Protein 1QHF (pdb70)

Sequence (480 aa):
PKLVLVRHGQSEWNEKNLFTGWVDVKLSAKGQQEAARAGELLKEKKVYPDVLYTSKLSRAIQTANIALEKADRLWIPVNRSWRLNERHYGDLQGKDKAETLKKFGEEKFNTYRRSFDVPPPPIDASSPFSQKGDERYKYVDPNVLPETESLALVIDRLLPYWQDVIAKDLLSGKTVMIAAHGNSLRGLVKHLEGISDADIAKLNIPTGIPLVFELDENLKPSKPSYYLDPEAAAAGAAAVPKLVLVRHGQSEWNEKNLFTGWVDVKLSAKGQQEAARAGELLKEKKVYPDVLYTSKLSRAIQTANIALEKADRLWIPVNRSWRLNERHYGDLQGKDKAETLKKFGEEKFNTYRRSFDVPPPPIDASSPFSQKGDERYKYVDPNVLPETESLALVIDRLLPYWQDVIAKDLLSGKTVMIAAHGNSLRGLVKHLEGISDADIAKLNIPTGIPLVFELDENLKPSKPSYYLDPEAAAAGAAAV

Foldseek 3Di:
DKEKEAAFDAFPVVVVQADAAQPQTARDPVRLVLLLLLLLLCQVVVPAFQEEEEEPHHRLVSSVCNSCVNVVRNPHYYYYYNLQAGFHQAQRHGPHLVVVCVVPPPVVSLCCVQQQFDKDYFHDPPDPSACQPPPVCVPPPSVLDGRIGHLNRSLVSNVVCCVPPVVVCVLVPGHYYYRGHFSSVLSVCCVQVVPDSVCSSLDGFDHSWMKMFDADNVRHGPDDIDTSDRVVGDSDDPDD/DKEKEAEFDAFPVLVVQADAFQPQTAHDPVRLVLLLLQLQLCQVVVPAFQEEEEEPHHRLVSSVCNSCVSNVRNPHYYHYYNLQAGFHQAQRHGPHLVVVCVVPPPVVSLCCVFQQFDKHYFHDPVDPNDCQPPPVCVPPDSVPDGRIDGLNVSLVSNVVCCVPPVVVCVLVPTHYYYRGHFSSVLSVCCVQVVPDSVPSSPDTWAHSWMKMFDADNVRHGPDDIGTSCNPPDDNPPSPD

B-factor: mean 26.74, std 17.27, range [5.79, 100.12]

Solvent-accessible surface area: 21202 Å² total; per-residue (Å²): 58,66,0,0,2,0,49,19,2,43,5,74,31,64,108,124,61,37,5,16,2,4,21,40,15,52,5,4,72,117,0,71,124,30,0,22,93,0,0,78,3,0,108,104,107,156,7,87,0,42,4,1,4,0,0,37,0,5,5,0,0,4,0,0,21,42,0,4,37,82,2,66,18,8,24,0,68,18,54,39,11,14,58,2,0,22,8,3,23,0,51,3,2,17,70,48,25,39,121,3,65,166,140,53,32,123,147,107,12,68,43,26,40,46,32,42,95,62,48,2,46,83,14,90,61,100,27,117,70,18,19,146,76,56,76,38,7,131,182,34,82,107,138,63,38,28,88,24,5,2,6,20,80,0,19,100,17,2,31,60,28,10,102,109,56,2,5,146,15,2,106,74,63,76,25,0,0,0,0,1,0,4,17,0,1,6,0,1,4,26,86,17,75,65,39,59,77,79,75,0,34,170,47,35,4,9,42,2,14,0,7,0,0,45,8,51,141,94,28,123,44,71,105,115,30,74,47,9,19,84,158,53,26,44,98,66,71,99,53,59,58,61,0,0,2,0,53,19,1,30,5,87,36,55,113,143,60,36,3,16,2,4,20,38,16,62,5,3,83,95,0,80,135,30,0,21,115,0,0,64,6,0,96,120,107,156,6,102,0,42,4,0,4,0,0,41,1,3,6,0,0,5,0,0,17,42,0,4,34,73,3,76,17,6,24,0,71,18,54,38,10,15,59,1,0,20,9,3,21,0,47,4,2,18,83,46,50,43,100,6,72,156,160,51,34,127,137,88,27,75,43,30,87,82,32,43,96,65,49,2,44,84,7,93,74,106,23,118,66,29,24,176,76,48,75,27,7,126,182,38,81,105,136,63,42,26,85,24,4,2,8,19,84,0,19,98,18,2,29,59,29,11,100,108,58,0,5,146,18,1,104,75,62,74,26,0,0,0,0,0,0,4,15,0,1,27,0,0,4,25,69,5,76,66,36,58,77,84,87,2,37,190,48,52,4,7,47,2,16,0,5,0,0,46,7,47,136,109,25,96,43,74,98,110,30,66,46,12,28,91,169,56,42,80,16,39,83,61,78,134

InterPro domains:
  IPR001345 Phosphoglycerate/bisphosphoglycerate mutase, active site [PS00175] (6-15)
  IPR005952 Phosphoglycerate mutase 1 [MF_01039] (1-229)
  IPR005952 Phosphoglycerate mutase 1 [PTHR11931] (3-246)
  IPR005952 Phosphoglycerate mutase 1 [TIGR01258] (3-246)
  IPR013078 Histidine phosphatase superfamily, clade-1 [PF00300] (4-209)
  IPR013078 Histidine phosphatase superfamily, clade-1 [SM00855] (3-189)
  IPR013078 Histidine phosphatase superfamily, clade-1 [cd07067] (3-228)
  IPR029033 Histidine phosphatase superfamily [G3DSA:3.40.50.1240] (2-247)
  IPR029033 Histidine phosphatase superfamily [SSF53254] (1-245)

CATH classification: 3.40.50.1240

Nearest PDB structures (foldseek):
  1bq4-assembly1_A  TM=9.999E-01  e=3.345E-47  Saccharomyces cerevisiae
  5vve-assembly1_A  TM=9.795E-01  e=6.896E-37  Naegleria fowleri
  5um0-assembly1_D  TM=9.863E-01  e=7.558E-36  Neisseria gonorrhoeae NCCP11945
  3kkk-assembly1_A  TM=9.772E-01  e=7.085E-36  Plasmodium falciparum 3D7
  3ezn-assembly1_A  TM=9.786E-01  e=3.348E-35  Burkholderia pseudomallei 1710b

Radius of gyration: 24.26 Å; Cα contacts (8 Å, |Δi|>4): 980; chains: 2; bounding box: 49×80×36 Å

Organism: Saccharomyces cerevisiae (strain ATCC 204508 / S288c) (NCBI:txid559292)

GO terms:
  GO:0004619 phosphoglycerate mutase activity (F, IDA)
  GO:0005739 mitochondrion (C, IDA)
  GO:0005758 mitochondrial intermembrane space (C, IDA)
  GO:0005829 cytosol (C, IDA)
  GO:0004619 phosphoglycerate mutase activity (F, IMP)
  GO:0005739 mitochondrion (C, HDA)
  GO:0006094 gluconeogenesis (P, IMP)
  GO:0006096 glycolytic process (P, IMP)
  GO:0005737 cytoplasm (C, EXP)
  GO:0005741 mitochondrial outer membrane (C, EXP)

Secondary structure (DSSP, 8-state):
-EEEEEE---BHHHHTTB--TTS-PPB-HHHHHHHHHHHHHHHHTT---SEEEE-SSHHHHHHHHHHHHHTT-TTS-EEE-GGGSPPP-GGGTT-BHHHHHHHHHHHHHHHHHH-SS-PPPPPPTTSTT--TT-GGGTTS-GGGS-SS--HHHHHHHHHHHIIIIIHHHHHTTPPEEEEE-HHHHHHHHHHHHT--TTTGGG----TTS-EEEEB-TTS-BSS--EESSTTTS--S-S--/-EEEEEE---BHHHHTTB--TT--PPB-HHHHHHHHHHHHHHHHTT---SEEEE-S-HHHHHHHHHHHHHTT-TTS-EEE-GGGSPPP-GGGTT-BHHHHHHHHHHHHHHHHHH-SS-PPPPPPSS-TT--TT-GGGTTS-GGGS-SS--HHHHHHHHHHHIIIIIHHHHHTT--EEEEE-HHHHHHHHHHHHT--TTGGGG----TT--EEEEB-TTS-BSS--EESSSTT----SS--

Structure (mmCIF, N/CA/C/O backbone):
data_1QHF
#
_entry.id   1QHF
#
_cell.length_a   96.400
_cell.length_b   85.900
_cell.length_c   81.900
_cell.angle_alpha   90.00
_cell.angle_beta   120.60
_cell.angle_gamma   90.00
#
_symmetry.space_group_name_H-M   'C 1 2 1'
#
loop_
_entity.id
_entity.type
_entity.pdbx_description
1 polymer 'PROTEIN (PHOSPHOGLYCERATE MUTASE)'
2 non-polymer 'SULFATE ION'
3 non-polymer '3-PHOSPHOGLYCERIC ACID'
4 water water
#
loop_
_atom_site.group_PDB
_atom_site.id
_atom_site.type_symbol
_atom_site.label_atom_id
_atom_site.label_alt_id
_atom_site.label_comp_id
_atom_site.label_asym_id
_atom_site.label_entity_id
_atom_site.label_seq_id
_atom_site.pdbx_PDB_ins_code
_atom_site.Cartn_x
_atom_site.Cartn_y
_atom_site.Cartn_z
_atom_site.occupancy
_atom_site.B_iso_or_equiv
_atom_site.auth_seq_id
_atom_site.auth_comp_id
_atom_site.auth_asym_id
_atom_site.auth_atom_id
_atom_site.pdbx_PDB_model_num
ATOM 1 N N . PRO A 1 1 ? -20.686 -9.759 -4.349 1.00 18.24 1 PRO A N 1
ATOM 2 C CA . PRO A 1 1 ? -19.537 -9.181 -5.110 1.00 21.51 1 PRO A CA 1
ATOM 3 C C . PRO A 1 1 ? -19.512 -9.719 -6.533 1.00 20.68 1 PRO A C 1
ATOM 4 O O . PRO A 1 1 ? -20.018 -10.799 -6.836 1.00 23.20 1 PRO A O 1
ATOM 8 N N . LYS A 1 2 ? -18.889 -9.022 -7.455 1.00 20.95 2 LYS A N 1
ATOM 9 C CA . LYS A 1 2 ? -18.829 -9.409 -8.858 1.00 17.64 2 LYS A CA 1
ATOM 10 C C . LYS A 1 2 ? -17.359 -9.489 -9.296 1.00 16.15 2 LYS A C 1
ATOM 11 O O . LYS A 1 2 ? -16.594 -8.555 -9.031 1.00 18.39 2 LYS A O 1
ATOM 17 N N . LEU A 1 3 ? -17.011 -10.587 -9.909 1.00 13.64 3 LEU A N 1
ATOM 18 C CA . LEU A 1 3 ? -15.663 -10.906 -10.356 1.00 12.48 3 LEU A CA 1
ATOM 19 C C . LEU A 1 3 ? -15.653 -11.083 -11.867 1.00 15.60 3 LEU A C 1
ATOM 20 O O . LEU A 1 3 ? -16.459 -11.883 -12.383 1.00 16.35 3 LEU A O 1
ATOM 25 N N . VAL A 1 4 ? -14.743 -10.422 -12.583 1.00 11.70 4 VAL A N 1
ATOM 26 C CA . VAL A 1 4 ? -14.742 -10.606 -14.050 1.00 11.29 4 VAL A CA 1
ATOM 27 C C . VAL A 1 4 ? -13.392 -11.161 -14.471 1.00 15.24 4 VAL A C 1
ATOM 28 O O . VAL A 1 4 ? -12.385 -10.552 -14.095 1.00 14.63 4 VAL A O 1
ATOM 32 N N . LEU A 1 5 ? -13.343 -12.257 -15.223 1.00 9.55 5 LEU A N 1
ATOM 33 C CA . LEU A 1 5 ? -12.103 -12.895 -15.628 1.00 10.99 5 LEU A CA 1
ATOM 34 C C . LEU A 1 5 ? -11.915 -12.777 -17.133 1.00 15.88 5 LEU A C 1
ATOM 35 O O . LEU A 1 5 ? -12.876 -12.988 -17.871 1.00 15.82 5 LEU A O 1
ATOM 40 N N . VAL A 1 6 ? -10.728 -12.393 -17.554 1.00 13.66 6 VAL A N 1
ATOM 41 C CA . VAL A 1 6 ? -10.489 -12.296 -19.010 1.00 14.02 6 VAL A CA 1
ATOM 42 C C . VAL A 1 6 ? -9.225 -13.067 -19.326 1.00 16.23 6 VAL A C 1
ATOM 43 O O . VAL A 1 6 ? -8.162 -12.764 -18.754 1.00 14.14 6 VAL A O 1
ATOM 47 N N . ARG A 1 7 ? -9.280 -14.058 -20.223 1.00 13.20 7 ARG A N 1
ATOM 48 C CA . ARG A 1 7 ? -8.109 -14.764 -20.708 1.00 10.58 7 ARG A CA 1
ATOM 49 C C . ARG A 1 7 ? -7.532 -14.040 -21.924 1.00 16.32 7 ARG A C 1
ATOM 50 O O . ARG A 1 7 ? -8.330 -13.578 -22.729 1.00 17.69 7 ARG A O 1
ATOM 58 N N . HIS A 1 8 ? -6.220 -13.803 -21.985 1.00 12.75 8 HIS A N 1
ATOM 59 C CA . HIS A 1 8 ? -5.654 -13.079 -23.123 1.00 13.21 8 HIS A CA 1
ATOM 60 C C . HIS A 1 8 ? -5.765 -13.925 -24.404 1.00 10.81 8 HIS A C 1
ATOM 61 O O . HIS A 1 8 ? -5.919 -15.138 -24.331 1.00 16.12 8 HIS A O 1
ATOM 68 N N . GLY A 1 9 ? -5.746 -13.183 -25.523 1.00 22.28 9 GLY A N 1
ATOM 69 C CA . GLY A 1 9 ? -5.859 -13.895 -26.795 1.00 23.53 9 GLY A CA 1
ATOM 70 C C . GLY A 1 9 ? -4.493 -14.356 -27.262 1.00 25.03 9 GLY A C 1
ATOM 71 O O . GLY A 1 9 ? -3.487 -14.333 -26.562 1.00 19.33 9 GLY A O 1
ATOM 72 N N . GLN A 1 10 ? -4.447 -14.756 -28.540 1.00 19.93 10 GLN A N 1
ATOM 73 C CA . GLN A 1 10 ? -3.254 -15.372 -29.074 1.00 20.56 10 GLN A CA 1
ATOM 74 C C . GLN A 1 10 ? -1.971 -14.586 -28.884 1.00 15.74 10 GLN A C 1
ATOM 75 O O . GLN A 1 10 ? -1.919 -13.393 -29.173 1.00 17.82 10 GLN A O 1
ATOM 81 N N . SER A 1 11 ? -0.908 -15.233 -28.450 1.00 16.72 11 SER A N 1
ATOM 82 C CA . SER A 1 11 ? 0.400 -14.566 -28.339 1.00 16.58 11 SER A CA 1
ATOM 83 C C . SER A 1 11 ? 1.173 -14.822 -29.632 1.00 19.87 11 SER A C 1
ATOM 84 O O . SER A 1 11 ? 0.764 -15.712 -30.401 1.00 16.73 11 SER A O 1
ATOM 87 N N . GLU A 1 12 ? 2.299 -14.170 -29.815 1.00 15.60 12 GLU A N 1
ATOM 88 C CA . GLU A 1 12 ? 3.136 -14.384 -31.011 1.00 17.02 12 GLU A CA 1
ATOM 89 C C . GLU A 1 12 ? 3.725 -15.790 -31.043 1.00 16.73 12 GLU A C 1
ATOM 90 O O . GLU A 1 12 ? 3.953 -16.350 -32.132 1.00 19.38 12 GLU A O 1
ATOM 96 N N . TRP A 1 13 ? 3.886 -16.437 -29.896 1.00 15.15 13 TRP A N 1
ATOM 97 C CA . TRP A 1 13 ? 4.410 -17.804 -29.892 1.00 17.00 13 TRP A CA 1
ATOM 98 C C . TRP A 1 13 ? 3.277 -18.786 -30.116 1.00 19.15 13 TRP A C 1
ATOM 99 O O . TRP A 1 13 ? 3.602 -19.854 -30.668 1.00 23.61 13 TRP A O 1
ATOM 110 N N . ASN A 1 14 ? 2.034 -18.438 -29.730 1.00 16.23 14 ASN A N 1
ATOM 111 C CA . ASN A 1 14 ? 0.959 -19.412 -29.966 1.00 17.77 14 ASN A CA 1
ATOM 112 C C . ASN A 1 14 ? 0.781 -19.579 -31.485 1.00 16.69 14 ASN A C 1
ATOM 113 O O . ASN A 1 14 ? 0.506 -20.658 -32.042 1.00 21.35 14 ASN A O 1
ATOM 118 N N . GLU A 1 15 ? 0.930 -18.455 -32.155 1.00 15.66 15 GLU A N 1
ATOM 119 C CA . GLU A 1 15 ? 0.790 -18.494 -33.636 1.00 20.50 15 GLU A CA 1
ATOM 120 C C . GLU A 1 15 ? 1.905 -19.235 -34.327 1.00 23.90 15 GLU A C 1
ATOM 121 O O . GLU A 1 15 ? 1.735 -19.758 -35.454 1.00 25.70 15 GLU A O 1
ATOM 127 N N . LYS A 1 16 ? 3.079 -19.346 -33.729 1.00 17.92 16 LYS A N 1
ATOM 128 C CA . LYS A 1 16 ? 4.220 -20.065 -34.250 1.00 21.86 16 LYS A CA 1
ATOM 129 C C . LYS A 1 16 ? 4.291 -21.487 -33.676 1.00 19.68 16 LYS A C 1
ATOM 130 O O . LYS A 1 16 ? 5.286 -22.138 -34.000 1.00 23.08 16 LYS A O 1
ATOM 136 N N . ASN A 1 17 ? 3.381 -21.910 -32.839 1.00 16.87 17 ASN A N 1
ATOM 137 C CA . ASN A 1 17 ? 3.315 -23.242 -32.268 1.00 18.52 17 ASN A CA 1
ATOM 138 C C . ASN A 1 17 ? 4.385 -23.575 -31.246 1.00 20.09 17 ASN A C 1
ATOM 139 O O . ASN A 1 17 ? 4.818 -24.735 -31.169 1.00 18.42 17 ASN A O 1
ATOM 144 N N . LEU A 1 18 ? 4.735 -22.611 -30.378 1.00 18.74 18 LEU A N 1
ATOM 145 C CA . LEU A 1 18 ? 5.753 -22.862 -29.365 1.00 14.35 18 LEU A CA 1
ATOM 146 C C . LEU A 1 18 ? 5.122 -22.797 -27.961 1.00 14.05 18 LEU A C 1
ATOM 147 O O . LEU A 1 18 ? 4.243 -21.949 -27.845 1.00 18.33 18 LEU A O 1
ATOM 152 N N . PHE A 1 19 ? 5.546 -23.680 -27.083 1.00 12.15 19 PHE A N 1
ATOM 153 C CA . PHE A 1 19 ? 5.010 -23.607 -25.699 1.00 11.28 19 PHE A CA 1
ATOM 154 C C . PHE A 1 19 ? 5.558 -22.326 -25.063 1.00 16.04 19 PHE A C 1
ATOM 155 O O . PHE A 1 19 ? 6.775 -22.131 -25.173 1.00 16.78 19 PHE A O 1
ATOM 163 N N . THR A 1 20 ? 4.729 -21.579 -24.334 1.00 15.23 20 THR A N 1
ATOM 164 C CA . THR A 1 20 ? 5.257 -20.309 -23.813 1.00 12.83 20 THR A CA 1
ATOM 165 C C . THR A 1 20 ? 5.536 -20.358 -22.300 1.00 11.82 20 THR A C 1
ATOM 166 O O . THR A 1 20 ? 6.659 -20.006 -21.911 1.00 14.05 20 THR A O 1
ATOM 170 N N . GLY A 1 21 ? 4.499 -20.622 -21.555 1.00 10.38 21 GLY A N 1
ATOM 171 C CA . GLY A 1 21 ? 4.740 -20.703 -20.067 1.00 13.78 21 GLY A CA 1
ATOM 172 C C . GLY A 1 21 ? 5.086 -19.305 -19.561 1.00 11.43 21 GLY A C 1
ATOM 173 O O . GLY A 1 21 ? 4.386 -18.357 -19.914 1.00 12.11 21 GLY A O 1
ATOM 174 N N . TRP A 1 22 ? 6.193 -19.165 -18.807 1.00 10.61 22 TRP A N 1
ATOM 175 C CA . TRP A 1 22 ? 6.536 -17.817 -18.295 1.00 13.45 22 TRP A CA 1
ATOM 176 C C . TRP A 1 22 ? 7.396 -16.994 -19.211 1.00 14.70 22 TRP A C 1
ATOM 177 O O . TRP A 1 22 ? 7.825 -15.880 -18.883 1.00 11.78 22 TRP A O 1
ATOM 188 N N . VAL A 1 23 ? 7.689 -17.468 -20.461 1.00 12.79 23 VAL A N 1
ATOM 189 C CA . VAL A 1 23 ? 8.468 -16.617 -21.375 1.00 13.10 23 VAL A CA 1
ATOM 190 C C . VAL A 1 23 ? 7.601 -15.418 -21.750 1.00 11.07 23 VAL A C 1
ATOM 191 O O . VAL A 1 23 ? 6.389 -15.573 -21.968 1.00 13.28 23 VAL A O 1
ATOM 195 N N . ASP A 1 24 ? 8.173 -14.218 -21.708 1.00 10.51 24 ASP A N 1
ATOM 196 C CA . ASP A 1 24 ? 7.351 -13.019 -21.835 1.00 11.82 24 ASP A CA 1
ATOM 197 C C . ASP A 1 24 ? 7.186 -12.560 -23.273 1.00 15.31 24 ASP A C 1
ATOM 198 O O . ASP A 1 24 ? 7.632 -11.474 -23.641 1.00 17.69 24 ASP A O 1
ATOM 203 N N . VAL A 1 25 ? 6.294 -13.267 -23.993 1.00 12.85 25 VAL A N 1
ATOM 204 C CA . VAL A 1 25 ? 6.079 -12.879 -25.411 1.00 11.75 25 VAL A CA 1
ATOM 205 C C . VAL A 1 25 ? 4.837 -12.009 -25.516 1.00 14.40 25 VAL A C 1
ATOM 206 O O . VAL A 1 25 ? 3.982 -12.005 -24.613 1.00 18.68 25 VAL A O 1
ATOM 210 N N . LYS A 1 26 ? 4.748 -11.229 -26.584 1.00 12.98 26 LYS A N 1
ATOM 211 C CA . LYS A 1 26 ? 3.638 -10.292 -26.733 1.00 14.16 26 LYS A CA 1
ATOM 212 C C . LYS A 1 26 ? 2.459 -10.889 -27.517 1.00 15.82 26 LYS A C 1
ATOM 213 O O . LYS A 1 26 ? 2.565 -12.019 -27.979 1.00 19.37 26 LYS A O 1
ATOM 219 N N . LEU A 1 27 ? 1.369 -10.121 -27.548 1.00 13.68 27 LEU A N 1
ATOM 220 C CA . LEU A 1 27 ? 0.179 -10.591 -28.245 1.00 13.69 27 LEU A CA 1
ATOM 221 C C . LEU A 1 27 ? 0.461 -10.532 -29.771 1.00 15.93 27 LEU A C 1
ATOM 222 O O . LEU A 1 27 ? 1.231 -9.669 -30.198 1.00 16.97 27 LEU A O 1
ATOM 227 N N . SER A 1 28 ? -0.211 -11.451 -30.470 1.00 16.07 28 SER A N 1
ATOM 228 C CA . SER A 1 28 ? -0.125 -11.272 -31.947 1.00 14.54 28 SER A CA 1
ATOM 229 C C . SER A 1 28 ? -1.128 -10.213 -32.357 1.00 17.91 28 SER A C 1
ATOM 230 O O . SER A 1 28 ? -1.924 -9.664 -31.592 1.00 16.02 28 SER A O 1
ATOM 233 N N . ALA A 1 29 ? -1.237 -9.963 -33.696 1.00 16.72 29 ALA A N 1
ATOM 234 C CA . ALA A 1 29 ? -2.258 -9.041 -34.167 1.00 18.50 29 ALA A CA 1
ATOM 235 C C . ALA A 1 29 ? -3.663 -9.533 -33.888 1.00 15.72 29 ALA A C 1
ATOM 236 O O . ALA A 1 29 ? -4.529 -8.717 -33.547 1.00 20.64 29 ALA A O 1
ATOM 238 N N . LYS A 1 30 ? -3.925 -10.837 -33.999 1.00 14.45 30 LYS A N 1
ATOM 239 C CA . LYS A 1 30 ? -5.249 -11.348 -33.681 1.00 16.82 30 LYS A CA 1
ATOM 240 C C . LYS A 1 30 ? -5.474 -11.167 -32.157 1.00 18.71 30 LYS A C 1
ATOM 241 O O . LYS A 1 30 ? -6.561 -10.879 -31.713 1.00 16.21 30 LYS A O 1
ATOM 247 N N . GLY A 1 31 ? -4.434 -11.411 -31.365 1.00 16.23 31 GLY A N 1
ATOM 248 C CA . GLY A 1 31 ? -4.587 -11.264 -29.904 1.00 17.18 31 GLY A CA 1
ATOM 249 C C . GLY A 1 31 ? -5.001 -9.855 -29.482 1.00 20.70 31 GLY A C 1
ATOM 250 O O . GLY A 1 31 ? -5.800 -9.622 -28.537 1.00 18.48 31 GLY A O 1
ATOM 251 N N . GLN A 1 32 ? -4.441 -8.862 -30.193 1.00 18.69 32 GLN A N 1
ATOM 252 C CA . GLN A 1 32 ? -4.780 -7.467 -29.905 1.00 20.24 32 GLN A CA 1
ATOM 253 C C . GLN A 1 32 ? -6.230 -7.181 -30.253 1.00 19.68 32 GLN A C 1
ATOM 254 O O . GLN A 1 32 ? -6.925 -6.502 -29.514 1.00 20.00 32 GLN A O 1
ATOM 260 N N . GLN A 1 33 ? -6.736 -7.779 -31.330 1.00 18.93 33 GLN A N 1
ATOM 261 C CA . GLN A 1 33 ? -8.142 -7.611 -31.710 1.00 19.68 33 GLN A CA 1
ATOM 262 C C . GLN A 1 33 ? -9.035 -8.302 -30.693 1.00 21.35 33 GLN A C 1
ATOM 263 O O . GLN A 1 33 ? -10.095 -7.771 -30.379 1.00 21.95 33 GLN A O 1
ATOM 269 N N . GLU A 1 34 ? -8.648 -9.468 -30.153 1.00 15.68 34 GLU A N 1
ATOM 270 C CA . GLU A 1 34 ? -9.471 -10.155 -29.171 1.00 16.79 34 GLU A CA 1
ATOM 271 C C . GLU A 1 34 ? -9.562 -9.330 -27.894 1.00 16.74 34 GLU A C 1
ATOM 272 O O . GLU A 1 34 ? -10.622 -9.278 -27.287 1.00 21.00 34 GLU A O 1
ATOM 278 N N . ALA A 1 35 ? -8.456 -8.638 -27.574 1.00 15.32 35 ALA A N 1
ATOM 279 C CA . ALA A 1 35 ? -8.504 -7.791 -26.354 1.00 15.77 35 ALA A CA 1
ATOM 280 C C . ALA A 1 35 ? -9.475 -6.645 -26.546 1.00 17.61 35 ALA A C 1
ATOM 281 O O . ALA A 1 35 ? -10.211 -6.202 -25.669 1.00 16.72 35 ALA A O 1
ATOM 283 N N . ALA A 1 36 ? -9.512 -6.083 -27.768 1.00 15.56 36 ALA A N 1
ATOM 284 C CA . ALA A 1 36 ? -10.415 -4.954 -28.037 1.00 15.77 36 ALA A CA 1
ATOM 285 C C . ALA A 1 36 ? -11.853 -5.445 -27.910 1.00 15.08 36 ALA A C 1
ATOM 286 O O . ALA A 1 36 ? -12.662 -4.762 -27.307 1.00 20.44 36 ALA A O 1
ATOM 288 N N . ARG A 1 37 ? -12.140 -6.651 -28.408 1.00 18.93 37 ARG A N 1
ATOM 289 C CA . ARG A 1 37 ? -13.475 -7.222 -28.300 1.00 19.24 37 ARG A CA 1
ATOM 290 C C . ARG A 1 37 ? -13.903 -7.407 -26.843 1.00 20.35 37 ARG A C 1
ATOM 291 O O . ARG A 1 37 ? -15.025 -7.107 -26.472 1.00 19.20 37 ARG A O 1
ATOM 299 N N . ALA A 1 38 ? -12.977 -7.875 -26.019 1.00 18.27 38 ALA A N 1
ATOM 300 C CA . ALA A 1 38 ? -13.256 -8.046 -24.595 1.00 17.73 38 ALA A CA 1
ATOM 301 C C . ALA A 1 38 ? -13.701 -6.727 -23.980 1.00 17.81 38 ALA A C 1
ATOM 302 O O . ALA A 1 38 ? -14.704 -6.680 -23.238 1.00 19.39 38 ALA A O 1
ATOM 304 N N . GLY A 1 39 ? -12.976 -5.640 -24.246 1.00 17.63 39 GLY A N 1
ATOM 305 C CA . GLY A 1 39 ? -13.342 -4.340 -23.705 1.00 15.88 39 GLY A CA 1
ATOM 306 C C . GLY A 1 39 ? -14.648 -3.770 -24.245 1.00 17.49 39 GLY A C 1
ATOM 307 O O . GLY A 1 39 ? -15.482 -3.204 -23.536 1.00 16.28 39 GLY A O 1
ATOM 308 N N . GLU A 1 40 ? -14.958 -4.109 -25.496 1.00 21.56 40 GLU A N 1
ATOM 309 C CA . GLU A 1 40 ? -16.241 -3.690 -26.105 1.00 20.73 40 GLU A CA 1
ATOM 310 C C . GLU A 1 40 ? -17.398 -4.406 -25.429 1.00 23.34 40 GLU A C 1
ATOM 311 O O . GLU A 1 40 ? -18.495 -3.863 -25.255 1.00 23.55 40 GLU A O 1
ATOM 317 N N . LEU A 1 41 ? -17.146 -5.643 -24.993 1.00 21.30 41 LEU A N 1
ATOM 318 C CA . LEU A 1 41 ? -18.155 -6.449 -24.302 1.00 20.35 41 LEU A CA 1
ATOM 319 C C . LEU A 1 41 ? -18.398 -5.934 -22.905 1.00 20.68 41 LEU A C 1
ATOM 320 O O . LEU A 1 41 ? -19.534 -5.816 -22.447 1.00 22.02 41 LEU A O 1
ATOM 325 N N . LEU A 1 42 ? -17.317 -5.466 -22.229 1.00 19.65 42 LEU A N 1
ATOM 326 C CA . LEU A 1 42 ? -17.530 -4.891 -20.897 1.00 14.35 42 LEU A CA 1
ATOM 327 C C . LEU A 1 42 ? -18.420 -3.653 -21.010 1.00 19.69 42 LEU A C 1
ATOM 328 O O . LEU A 1 42 ? -19.345 -3.468 -20.220 1.00 24.45 42 LEU A O 1
ATOM 333 N N . LYS A 1 43 ? -18.183 -2.820 -22.013 1.00 23.85 43 LYS A N 1
ATOM 334 C CA . LYS A 1 43 ? -18.955 -1.611 -22.263 1.00 26.28 43 LYS A CA 1
ATOM 335 C C . LYS A 1 43 ? -20.392 -1.924 -22.665 1.00 26.26 43 LYS A C 1
ATOM 336 O O . LYS A 1 43 ? -21.341 -1.378 -22.099 1.00 28.65 43 LYS A O 1
ATOM 342 N N . GLU A 1 44 ? -20.594 -2.792 -23.645 1.00 27.42 44 GLU A N 1
ATOM 343 C CA . GLU A 1 44 ? -21.943 -3.148 -24.093 1.00 27.02 44 GLU A CA 1
ATOM 344 C C . GLU A 1 44 ? -22.796 -3.708 -22.975 1.00 28.62 44 GLU A C 1
ATOM 345 O O . GLU A 1 44 ? -23.978 -3.372 -22.839 1.00 32.43 44 GLU A O 1
ATOM 351 N N . LYS A 1 45 ? -22.224 -4.574 -22.137 1.00 26.36 45 LYS A N 1
ATOM 352 C CA . LYS A 1 45 ? -22.928 -5.208 -21.042 1.00 25.54 45 LYS A CA 1
ATOM 353 C C . LYS A 1 45 ? -22.844 -4.458 -19.725 1.00 27.11 45 LYS A C 1
ATOM 354 O O . LYS A 1 45 ? -23.332 -4.986 -18.729 1.00 29.11 45 LYS A O 1
ATOM 360 N N . LYS A 1 46 ? -22.234 -3.281 -19.702 1.00 23.43 46 LYS A N 1
ATOM 361 C CA . LYS A 1 46 ? -22.123 -2.440 -18.533 1.00 26.10 46 LYS A CA 1
ATOM 362 C C . LYS A 1 46 ? -21.555 -3.108 -17.295 1.00 26.72 46 LYS A C 1
ATOM 363 O O . LYS A 1 46 ? -22.090 -3.020 -16.185 1.00 30.43 46 LYS A O 1
ATOM 369 N N . VAL A 1 47 ? -20.430 -3.771 -17.474 1.00 23.06 47 VAL A N 1
ATOM 370 C CA . VAL A 1 47 ? -19.692 -4.413 -16.377 1.00 22.99 47 VAL A CA 1
ATOM 371 C C . VAL A 1 47 ? -18.477 -3.477 -16.233 1.00 24.48 47 VAL A C 1
ATOM 372 O O . VAL A 1 47 ? -17.627 -3.443 -17.123 1.00 23.82 47 VAL A O 1
ATOM 376 N N . TYR A 1 48 ? -18.453 -2.663 -15.200 1.00 20.83 48 TYR A N 1
ATOM 377 C CA . TYR A 1 48 ? -17.401 -1.680 -15.003 1.00 23.71 48 TYR A CA 1
ATOM 378 C C . TYR A 1 48 ? -16.550 -2.028 -13.785 1.00 22.02 48 TYR A C 1
ATOM 379 O O . TYR A 1 48 ? -16.924 -1.770 -12.660 1.00 22.28 48 TYR A O 1
ATOM 388 N N . PRO A 1 49 ? -15.365 -2.579 -14.036 1.00 19.84 49 PRO A N 1
ATOM 389 C CA . PRO A 1 49 ? -14.503 -2.969 -12.940 1.00 16.73 49 PRO A CA 1
ATOM 390 C C . PRO A 1 49 ? -13.954 -1.755 -12.175 1.00 12.86 49 PRO A C 1
ATOM 391 O O . PRO A 1 49 ? -13.795 -0.696 -12.792 1.00 14.59 49 PRO A O 1
ATOM 395 N N . ASP A 1 50 ? -13.836 -1.934 -10.854 1.00 10.64 50 ASP A N 1
ATOM 396 C CA . ASP A 1 50 ? -13.266 -0.864 -10.030 1.00 9.90 50 ASP A CA 1
ATOM 397 C C . ASP A 1 50 ? -11.748 -1.030 -9.819 1.00 12.57 50 ASP A C 1
ATOM 398 O O . ASP A 1 50 ? -11.126 -0.087 -9.285 1.00 11.94 50 ASP A O 1
ATOM 403 N N . VAL A 1 51 ? -11.300 -2.250 -9.907 1.00 10.77 51 VAL A N 1
ATOM 404 C CA . VAL A 1 51 ? -9.866 -2.541 -9.703 1.00 10.29 51 VAL A CA 1
ATOM 405 C C . VAL A 1 51 ? -9.396 -3.635 -10.643 1.00 11.53 51 VAL A C 1
ATOM 406 O O . VAL A 1 51 ? -10.154 -4.509 -11.012 1.00 13.08 51 VAL A O 1
ATOM 410 N N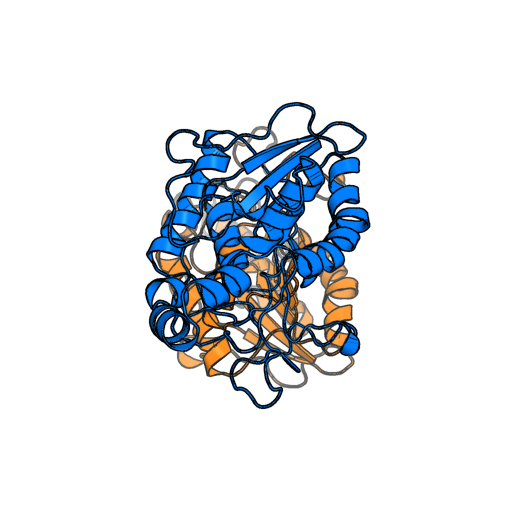 . LEU A 1 52 ? -8.129 -3.578 -11.054 1.00 8.05 52 LEU A N 1
ATOM 411 C CA . LEU A 1 52 ? -7.629 -4.585 -11.988 1.00 9.38 52 LEU A CA 1
ATOM 412 C C . LEU A 1 52 ? -6.487 -5.355 -11.343 1.00 11.95 52 LEU A C 1
ATOM 413 O O . LEU A 1 52 ? -5.588 -4.746 -10.788 1.00 13.20 52 LEU A O 1
ATOM 418 N N . TYR A 1 53 ? -6.465 -6.657 -11.561 1.00 9.86 53 TYR A N 1
ATOM 419 C CA . TYR A 1 53 ? -5.319 -7.475 -11.185 1.00 9.50 53 TYR A CA 1
ATOM 420 C C . TYR A 1 53 ? -4.774 -8.134 -12.446 1.00 13.72 53 TYR A C 1
ATOM 421 O O . TYR A 1 53 ? -5.539 -8.696 -13.241 1.00 10.71 53 TYR A O 1
ATOM 430 N N . THR A 1 54 ? -3.449 -8.115 -12.598 1.00 8.17 54 THR A N 1
ATOM 431 C CA . THR A 1 54 ? -2.900 -8.839 -13.758 1.00 11.31 54 THR A CA 1
ATOM 432 C C . THR A 1 54 ? -1.754 -9.720 -13.281 1.00 11.33 54 THR A C 1
ATOM 433 O O . THR A 1 54 ? -1.308 -9.626 -12.108 1.00 10.80 54 THR A O 1
ATOM 437 N N . SER A 1 55 ? -1.289 -10.586 -14.179 1.00 8.64 55 SER A N 1
ATOM 438 C CA . SER A 1 55 ? -0.052 -11.326 -13.879 1.00 8.74 55 SER A CA 1
ATOM 439 C C . SER A 1 55 ? 1.125 -10.399 -14.121 1.00 6.73 55 SER A C 1
ATOM 440 O O . SER A 1 55 ? 0.908 -9.221 -14.459 1.00 10.40 55 SER A O 1
ATOM 443 N N . LYS A 1 56 ? 2.339 -10.962 -14.155 1.00 6.34 56 LYS A N 1
ATOM 444 C CA . LYS A 1 56 ? 3.507 -10.147 -14.509 1.00 8.94 56 LYS A CA 1
ATOM 445 C C . LYS A 1 56 ? 3.916 -10.391 -15.978 1.00 10.98 56 LYS A C 1
ATOM 446 O O . LYS A 1 56 ? 5.018 -10.011 -16.347 1.00 14.48 56 LYS A O 1
ATOM 452 N N . LEU A 1 57 ? 3.030 -10.978 -16.753 1.00 10.34 57 LEU A N 1
ATOM 453 C CA . LEU A 1 57 ? 3.382 -11.294 -18.154 1.00 6.88 57 LEU A CA 1
ATOM 454 C C . LEU A 1 57 ? 2.714 -10.300 -19.080 1.00 9.39 57 LEU A C 1
ATOM 455 O O . LEU A 1 57 ? 1.522 -10.033 -18.972 1.00 10.14 57 LEU A O 1
ATOM 460 N N . SER A 1 58 ? 3.519 -9.759 -19.995 1.00 9.35 58 SER A N 1
ATOM 461 C CA . SER A 1 58 ? 3.075 -8.691 -20.909 1.00 10.97 58 SER A CA 1
ATOM 462 C C . SER A 1 58 ? 1.795 -9.005 -21.675 1.00 10.49 58 SER A C 1
ATOM 463 O O . SER A 1 58 ? 0.951 -8.118 -21.883 1.00 11.91 58 SER A O 1
ATOM 466 N N . ARG A 1 59 ? 1.658 -10.234 -22.175 1.00 11.63 59 ARG A N 1
ATOM 467 C CA . ARG A 1 59 ? 0.450 -10.558 -22.950 1.00 12.64 59 ARG A CA 1
ATOM 468 C C . ARG A 1 59 ? -0.833 -10.339 -22.177 1.00 13.58 59 ARG A C 1
ATOM 469 O O . ARG A 1 59 ? -1.872 -9.973 -22.736 1.00 14.02 59 ARG A O 1
ATOM 477 N N . ALA A 1 60 ? -0.863 -10.622 -20.849 1.00 10.16 60 ALA A N 1
ATOM 478 C CA . ALA A 1 60 ? -2.078 -10.321 -20.095 1.00 10.15 60 ALA A CA 1
ATOM 479 C C . ALA A 1 60 ? -2.197 -8.823 -19.789 1.00 9.15 60 ALA A C 1
ATOM 480 O O . ALA A 1 60 ? -3.313 -8.284 -19.766 1.00 10.58 60 ALA A O 1
ATOM 482 N N . ILE A 1 61 ? -1.056 -8.159 -19.559 1.00 8.61 61 ILE A N 1
ATOM 483 C CA . ILE A 1 61 ? -1.122 -6.713 -19.287 1.00 9.69 61 ILE A CA 1
ATOM 484 C C . ILE A 1 61 ? -1.554 -5.931 -20.520 1.00 11.77 61 ILE A C 1
ATOM 485 O O . ILE A 1 61 ? -2.413 -5.039 -20.423 1.00 12.35 61 ILE A O 1
ATOM 490 N N . GLN A 1 62 ? -1.054 -6.303 -21.684 1.00 12.13 62 GLN A N 1
ATOM 491 C CA . GLN A 1 62 ? -1.450 -5.608 -22.917 1.00 11.43 62 GLN A CA 1
ATOM 492 C C . GLN A 1 62 ? -2.957 -5.865 -23.059 1.00 10.13 62 GLN A C 1
ATOM 493 O O . GLN A 1 62 ? -3.636 -4.888 -23.370 1.00 14.29 62 GLN A O 1
ATOM 499 N N . THR A 1 63 ? -3.388 -7.104 -22.857 1.00 9.87 63 THR A N 1
ATOM 500 C CA . THR A 1 63 ? -4.831 -7.356 -22.965 1.00 11.67 63 THR A CA 1
ATOM 501 C C . THR A 1 63 ? -5.660 -6.413 -22.133 1.00 14.86 63 THR A C 1
ATOM 502 O O . THR A 1 63 ? -6.702 -5.888 -22.529 1.00 11.62 63 THR A O 1
ATOM 506 N N . ALA A 1 64 ? -5.350 -6.322 -20.800 1.00 9.28 64 ALA A N 1
ATOM 507 C CA . ALA A 1 64 ? -6.093 -5.399 -19.974 1.00 10.62 64 ALA A CA 1
ATOM 508 C C . ALA A 1 64 ? -6.051 -3.943 -20.417 1.00 12.90 64 ALA A C 1
ATOM 509 O O . ALA A 1 64 ? -7.102 -3.299 -20.391 1.00 13.46 64 ALA A O 1
ATOM 511 N N . ASN A 1 65 ? -4.870 -3.483 -20.833 1.00 13.62 65 ASN A N 1
ATOM 512 C CA . ASN A 1 65 ? -4.751 -2.086 -21.255 1.00 17.74 65 ASN A CA 1
ATOM 513 C C . ASN A 1 65 ? -5.620 -1.781 -22.479 1.00 17.41 65 ASN A C 1
ATOM 514 O O . ASN A 1 65 ? -6.291 -0.750 -22.476 1.00 14.53 65 ASN A O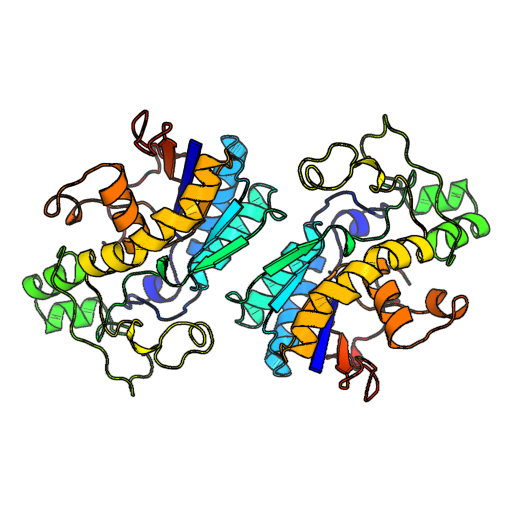 1
ATOM 519 N N . ILE A 1 66 ? -5.674 -2.710 -23.423 1.00 14.26 66 ILE A N 1
ATOM 520 C CA . ILE A 1 66 ? -6.527 -2.532 -24.597 1.00 18.00 66 ILE A CA 1
ATOM 521 C C . ILE A 1 66 ? -7.978 -2.632 -24.207 1.00 14.86 66 ILE A C 1
ATOM 522 O O . ILE A 1 66 ? -8.770 -1.774 -24.647 1.00 12.75 66 ILE A O 1
ATOM 527 N N . ALA A 1 67 ? -8.356 -3.616 -23.371 1.00 12.25 67 ALA A N 1
ATOM 528 C CA . ALA A 1 67 ? -9.751 -3.749 -23.002 1.00 15.73 67 ALA A CA 1
ATOM 529 C C . ALA A 1 67 ? -10.284 -2.563 -22.234 1.00 18.16 67 ALA A C 1
ATOM 530 O O . ALA A 1 67 ? -11.386 -2.054 -22.462 1.00 15.81 67 ALA A O 1
ATOM 532 N N . LEU A 1 68 ? -9.453 -2.063 -21.292 1.00 16.29 68 LEU A N 1
ATOM 533 C CA . LEU A 1 68 ? -9.921 -0.962 -20.463 1.00 14.95 68 LEU A CA 1
ATOM 534 C C . LEU A 1 68 ? -10.003 0.370 -21.257 1.00 14.19 68 LEU A C 1
ATOM 535 O O . LEU A 1 68 ? -10.812 1.199 -20.907 1.00 15.91 68 LEU A O 1
ATOM 540 N N . GLU A 1 69 ? -9.269 0.400 -22.333 1.00 14.39 69 GLU A N 1
ATOM 541 C CA . GLU A 1 69 ? -9.296 1.599 -23.231 1.00 15.18 69 GLU A CA 1
ATOM 542 C C . GLU A 1 69 ? -10.651 1.583 -23.961 1.00 20.22 69 GLU A C 1
ATOM 543 O O . GLU A 1 69 ? -11.398 2.563 -23.904 1.00 19.76 69 GLU A O 1
ATOM 549 N N . LYS A 1 70 ? -11.044 0.414 -24.431 1.00 21.32 70 LYS A N 1
ATOM 550 C CA . LYS A 1 70 ? -12.337 0.253 -25.085 1.00 22.25 70 LYS A CA 1
ATOM 551 C C . LYS A 1 70 ? -13.490 0.419 -24.135 1.00 23.63 70 LYS A C 1
ATOM 552 O O . LYS A 1 70 ? -14.586 0.940 -24.486 1.00 26.35 70 LYS A O 1
ATOM 558 N N . ALA A 1 71 ? -13.358 0.002 -22.871 1.00 20.44 71 ALA A N 1
ATOM 559 C CA . ALA A 1 71 ? -14.474 0.173 -21.946 1.00 15.44 71 ALA A CA 1
ATOM 560 C C . ALA A 1 71 ? -14.450 1.508 -21.210 1.00 18.12 71 ALA A C 1
ATOM 561 O O . ALA A 1 71 ? -15.243 1.754 -20.298 1.00 21.33 71 ALA A O 1
ATOM 563 N N . ASP A 1 72 ? -13.541 2.395 -21.574 1.00 17.73 72 ASP A N 1
ATOM 564 C CA . ASP A 1 72 ? -13.371 3.673 -20.939 1.00 20.32 72 ASP A CA 1
ATOM 565 C C . ASP A 1 72 ? -13.194 3.639 -19.445 1.00 18.89 72 ASP A C 1
ATOM 566 O O . ASP A 1 72 ? -13.886 4.356 -18.730 1.00 22.57 72 ASP A O 1
ATOM 571 N N . ARG A 1 73 ? -12.290 2.797 -18.939 1.00 15.80 73 ARG A N 1
ATOM 572 C CA . ARG A 1 73 ? -12.093 2.656 -17.513 1.00 16.63 73 ARG A CA 1
ATOM 573 C C . ARG A 1 73 ? -10.585 2.543 -17.268 1.00 16.34 73 ARG A C 1
ATOM 574 O O . ARG A 1 73 ? -10.135 1.783 -16.410 1.00 17.37 73 ARG A O 1
ATOM 582 N N . LEU A 1 74 ? -9.823 3.323 -18.045 1.00 12.91 74 LEU A N 1
ATOM 583 C CA . LEU A 1 74 ? -8.360 3.209 -17.876 1.00 11.63 74 LEU A CA 1
ATOM 584 C C . LEU A 1 74 ? -7.827 3.729 -16.556 1.00 12.74 74 LEU A C 1
ATOM 585 O O . LEU A 1 74 ? -6.678 3.373 -16.199 1.00 13.33 74 LEU A O 1
ATOM 590 N N . TRP A 1 75 ? -8.551 4.577 -15.859 1.00 11.26 75 TRP A N 1
ATOM 591 C CA . TRP A 1 75 ? -8.047 5.224 -14.650 1.00 12.84 75 TRP A CA 1
ATOM 592 C C . TRP A 1 75 ? -8.025 4.304 -13.426 1.00 12.09 75 TRP A C 1
ATOM 593 O O . TRP A 1 75 ? -7.520 4.733 -12.377 1.00 10.35 75 TRP A O 1
ATOM 604 N N . ILE A 1 76 ? -8.622 3.134 -13.462 1.00 10.18 76 ILE A N 1
ATOM 605 C CA . ILE A 1 76 ? -8.725 2.286 -12.247 1.00 10.09 76 ILE A CA 1
ATOM 606 C C . ILE A 1 76 ? -7.371 1.757 -11.822 1.00 9.73 76 ILE A C 1
ATOM 607 O O . ILE A 1 76 ? -6.359 1.730 -12.500 1.00 10.90 76 ILE A O 1
ATOM 612 N N . PRO A 1 77 ? -7.279 1.541 -10.472 1.00 9.39 77 PRO A N 1
ATOM 613 C CA . PRO A 1 77 ? -5.976 1.139 -9.951 1.00 10.85 77 PRO A CA 1
ATOM 614 C C . PRO A 1 77 ? -5.656 -0.258 -10.450 1.00 10.86 77 PRO A C 1
ATOM 615 O O . PRO A 1 77 ? -6.519 -1.103 -10.725 1.00 12.61 77 PRO A O 1
ATOM 619 N N . VAL A 1 78 ? -4.350 -0.542 -10.491 1.00 9.13 78 VAL A N 1
ATOM 620 C CA . VAL A 1 78 ? -3.811 -1.765 -11.016 1.00 9.45 78 VAL A CA 1
ATOM 621 C C . VAL A 1 78 ? -2.786 -2.439 -10.098 1.00 12.88 78 VAL A C 1
ATOM 622 O O . VAL A 1 78 ? -1.991 -1.780 -9.424 1.00 13.53 78 VAL A O 1
ATOM 626 N N . ASN A 1 79 ? -3.015 -3.727 -9.894 1.00 9.29 79 ASN A N 1
ATOM 627 C CA . ASN A 1 79 ? -2.119 -4.537 -9.071 1.00 9.62 79 ASN A CA 1
ATOM 628 C C . ASN A 1 79 ? -1.626 -5.724 -9.878 1.00 11.43 79 ASN A C 1
ATOM 629 O O . ASN A 1 79 ? -2.374 -6.321 -10.669 1.00 14.18 79 ASN A O 1
ATOM 634 N N . ARG A 1 80 ? -0.359 -6.132 -9.709 1.00 9.64 80 ARG A N 1
ATOM 635 C CA . ARG A 1 80 ? 0.145 -7.246 -10.500 1.00 7.87 80 ARG A CA 1
ATOM 636 C C . ARG A 1 80 ? 0.828 -8.251 -9.573 1.00 14.01 80 ARG A C 1
ATOM 637 O O . ARG A 1 80 ? 1.397 -7.830 -8.557 1.00 11.74 80 ARG A O 1
ATOM 645 N N . SER A 1 81 ? 0.702 -9.526 -9.919 1.00 10.24 81 SER A N 1
ATOM 646 C CA . SER A 1 81 ? 1.361 -10.523 -9.039 1.00 12.13 81 SER A CA 1
ATOM 647 C C . SER A 1 81 ? 1.866 -11.636 -9.940 1.00 13.63 81 SER A C 1
ATOM 648 O O . SER A 1 81 ? 1.200 -12.136 -10.853 1.00 10.00 81 SER A O 1
ATOM 651 N N . TRP A 1 82 ? 3.000 -12.217 -9.552 1.00 8.50 82 TRP A N 1
ATOM 652 C CA . TRP A 1 82 ? 3.506 -13.427 -10.204 1.00 10.84 82 TRP A CA 1
ATOM 653 C C . TRP A 1 82 ? 2.539 -14.596 -10.003 1.00 9.11 82 TRP A C 1
ATOM 654 O O . TRP A 1 82 ? 2.463 -15.537 -10.778 1.00 10.17 82 TRP A O 1
ATOM 665 N N . ARG A 1 83 ? 1.741 -14.591 -8.910 1.00 9.42 83 ARG A N 1
ATOM 666 C CA . ARG A 1 83 ? 0.832 -15.711 -8.617 1.00 9.63 83 ARG A CA 1
ATOM 667 C C . ARG A 1 83 ? -0.331 -15.855 -9.577 1.00 12.77 83 ARG A C 1
ATOM 668 O O . ARG A 1 83 ? -1.047 -16.884 -9.538 1.00 12.22 83 ARG A O 1
ATOM 676 N N . LEU A 1 84 ? -0.532 -14.829 -10.429 1.00 9.66 84 LEU A N 1
ATOM 677 C CA . LEU A 1 84 ? -1.517 -14.962 -11.516 1.00 11.16 84 LEU A CA 1
ATOM 678 C C . LEU A 1 84 ? -0.871 -15.359 -12.833 1.00 9.47 84 LEU A C 1
ATOM 679 O O . LEU A 1 84 ? -1.547 -15.570 -13.873 1.00 10.11 84 LEU A O 1
ATOM 684 N N . ASN A 1 85 ? 0.444 -15.625 -12.853 1.00 8.37 85 ASN A N 1
ATOM 685 C CA . ASN A 1 85 ? 1.117 -16.012 -14.098 1.00 9.15 85 ASN A CA 1
ATOM 686 C C . ASN A 1 85 ? 0.576 -17.378 -14.599 1.00 8.47 85 ASN A C 1
ATOM 687 O O . ASN A 1 85 ? 0.038 -18.188 -13.871 1.00 12.03 85 ASN A O 1
ATOM 692 N N . GLU A 1 86 ? 0.829 -17.567 -15.900 1.00 8.28 86 GLU A N 1
ATOM 693 C CA . GLU A 1 86 ? 0.524 -18.870 -16.549 1.00 11.77 86 GLU A CA 1
ATOM 694 C C . GLU A 1 86 ? 1.297 -19.969 -15.844 1.00 11.88 86 GLU A C 1
ATOM 695 O O . GLU A 1 86 ? 2.273 -19.682 -15.158 1.00 13.42 86 GLU A O 1
ATOM 701 N N . ARG A 1 87 ? 0.901 -21.233 -16.044 1.00 9.84 87 ARG A N 1
ATOM 702 C CA . ARG A 1 87 ? 1.721 -22.357 -15.595 1.00 11.03 87 ARG A CA 1
ATOM 703 C C . ARG A 1 87 ? 3.097 -22.299 -16.221 1.00 12.91 87 ARG A C 1
ATOM 704 O O . ARG A 1 87 ? 3.273 -21.959 -17.398 1.00 14.47 87 ARG A O 1
ATOM 712 N N . HIS A 1 88 ? 4.148 -22.518 -15.446 1.00 11.68 88 HIS A N 1
ATOM 713 C CA . HIS A 1 88 ? 5.518 -22.571 -15.948 1.00 10.50 88 HIS A CA 1
ATOM 714 C C . HIS A 1 88 ? 5.637 -23.912 -16.708 1.00 11.22 88 HIS A C 1
ATOM 715 O O . HIS A 1 88 ? 5.295 -24.960 -16.124 1.00 15.64 88 HIS A O 1
ATOM 722 N N . TYR A 1 89 ? 6.088 -23.893 -17.959 1.00 11.76 89 TYR A N 1
ATOM 723 C CA . TYR A 1 89 ? 6.092 -25.139 -18.755 1.00 11.79 89 TYR A CA 1
ATOM 724 C C . TYR A 1 89 ? 7.387 -25.943 -18.637 1.00 17.50 89 TYR A C 1
ATOM 725 O O . TYR A 1 89 ? 7.659 -26.889 -19.400 1.00 17.21 89 TYR A O 1
ATOM 734 N N . GLY A 1 90 ? 8.242 -25.584 -17.698 1.00 16.04 90 GLY A N 1
ATOM 735 C CA . GLY A 1 90 ? 9.492 -26.333 -17.451 1.00 14.25 90 GLY A CA 1
ATOM 736 C C . GLY A 1 90 ? 10.312 -26.358 -18.755 1.00 13.90 90 GLY A C 1
ATOM 737 O O . GLY A 1 90 ? 10.400 -25.421 -19.541 1.00 14.59 90 GLY A O 1
ATOM 738 N N . ASP A 1 91 ? 10.921 -27.529 -19.001 1.00 17.39 91 ASP A N 1
ATOM 739 C CA . ASP A 1 91 ? 11.779 -27.701 -20.182 1.00 18.28 91 ASP A CA 1
ATOM 740 C C . ASP A 1 91 ? 11.054 -27.611 -21.512 1.00 20.27 91 ASP A C 1
ATOM 741 O O . ASP A 1 91 ? 11.721 -27.545 -22.560 1.00 20.16 91 ASP A O 1
ATOM 746 N N . LEU A 1 92 ? 9.726 -27.596 -21.543 1.00 18.44 92 LEU A N 1
ATOM 747 C CA . LEU A 1 92 ? 9.000 -27.391 -22.780 1.00 17.47 92 LEU A CA 1
ATOM 748 C C . LEU A 1 92 ? 8.935 -25.948 -23.194 1.00 15.03 92 LEU A C 1
ATOM 749 O O . LEU A 1 92 ? 8.583 -25.665 -24.351 1.00 17.52 92 LEU A O 1
ATOM 754 N N . GLN A 1 93 ? 9.245 -24.984 -22.296 1.00 15.77 93 GLN A N 1
ATOM 755 C CA . GLN A 1 93 ? 9.278 -23.589 -22.738 1.00 12.93 93 GLN A CA 1
ATOM 756 C C . GLN A 1 93 ? 10.205 -23.399 -23.928 1.00 17.59 93 GLN A C 1
ATOM 757 O O . GLN A 1 93 ? 11.398 -23.761 -23.938 1.00 16.80 93 GLN A O 1
ATOM 763 N N . GLY A 1 94 ? 9.642 -22.755 -24.960 1.00 12.94 94 GLY A N 1
ATOM 764 C CA . GLY A 1 94 ? 10.452 -22.501 -26.164 1.00 18.12 94 GLY A CA 1
ATOM 765 C C . GLY A 1 94 ? 10.473 -23.697 -27.112 1.00 17.12 94 GLY A C 1
ATOM 766 O O . GLY A 1 94 ? 11.028 -23.526 -28.221 1.00 22.30 94 GLY A O 1
ATOM 767 N N . LYS A 1 95 ? 9.832 -24.795 -26.815 1.00 19.75 95 LYS A N 1
ATOM 768 C CA . LYS A 1 95 ? 9.852 -25.932 -27.765 1.00 21.03 95 LYS A CA 1
ATOM 769 C C . LYS A 1 95 ? 8.646 -25.961 -28.673 1.00 19.78 95 LYS A C 1
ATOM 770 O O . LYS A 1 95 ? 7.578 -25.475 -28.321 1.00 20.54 95 LYS A O 1
ATOM 776 N N . ASP A 1 96 ? 8.813 -26.529 -29.881 1.00 21.79 96 ASP A N 1
ATOM 777 C CA . ASP A 1 96 ? 7.701 -26.652 -30.833 1.00 18.35 96 ASP A CA 1
ATOM 778 C C . ASP A 1 96 ? 6.760 -27.725 -30.393 1.00 16.47 96 ASP A C 1
ATOM 779 O O . ASP A 1 96 ? 7.140 -28.848 -30.035 1.00 19.88 96 ASP A O 1
ATOM 784 N N . LYS A 1 97 ? 5.444 -27.472 -30.395 1.00 16.24 97 LYS A N 1
ATOM 785 C CA . LYS A 1 97 ? 4.459 -28.389 -29.920 1.00 17.23 97 LYS A CA 1
ATOM 786 C C . LYS A 1 97 ? 4.365 -29.653 -30.802 1.00 20.43 97 LYS A C 1
ATOM 787 O O . LYS A 1 97 ? 4.153 -30.734 -30.260 1.00 21.94 97 LYS A O 1
ATOM 793 N N . ALA A 1 98 ? 4.469 -29.454 -32.111 1.00 22.77 98 ALA A N 1
ATOM 794 C CA . ALA A 1 98 ? 4.421 -30.674 -32.967 1.00 25.74 98 ALA A CA 1
ATOM 795 C C . ALA A 1 98 ? 5.681 -31.502 -32.779 1.00 26.38 98 ALA A C 1
ATOM 796 O O . ALA A 1 98 ? 5.590 -32.728 -32.623 1.00 29.22 98 ALA A O 1
ATOM 798 N N . GLU A 1 99 ? 6.864 -30.911 -32.708 1.00 23.51 99 GLU A N 1
ATOM 799 C CA . GLU A 1 99 ? 8.100 -31.645 -32.466 1.00 25.01 99 GLU A CA 1
ATOM 800 C C . GLU A 1 99 ? 8.071 -32.348 -31.125 1.00 27.57 99 GLU A C 1
ATOM 801 O O . GLU A 1 99 ? 8.412 -33.527 -30.996 1.00 26.58 99 GLU A O 1
ATOM 807 N N . THR A 1 100 ? 7.485 -31.726 -30.094 1.00 23.07 100 THR A N 1
ATOM 808 C CA . THR A 1 100 ? 7.389 -32.331 -28.769 1.00 26.31 100 THR A CA 1
ATOM 809 C C . THR A 1 100 ? 6.461 -33.531 -28.770 1.00 29.57 100 THR A C 1
ATOM 810 O O . THR A 1 100 ? 6.756 -34.565 -28.162 1.00 29.51 100 THR A O 1
ATOM 814 N N . LEU A 1 101 ? 5.356 -33.447 -29.515 1.00 26.85 101 LEU A N 1
ATOM 815 C CA . LEU A 1 101 ? 4.402 -34.544 -29.619 1.00 30.60 101 LEU A CA 1
ATOM 816 C C . LEU A 1 101 ? 5.006 -35.779 -30.279 1.00 33.47 101 LEU A C 1
ATOM 817 O O . LEU A 1 101 ? 4.758 -36.901 -29.817 1.00 35.08 101 LEU A O 1
ATOM 822 N N . LYS A 1 102 ? 5.807 -35.595 -31.321 1.00 35.46 102 LYS A N 1
ATOM 823 C CA . LYS A 1 102 ? 6.452 -36.720 -31.998 1.00 39.94 102 LYS A CA 1
ATOM 824 C C . LYS A 1 102 ? 7.539 -37.334 -31.126 1.00 42.15 102 LYS A C 1
ATOM 825 O O . LYS A 1 102 ? 7.640 -38.559 -30.959 1.00 42.59 102 LYS A O 1
ATOM 831 N N . LYS A 1 103 ? 8.267 -36.506 -30.396 1.00 42.14 103 LYS A N 1
ATOM 832 C CA . LYS A 1 103 ? 9.309 -36.926 -29.481 1.00 44.81 103 LYS A CA 1
ATOM 833 C C . LYS A 1 103 ? 8.780 -37.754 -28.317 1.00 48.00 103 LYS A C 1
ATOM 834 O O . LYS A 1 103 ? 9.313 -38.833 -28.027 1.00 49.36 103 LYS A O 1
ATOM 840 N N . PHE A 1 104 ? 7.744 -37.287 -27.642 1.00 44.19 104 PHE A N 1
ATOM 841 C CA . PHE A 1 104 ? 7.180 -37.964 -26.494 1.00 44.58 104 PHE A CA 1
ATOM 842 C C . PHE A 1 104 ? 6.056 -38.955 -26.731 1.00 43.07 104 PHE A C 1
ATOM 843 O O . PHE A 1 104 ? 5.755 -39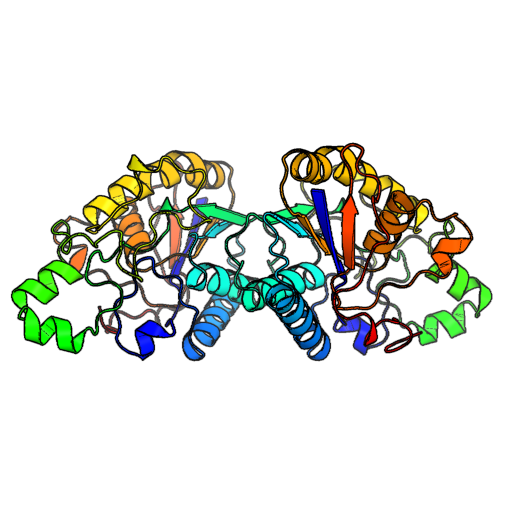.739 -25.829 1.00 43.06 104 PHE A O 1
ATOM 851 N N . GLY A 1 105 ? 5.309 -38.827 -27.817 1.00 44.22 105 GLY A N 1
ATOM 852 C CA . GLY A 1 105 ? 4.122 -39.665 -28.006 1.00 42.11 105 GLY A CA 1
ATOM 853 C C . GLY A 1 105 ? 2.918 -38.921 -27.447 1.00 44.90 105 GLY A C 1
ATOM 854 O O . GLY A 1 105 ? 3.068 -38.069 -26.562 1.00 44.85 105 GLY A O 1
ATOM 855 N N . GLU A 1 106 ? 1.730 -39.267 -27.906 1.00 42.48 106 GLU A N 1
ATOM 856 C CA . GLU A 1 106 ? 0.507 -38.617 -27.476 1.00 47.58 106 GLU A CA 1
ATOM 857 C C . GLU A 1 106 ? 0.266 -38.767 -25.981 1.00 47.11 106 GLU A C 1
ATOM 858 O O . GLU A 1 106 ? -0.215 -37.846 -25.317 1.00 45.08 106 GLU A O 1
ATOM 864 N N . GLU A 1 107 ? 0.541 -39.956 -25.451 1.00 49.07 107 GLU A N 1
ATOM 865 C CA . GLU A 1 107 ? 0.354 -40.212 -24.029 1.00 48.43 107 GLU A CA 1
ATOM 866 C C . GLU A 1 107 ? 1.122 -39.213 -23.173 1.00 43.75 107 GLU A C 1
ATOM 867 O O . GLU A 1 107 ? 0.513 -38.511 -22.365 1.00 43.71 107 GLU A O 1
ATOM 873 N N . LYS A 1 108 ? 2.440 -39.157 -23.309 1.00 42.85 108 LYS A N 1
ATOM 874 C CA . LYS A 1 108 ? 3.238 -38.225 -22.522 1.00 43.36 108 LYS A CA 1
ATOM 875 C C . LYS A 1 108 ? 2.877 -36.782 -22.853 1.00 42.18 108 LYS A C 1
ATOM 876 O O . LYS A 1 108 ? 2.572 -36.000 -21.942 1.00 43.43 108 LYS A O 1
ATOM 882 N N . PHE A 1 109 ? 2.725 -36.463 -24.135 1.00 36.33 109 PHE A N 1
ATOM 883 C CA . PHE A 1 109 ? 2.306 -35.127 -24.539 1.00 36.83 109 PHE A CA 1
ATOM 884 C C . PHE A 1 109 ? 1.055 -34.656 -23.804 1.00 38.21 109 PHE A C 1
ATOM 885 O O . PHE A 1 109 ? 1.006 -33.558 -23.231 1.00 30.80 109 PHE A O 1
ATOM 893 N N . ASN A 1 110 ? 0.009 -35.492 -23.804 1.00 35.67 110 ASN A N 1
ATOM 894 C CA . ASN A 1 110 ? -1.235 -35.133 -23.125 1.00 35.35 110 ASN A CA 1
ATOM 895 C C . ASN A 1 110 ? -1.122 -35.124 -21.611 1.00 33.22 110 ASN A C 1
ATOM 896 O O . ASN A 1 110 ? -1.767 -34.318 -20.926 1.00 36.82 110 ASN A O 1
ATOM 901 N N . THR A 1 111 ? -0.209 -35.906 -21.042 1.00 30.13 111 THR A N 1
ATOM 902 C CA . THR A 1 111 ? -0.024 -35.838 -19.584 1.00 33.29 111 THR A CA 1
ATOM 903 C C . THR A 1 111 ? 0.576 -34.474 -19.237 1.00 31.06 111 THR A C 1
ATOM 904 O O . THR A 1 111 ? 0.099 -33.767 -18.357 1.00 32.16 111 THR A O 1
ATOM 908 N N . TYR A 1 112 ? 1.626 -34.095 -19.956 1.00 28.89 112 TYR A N 1
ATOM 909 C CA . TYR A 1 112 ? 2.279 -32.802 -19.731 1.00 30.72 112 TYR A CA 1
ATOM 910 C C . TYR A 1 112 ? 1.345 -31.632 -19.973 1.00 34.57 112 TYR A C 1
ATOM 911 O O . TYR A 1 112 ? 1.348 -30.645 -19.220 1.00 34.80 112 TYR A O 1
ATOM 920 N N . ARG A 1 113 ? 0.549 -31.696 -21.031 1.00 32.80 113 ARG A N 1
ATOM 921 C CA . ARG A 1 113 ? -0.356 -30.609 -21.370 1.00 36.69 113 ARG A CA 1
ATOM 922 C C . ARG A 1 113 ? -1.575 -30.521 -20.465 1.00 40.70 113 ARG A C 1
ATOM 923 O O . ARG A 1 113 ? -1.957 -29.419 -20.025 1.00 36.57 113 ARG A O 1
ATOM 931 N N . ARG A 1 114 ? -2.220 -31.661 -20.187 1.00 39.26 114 ARG A N 1
ATOM 932 C CA . ARG A 1 114 ? -3.420 -31.652 -19.377 1.00 40.76 114 ARG A CA 1
ATOM 933 C C . ARG A 1 114 ? -3.544 -32.525 -18.152 1.00 36.68 114 ARG A C 1
ATOM 934 O O . ARG A 1 114 ? -4.689 -32.620 -17.662 1.00 38.33 114 ARG A O 1
ATOM 942 N N . SER A 1 115 ? -2.500 -33.134 -17.597 1.00 35.65 115 SER A N 1
ATOM 943 C CA . SER A 1 115 ? -2.710 -33.876 -16.355 1.00 30.28 115 SER A CA 1
ATOM 944 C C . SER A 1 115 ? -2.951 -32.824 -15.259 1.00 31.96 115 SER A C 1
ATOM 945 O O . SER A 1 115 ? -2.600 -31.645 -15.395 1.00 32.12 115 SER A O 1
ATOM 948 N N . PHE A 1 116 ? -3.623 -33.241 -14.197 1.00 28.83 116 PHE A N 1
ATOM 949 C CA . PHE A 1 116 ? -3.875 -32.317 -13.098 1.00 26.66 116 PHE A CA 1
ATOM 950 C C . PHE A 1 116 ? -2.543 -32.126 -12.369 1.00 26.44 116 PHE A C 1
ATOM 951 O O . PHE A 1 116 ? -2.250 -31.025 -11.909 1.00 26.08 116 PHE A O 1
ATOM 959 N N . ASP A 1 117 ? -1.805 -33.218 -12.161 1.00 25.61 117 ASP A N 1
ATOM 960 C CA . ASP A 1 117 ? -0.677 -33.204 -11.265 1.00 22.99 117 ASP A CA 1
ATOM 961 C C . ASP A 1 117 ? 0.653 -33.725 -11.734 1.00 24.08 117 ASP A C 1
ATOM 962 O O . ASP A 1 117 ? 1.551 -33.890 -10.908 1.00 28.54 117 ASP A O 1
ATOM 967 N N . VAL A 1 118 ? 0.875 -33.920 -13.030 1.00 26.55 118 VAL A N 1
ATOM 968 C CA . VAL A 1 118 ? 2.185 -34.356 -13.511 1.00 26.23 118 VAL A CA 1
ATOM 969 C C . VAL A 1 118 ? 2.839 -33.207 -14.253 1.00 24.11 118 VAL A C 1
ATOM 970 O O . VAL A 1 118 ? 2.416 -32.864 -15.353 1.00 26.85 118 VAL A O 1
ATOM 974 N N . PRO A 1 119 ? 3.863 -32.607 -13.668 1.00 24.36 119 PRO A N 1
ATOM 975 C CA . PRO A 1 119 ? 4.488 -31.470 -14.328 1.00 21.61 119 PRO A CA 1
ATOM 976 C C . PRO A 1 119 ? 5.448 -31.960 -15.403 1.00 25.54 119 PRO A C 1
ATOM 977 O O . PRO A 1 119 ? 5.946 -33.081 -15.299 1.00 25.01 119 PRO A O 1
ATOM 981 N N . PRO A 1 120 ? 5.756 -31.099 -16.363 1.00 24.22 120 PRO A N 1
ATOM 982 C CA . PRO A 1 120 ? 6.745 -31.405 -17.375 1.00 23.23 120 PRO A CA 1
ATOM 983 C C . PRO A 1 120 ? 8.090 -31.374 -16.665 1.00 25.04 120 PRO A C 1
ATOM 984 O O . PRO A 1 120 ? 8.181 -30.956 -15.496 1.00 23.50 120 PRO A O 1
ATOM 988 N N . PRO A 1 121 ? 9.144 -31.872 -17.292 1.00 26.27 121 PRO A N 1
ATOM 989 C CA . PRO A 1 121 ? 10.470 -31.851 -16.710 1.00 23.37 121 PRO A CA 1
ATOM 990 C C . PRO A 1 121 ? 10.906 -30.425 -16.412 1.00 25.40 121 PRO A C 1
ATOM 991 O O . PRO A 1 121 ? 10.552 -29.480 -17.114 1.00 25.77 121 PRO A O 1
ATOM 995 N N . PRO A 1 122 ? 11.737 -30.271 -15.400 1.00 27.49 122 PRO A N 1
ATOM 996 C CA . PRO A 1 122 ? 12.212 -28.961 -14.961 1.00 27.66 122 PRO A CA 1
ATOM 997 C C . PRO A 1 122 ? 13.139 -28.377 -16.001 1.00 29.45 122 PRO A C 1
ATOM 998 O O . PRO A 1 122 ? 13.768 -29.127 -16.768 1.00 28.07 122 PRO A O 1
ATOM 1002 N N . ILE A 1 123 ? 13.186 -27.064 -16.113 1.00 29.74 123 ILE A N 1
ATOM 1003 C CA . ILE A 1 123 ? 14.038 -26.392 -17.083 1.00 32.39 123 ILE A CA 1
ATOM 1004 C C . ILE A 1 123 ? 15.424 -26.212 -16.469 1.00 35.98 123 ILE A C 1
ATOM 1005 O O . ILE A 1 123 ? 15.511 -26.246 -15.237 1.00 41.41 123 ILE A O 1
ATOM 1010 N N . ASP A 1 124 ? 16.446 -26.047 -17.290 1.00 36.98 124 ASP A N 1
ATOM 1011 C CA . ASP A 1 124 ? 17.776 -25.792 -16.723 1.00 40.26 124 ASP A CA 1
ATOM 1012 C C . ASP A 1 124 ? 17.944 -24.295 -16.504 1.00 38.50 124 ASP A C 1
ATOM 1013 O O . ASP A 1 124 ? 17.569 -23.515 -17.389 1.00 35.70 124 ASP A O 1
ATOM 1018 N N . ALA A 1 125 ? 18.683 -23.878 -15.477 1.00 41.16 125 ALA A N 1
ATOM 1019 C CA . ALA A 1 125 ? 18.933 -22.467 -15.207 1.00 41.77 125 ALA A CA 1
ATOM 1020 C C . ALA A 1 125 ? 19.704 -21.742 -16.297 1.00 42.23 125 ALA A C 1
ATOM 1021 O O . ALA A 1 125 ? 19.507 -20.545 -16.527 1.00 43.78 125 ALA A O 1
ATOM 1023 N N . SER A 1 126 ? 20.561 -22.437 -17.039 1.00 43.28 126 SER A N 1
ATOM 1024 C CA . SER A 1 126 ? 21.332 -21.897 -18.139 1.00 42.12 126 SER A CA 1
ATOM 1025 C C . SER A 1 126 ? 20.488 -21.801 -19.412 1.00 39.80 126 SER A C 1
ATOM 1026 O O . SER A 1 126 ? 20.901 -21.142 -20.376 1.00 40.15 126 SER A O 1
ATOM 1029 N N . SER A 1 127 ? 19.327 -22.468 -19.424 1.00 36.59 127 SER A N 1
ATOM 1030 C CA . SER A 1 127 ? 18.473 -22.341 -20.602 1.00 35.42 127 SER A CA 1
ATOM 1031 C C . SER A 1 127 ? 18.180 -20.876 -20.860 1.00 33.93 127 SER A C 1
ATOM 1032 O O . SER A 1 127 ? 17.878 -20.130 -19.930 1.00 33.44 127 SER A O 1
ATOM 1035 N N . PRO A 1 128 ? 18.100 -20.470 -22.129 1.00 33.32 128 PRO A N 1
ATOM 1036 C CA . PRO A 1 128 ? 17.708 -19.132 -22.507 1.00 30.97 128 PRO A CA 1
ATOM 1037 C C . PRO A 1 128 ? 16.256 -18.849 -22.147 1.00 31.69 128 PRO A C 1
ATOM 1038 O O . PRO A 1 128 ? 15.866 -17.696 -21.958 1.00 33.10 128 PRO A O 1
ATOM 1042 N N . PHE A 1 129 ? 15.421 -19.882 -22.043 1.00 26.66 129 PHE A N 1
ATOM 1043 C CA . PHE A 1 129 ? 14.019 -19.755 -21.705 1.00 24.05 129 PHE A CA 1
ATOM 1044 C C . PHE A 1 129 ? 13.693 -19.913 -20.233 1.00 21.71 129 PHE A C 1
ATOM 1045 O O . PHE A 1 129 ? 12.559 -20.239 -19.854 1.00 19.60 129 PHE A O 1
ATOM 1053 N N . SER A 1 130 ? 14.685 -19.780 -19.366 1.00 21.48 130 SER A N 1
ATOM 1054 C CA . SER A 1 130 ? 14.505 -19.837 -17.926 1.00 20.50 130 SER A CA 1
ATOM 1055 C C . SER A 1 130 ? 14.282 -18.390 -17.415 1.00 18.73 130 SER A C 1
ATOM 1056 O O . SER A 1 130 ? 14.845 -17.469 -17.987 1.00 21.70 130 SER A O 1
ATOM 1059 N N . GLN A 1 131 ? 13.489 -18.231 -16.376 1.00 19.76 131 GLN A N 1
ATOM 1060 C CA . GLN A 1 131 ? 13.161 -16.919 -15.821 1.00 20.06 131 GLN A CA 1
ATOM 1061 C C . GLN A 1 131 ? 13.907 -16.666 -14.513 1.00 27.11 131 GLN A C 1
ATOM 1062 O O . GLN A 1 131 ? 13.678 -15.678 -13.816 1.00 21.95 131 GLN A O 1
ATOM 1068 N N . LYS A 1 132 ? 14.831 -17.584 -14.196 1.00 25.96 132 LYS A N 1
ATOM 1069 C CA . LYS A 1 132 ? 15.604 -17.449 -12.970 1.00 32.77 132 LYS A CA 1
ATOM 1070 C C . LYS A 1 132 ? 16.456 -16.184 -13.089 1.00 28.70 132 LYS A C 1
ATOM 1071 O O . LYS A 1 132 ? 17.152 -15.974 -14.082 1.00 32.27 132 LYS A O 1
ATOM 1077 N N . GLY A 1 133 ? 16.313 -15.292 -12.112 1.00 29.54 133 GLY A N 1
ATOM 1078 C CA . GLY A 1 133 ? 17.084 -14.053 -12.164 1.00 25.39 133 GLY A CA 1
ATOM 1079 C C . GLY A 1 133 ? 16.400 -12.939 -12.927 1.00 23.97 133 GLY A C 1
ATOM 1080 O O . GLY A 1 133 ? 16.979 -11.851 -13.047 1.00 26.39 133 GLY A O 1
ATOM 1081 N N . ASP A 1 134 ? 15.260 -13.154 -13.564 1.00 19.16 134 ASP A N 1
ATOM 1082 C CA . ASP A 1 134 ? 14.597 -12.080 -14.275 1.00 18.47 134 ASP A CA 1
ATOM 1083 C C . ASP A 1 134 ? 14.244 -10.950 -13.293 1.00 18.07 134 ASP A C 1
ATOM 1084 O O . ASP A 1 134 ? 13.868 -11.210 -12.159 1.00 15.83 134 ASP A O 1
ATOM 1089 N N . GLU A 1 135 ? 14.431 -9.718 -13.774 1.00 17.69 135 GLU A N 1
ATOM 1090 C CA . GLU A 1 135 ? 14.250 -8.523 -12.969 1.00 18.25 135 GLU A CA 1
ATOM 1091 C C . GLU A 1 135 ? 12.873 -8.361 -12.342 1.00 15.71 135 GLU A C 1
ATOM 1092 O O . GLU A 1 135 ? 12.744 -7.957 -11.179 1.00 14.75 135 GLU A O 1
ATOM 1098 N N . ARG A 1 136 ? 11.796 -8.776 -13.042 1.00 12.68 136 ARG A N 1
ATOM 1099 C CA . ARG A 1 136 ? 10.449 -8.565 -12.494 1.00 12.69 136 ARG A CA 1
ATOM 1100 C C . ARG A 1 136 ? 10.153 -9.478 -11.303 1.00 13.26 136 ARG A C 1
ATOM 1101 O O . ARG A 1 136 ? 9.131 -9.261 -10.642 1.00 13.87 136 ARG A O 1
ATOM 1109 N N . TYR A 1 137 ? 11.005 -10.457 -10.990 1.00 11.43 137 TYR A N 1
ATOM 1110 C CA . TYR A 1 137 ? 10.776 -11.330 -9.846 1.00 12.72 137 TYR A CA 1
ATOM 1111 C C . TYR A 1 137 ? 11.813 -11.130 -8.733 1.00 14.46 137 TYR A C 1
ATOM 1112 O O . TYR A 1 137 ? 11.885 -11.972 -7.827 1.00 16.14 137 TYR A O 1
ATOM 1121 N N . LYS A 1 138 ? 12.553 -10.021 -8.766 1.00 14.45 138 LYS A N 1
ATOM 1122 C CA . LYS A 1 138 ? 13.675 -9.880 -7.852 1.00 17.10 138 LYS A CA 1
ATOM 1123 C C . LYS A 1 138 ? 13.287 -9.664 -6.399 1.00 17.60 138 LYS A C 1
ATOM 1124 O O . LYS A 1 138 ? 14.152 -9.817 -5.536 1.00 18.77 138 LYS A O 1
ATOM 1130 N N . TYR A 1 139 ? 12.044 -9.287 -6.111 1.00 14.16 139 TYR A N 1
ATOM 1131 C CA . TYR A 1 139 ? 11.662 -9.062 -4.714 1.00 14.07 139 TYR A CA 1
ATOM 1132 C C . TYR A 1 139 ? 10.854 -10.209 -4.159 1.00 17.35 139 TYR A C 1
ATOM 1133 O O . TYR A 1 139 ? 10.201 -10.046 -3.136 1.00 20.49 139 TYR A O 1
ATOM 1142 N N . VAL A 1 140 ? 10.797 -11.347 -4.849 1.00 14.09 140 VAL A N 1
ATOM 1143 C CA . VAL A 1 140 ? 10.050 -12.489 -4.354 1.00 12.92 140 VAL A CA 1
ATOM 1144 C C . VAL A 1 140 ? 11.107 -13.458 -3.815 1.00 14.01 140 VAL A C 1
ATOM 1145 O O . VAL A 1 140 ? 12.188 -13.503 -4.401 1.00 17.36 140 VAL A O 1
ATOM 1149 N N . ASP A 1 141 ? 10.785 -14.197 -2.788 1.00 11.66 141 ASP A N 1
ATOM 1150 C CA . ASP A 1 141 ? 11.752 -15.215 -2.308 1.00 13.32 141 ASP A CA 1
ATOM 1151 C C . ASP A 1 141 ? 12.222 -16.064 -3.491 1.00 13.90 141 ASP A C 1
ATOM 1152 O O . ASP A 1 141 ? 11.428 -16.762 -4.124 1.00 14.83 141 ASP A O 1
ATOM 1157 N N . PRO A 1 142 ? 13.512 -16.113 -3.810 1.00 15.69 142 PRO A N 1
ATOM 1158 C CA . PRO A 1 142 ? 13.986 -16.869 -4.969 1.00 18.64 142 PRO A CA 1
ATOM 1159 C C . PRO A 1 142 ? 13.693 -18.349 -4.866 1.00 17.40 142 PRO A C 1
ATOM 1160 O O . PRO A 1 142 ? 13.517 -19.030 -5.898 1.00 18.24 142 PRO A O 1
ATOM 1164 N N . ASN A 1 143 ? 13.489 -18.909 -3.669 1.00 17.70 143 ASN A N 1
ATOM 1165 C CA . ASN A 1 143 ? 13.255 -20.323 -3.481 1.00 18.81 143 ASN A CA 1
ATOM 1166 C C . ASN A 1 143 ? 11.858 -20.768 -3.892 1.00 23.66 143 ASN A C 1
ATOM 1167 O O . ASN A 1 143 ? 11.685 -21.969 -4.169 1.00 23.24 143 ASN A O 1
ATOM 1172 N N . VAL A 1 144 ? 10.894 -19.856 -4.061 1.00 13.22 144 VAL A N 1
ATOM 1173 C CA . VAL A 1 144 ? 9.553 -20.278 -4.440 1.00 15.26 144 VAL A CA 1
ATOM 1174 C C . VAL A 1 144 ? 9.311 -20.210 -5.944 1.00 15.55 144 VAL A C 1
ATOM 1175 O O . VAL A 1 144 ? 8.283 -20.771 -6.333 1.00 18.55 144 VAL A O 1
ATOM 1179 N N . LEU A 1 145 ? 10.166 -19.557 -6.700 1.00 15.28 145 LEU A N 1
ATOM 1180 C CA . LEU A 1 145 ? 9.948 -19.445 -8.157 1.00 14.71 145 LEU A CA 1
ATOM 1181 C C . LEU A 1 145 ? 10.179 -20.814 -8.807 1.00 18.66 145 LEU A C 1
ATOM 1182 O O . LEU A 1 145 ? 11.081 -21.559 -8.468 1.00 18.61 145 LEU A O 1
ATOM 1187 N N . PRO A 1 146 ? 9.180 -21.275 -9.533 1.00 16.60 146 PRO A N 1
ATOM 1188 C CA . PRO A 1 146 ? 9.182 -22.623 -10.064 1.00 17.27 146 PRO A CA 1
ATOM 1189 C C . PRO A 1 146 ? 10.094 -22.854 -11.253 1.00 17.41 146 PRO A C 1
ATOM 1190 O O . PRO A 1 146 ? 10.366 -21.960 -12.023 1.00 18.77 146 PRO A O 1
ATOM 1194 N N . GLU A 1 147 ? 10.481 -24.135 -11.400 1.00 17.16 147 GLU A N 1
ATOM 1195 C CA . GLU A 1 147 ? 11.282 -24.523 -12.565 1.00 20.17 147 GLU A CA 1
ATOM 1196 C C . GLU A 1 147 ? 10.396 -25.378 -13.479 1.00 17.30 147 GLU A C 1
ATOM 1197 O O . GLU A 1 147 ? 10.809 -25.814 -14.559 1.00 17.53 147 GLU A O 1
ATOM 1203 N N . THR A 1 148 ? 9.175 -25.605 -13.056 1.00 16.64 148 THR A N 1
ATOM 1204 C CA . THR A 1 148 ? 8.189 -26.372 -13.787 1.00 16.68 148 THR A CA 1
ATOM 1205 C C . THR A 1 148 ? 6.935 -26.391 -12.972 1.00 15.48 148 THR A C 1
ATOM 1206 O O . THR A 1 148 ? 7.063 -26.293 -11.742 1.00 19.95 148 THR A O 1
ATOM 1210 N N . GLU A 1 149 ? 5.744 -26.506 -13.559 1.00 15.35 149 GLU A N 1
ATOM 1211 C CA . GLU A 1 149 ? 4.554 -26.582 -12.752 1.00 13.34 149 GLU A CA 1
ATOM 1212 C C . GLU A 1 149 ? 3.501 -27.468 -13.439 1.00 17.53 149 GLU A C 1
ATOM 1213 O O . GLU A 1 149 ? 3.452 -27.548 -14.661 1.00 19.23 149 GLU A O 1
ATOM 1219 N N . SER A 1 150 ? 2.659 -28.037 -12.607 1.00 16.65 150 SER A N 1
ATOM 1220 C CA . SER A 1 150 ? 1.466 -28.744 -13.053 1.00 16.02 150 SER A CA 1
ATOM 1221 C C . SER A 1 150 ? 0.317 -27.801 -12.716 1.00 18.43 150 SER A C 1
ATOM 1222 O O . SER A 1 150 ? 0.546 -26.859 -11.948 1.00 16.83 150 SER A O 1
ATOM 1225 N N . LEU A 1 151 ? -0.912 -28.102 -13.102 1.00 17.16 151 LEU A N 1
ATOM 1226 C CA . LEU A 1 151 ? -2.033 -27.250 -12.701 1.00 14.43 151 LEU A CA 1
ATOM 1227 C C . LEU A 1 151 ? -2.241 -27.282 -11.207 1.00 17.05 151 LEU A C 1
ATOM 1228 O O . LEU A 1 151 ? -2.533 -26.267 -10.564 1.00 18.49 151 LEU A O 1
ATOM 1233 N N . ALA A 1 152 ? -1.988 -28.443 -10.571 1.00 15.15 152 ALA A N 1
ATOM 1234 C CA . ALA A 1 152 ? -2.118 -28.528 -9.108 1.00 19.61 152 ALA A CA 1
ATOM 1235 C C . ALA A 1 152 ? -1.205 -27.528 -8.428 1.00 13.38 152 ALA A C 1
ATOM 1236 O O . ALA A 1 152 ? -1.622 -26.823 -7.477 1.00 17.05 152 ALA A O 1
ATOM 1238 N N . LEU A 1 153 ? 0.030 -27.401 -8.903 1.00 15.90 153 LEU A N 1
ATOM 1239 C CA . LEU A 1 153 ? 0.987 -26.483 -8.316 1.00 16.34 153 LEU A CA 1
ATOM 1240 C C . LEU A 1 153 ? 0.634 -25.029 -8.595 1.00 16.65 153 LEU A C 1
ATOM 1241 O O . LEU A 1 153 ? 0.864 -24.187 -7.721 1.00 18.18 153 LEU A O 1
ATOM 1246 N N . VAL A 1 154 ? 0.091 -24.735 -9.777 1.00 13.89 154 VAL A N 1
ATOM 1247 C CA . VAL A 1 154 ? -0.413 -23.370 -10.066 1.00 14.49 154 VAL A CA 1
ATOM 1248 C C . VAL A 1 154 ? -1.447 -22.966 -9.015 1.00 16.70 154 VAL A C 1
ATOM 1249 O O . VAL A 1 154 ? -1.398 -21.917 -8.363 1.00 12.70 154 VAL A O 1
ATOM 1253 N N . ILE A 1 155 ? -2.412 -23.861 -8.783 1.00 14.12 155 ILE A N 1
ATOM 1254 C CA . ILE A 1 155 ? -3.459 -23.568 -7.809 1.00 13.43 155 ILE A CA 1
ATOM 1255 C C . ILE A 1 155 ? -2.861 -23.324 -6.425 1.00 15.30 155 ILE A C 1
ATOM 1256 O O . ILE A 1 155 ? -3.324 -22.413 -5.756 1.00 13.58 155 ILE A O 1
ATOM 1261 N N . ASP A 1 156 ? -1.898 -24.136 -5.983 1.00 12.80 156 ASP A N 1
ATOM 1262 C CA . ASP A 1 156 ? -1.322 -23.960 -4.655 1.00 13.19 156 ASP A CA 1
ATOM 1263 C C . ASP A 1 156 ? -0.665 -22.586 -4.495 1.00 14.95 156 ASP A C 1
ATOM 1264 O O . ASP A 1 156 ? -0.791 -22.031 -3.410 1.00 14.85 156 ASP A O 1
ATOM 1269 N N . ARG A 1 157 ? -0.002 -22.050 -5.535 1.00 12.16 157 ARG A N 1
ATOM 1270 C CA . ARG A 1 157 ? 0.603 -20.728 -5.405 1.00 11.66 157 ARG A CA 1
ATOM 1271 C C . ARG A 1 157 ? -0.371 -19.606 -5.766 1.00 13.51 157 ARG A C 1
ATOM 1272 O O . ARG A 1 157 ? -0.106 -18.480 -5.344 1.00 10.43 157 ARG A O 1
ATOM 1280 N N . LEU A 1 158 ? -1.460 -19.842 -6.460 1.00 10.86 158 LEU A N 1
ATOM 1281 C CA . LEU A 1 158 ? -2.450 -18.802 -6.737 1.00 12.16 158 LEU A CA 1
ATOM 1282 C C . LEU A 1 158 ? -3.377 -18.504 -5.571 1.00 14.81 158 LEU A C 1
ATOM 1283 O O . LEU A 1 158 ? -3.682 -17.344 -5.245 1.00 12.67 158 LEU A O 1
ATOM 1288 N N . LEU A 1 159 ? -3.841 -19.544 -4.869 1.00 11.36 159 LEU A N 1
ATOM 1289 C CA . LEU A 1 159 ? -4.790 -19.364 -3.779 1.00 11.92 159 LEU A CA 1
ATOM 1290 C C . LEU A 1 159 ? -4.524 -18.366 -2.671 1.00 10.85 159 LEU A C 1
ATOM 1291 O O . LEU A 1 159 ? -5.438 -17.655 -2.291 1.00 11.91 159 LEU A O 1
ATOM 1296 N N . PRO A 1 160 ? -3.306 -18.213 -2.172 1.00 12.18 160 PRO A N 1
ATOM 1297 C CA . PRO A 1 160 ? -3.031 -17.311 -1.070 1.00 14.31 160 PRO A CA 1
ATOM 1298 C C . PRO A 1 160 ? -3.244 -15.851 -1.511 1.00 13.51 160 PRO A C 1
ATOM 1299 O O . PRO A 1 160 ? -3.711 -15.041 -0.745 1.00 11.68 160 PRO A O 1
ATOM 1303 N N . TYR A 1 161 ? -3.050 -15.600 -2.822 1.00 12.13 161 TYR A N 1
ATOM 1304 C CA . TYR A 1 161 ? -3.224 -14.239 -3.340 1.00 12.72 161 TYR A CA 1
ATOM 1305 C C . TYR A 1 161 ? -4.695 -13.888 -3.427 1.00 9.32 161 TYR A C 1
ATOM 1306 O O . TYR A 1 161 ? -5.193 -12.792 -3.136 1.00 9.88 161 TYR A O 1
ATOM 1315 N N . TRP A 1 162 ? -5.461 -14.885 -3.925 1.00 10.15 162 TRP A N 1
ATOM 1316 C CA . TRP A 1 162 ? -6.915 -14.788 -3.924 1.00 10.09 162 TRP A CA 1
ATOM 1317 C C . TRP A 1 162 ? -7.443 -14.588 -2.501 1.00 9.26 162 TRP A C 1
ATOM 1318 O O . TRP A 1 162 ? -8.273 -13.715 -2.252 1.00 11.41 162 TRP A O 1
ATOM 1329 N N . GLN A 1 163 ? -6.964 -15.416 -1.570 1.00 9.30 163 GLN A N 1
ATOM 1330 C CA . GLN A 1 163 ? -7.481 -15.353 -0.210 1.00 10.92 163 GLN A CA 1
ATOM 1331 C C . GLN A 1 163 ? -7.272 -14.060 0.554 1.00 13.94 163 GLN A C 1
ATOM 1332 O O . GLN A 1 163 ? -8.184 -13.697 1.299 1.00 15.32 163 GLN A O 1
ATOM 1338 N N . ASP A 1 164 ? -6.092 -13.464 0.439 1.00 10.67 164 ASP A N 1
ATOM 1339 C CA . ASP A 1 164 ? -5.823 -12.256 1.190 1.00 8.65 164 ASP A CA 1
ATOM 1340 C C . ASP A 1 164 ? -5.968 -10.934 0.432 1.00 12.55 164 ASP A C 1
ATOM 1341 O O . ASP A 1 164 ? -6.236 -9.911 1.066 1.00 14.50 164 ASP A O 1
ATOM 1346 N N . VAL A 1 165 ? -5.648 -10.950 -0.860 1.00 9.31 165 VAL A N 1
ATOM 1347 C CA . VAL A 1 165 ? -5.628 -9.649 -1.570 1.00 10.08 165 VAL A CA 1
ATOM 1348 C C . VAL A 1 165 ? -6.878 -9.475 -2.423 1.00 9.96 165 VAL A C 1
ATOM 1349 O O . VAL A 1 165 ? -7.525 -8.427 -2.266 1.00 10.95 165 VAL A O 1
ATOM 1353 N N . ILE A 1 166 ? -7.110 -10.403 -3.364 1.00 10.25 166 ILE A N 1
ATOM 1354 C CA . ILE A 1 166 ? -8.290 -10.194 -4.228 1.00 15.23 166 ILE A CA 1
ATOM 1355 C C . ILE A 1 166 ? -9.577 -10.220 -3.430 1.00 13.49 166 ILE A C 1
ATOM 1356 O O . ILE A 1 166 ? -10.526 -9.425 -3.565 1.00 13.11 166 ILE A O 1
ATOM 1361 N N . ALA A 1 167 ? -9.675 -11.174 -2.500 1.00 12.30 167 ALA A N 1
ATOM 1362 C CA . ALA A 1 167 ? -10.857 -11.251 -1.650 1.00 10.44 167 ALA A CA 1
ATOM 1363 C C . ALA A 1 167 ? -11.141 -10.020 -0.826 1.00 11.35 167 ALA A C 1
ATOM 1364 O O . ALA A 1 167 ? -12.301 -9.689 -0.552 1.00 14.54 167 ALA A O 1
ATOM 1366 N N . LYS A 1 168 ? -10.099 -9.271 -0.461 1.00 9.81 168 LYS A N 1
ATOM 1367 C CA . LYS A 1 168 ? -10.316 -8.111 0.344 1.00 12.34 168 LYS A CA 1
ATOM 1368 C C . LYS A 1 168 ? -11.105 -7.102 -0.504 1.00 11.31 168 LYS A C 1
ATOM 1369 O O . LYS A 1 168 ? -11.988 -6.442 0.051 1.00 13.35 168 LYS A O 1
ATOM 1375 N N . ASP A 1 169 ? -10.780 -6.953 -1.810 1.00 10.42 169 ASP A N 1
ATOM 1376 C CA . ASP A 1 169 ? -11.494 -5.973 -2.618 1.00 10.29 169 ASP A CA 1
ATOM 1377 C C . ASP A 1 169 ? -12.913 -6.475 -2.892 1.00 10.98 169 ASP A C 1
ATOM 1378 O O . ASP A 1 169 ? -13.812 -5.620 -2.831 1.00 15.05 169 ASP A O 1
ATOM 1383 N N . LEU A 1 170 ? -13.058 -7.764 -3.146 1.00 10.78 170 LEU A N 1
ATOM 1384 C CA . LEU A 1 170 ? -14.432 -8.284 -3.324 1.00 12.80 170 LEU A CA 1
ATOM 1385 C C . LEU A 1 170 ? -15.275 -8.065 -2.081 1.00 18.06 170 LEU A C 1
ATOM 1386 O O . LEU A 1 170 ? -16.434 -7.641 -2.211 1.00 15.75 170 LEU A O 1
ATOM 1391 N N . LEU A 1 171 ? -14.695 -8.346 -0.900 1.00 12.98 171 LEU A N 1
ATOM 1392 C CA . LEU A 1 171 ? -15.431 -8.153 0.339 1.00 17.64 171 LEU A CA 1
ATOM 1393 C C . LEU A 1 171 ? -15.679 -6.712 0.720 1.00 23.80 171 LEU A C 1
ATOM 1394 O O . LEU A 1 171 ? -16.542 -6.437 1.557 1.00 23.76 171 LEU A O 1
ATOM 1399 N N . SER A 1 172 ? -14.970 -5.765 0.127 1.00 15.60 172 SER A N 1
ATOM 1400 C CA . SER A 1 172 ? -15.103 -4.333 0.334 1.00 20.13 172 SER A CA 1
ATOM 1401 C C . SER A 1 172 ? -16.165 -3.792 -0.640 1.00 21.35 172 SER A C 1
ATOM 1402 O O . SER A 1 172 ? -16.281 -2.565 -0.737 1.00 29.04 172 SER A O 1
ATOM 1405 N N . GLY A 1 173 ? -16.671 -4.610 -1.542 1.00 20.57 173 GLY A N 1
ATOM 1406 C CA . GLY A 1 173 ? -17.715 -4.195 -2.460 1.00 21.57 173 GLY A CA 1
ATOM 1407 C C . GLY A 1 173 ? -17.227 -3.787 -3.845 1.00 23.47 173 GLY A C 1
ATOM 1408 O O . GLY A 1 173 ? -18.049 -3.297 -4.610 1.00 24.34 173 GLY A O 1
ATOM 1409 N N . LYS A 1 174 ? -15.944 -3.974 -4.176 1.00 17.29 174 LYS A N 1
ATOM 1410 C CA . LYS A 1 174 ? -15.453 -3.573 -5.495 1.00 17.16 174 LYS A CA 1
ATOM 1411 C C . LYS A 1 174 ? -15.681 -4.607 -6.566 1.00 16.59 174 LYS A C 1
ATOM 1412 O O . LYS A 1 174 ? -15.591 -5.815 -6.293 1.00 20.12 174 LYS A O 1
ATOM 1418 N N . THR A 1 175 ? -15.984 -4.216 -7.802 1.00 11.91 175 THR A N 1
ATOM 1419 C CA . THR A 1 175 ? -16.034 -5.192 -8.912 1.00 13.49 175 THR A CA 1
ATOM 1420 C C . THR A 1 175 ? -14.599 -5.413 -9.405 1.00 14.45 175 THR A C 1
ATOM 1421 O O . THR A 1 175 ? -13.918 -4.445 -9.795 1.00 16.60 175 THR A O 1
ATOM 1425 N N . VAL A 1 176 ? -14.111 -6.641 -9.272 1.00 12.35 176 VAL A N 1
ATOM 1426 C CA . VAL A 1 176 ? -12.728 -6.892 -9.644 1.00 10.65 176 VAL A CA 1
ATOM 1427 C C . VAL A 1 176 ? -12.590 -7.514 -11.017 1.00 11.55 176 VAL A C 1
ATOM 1428 O O . VAL A 1 176 ? -13.327 -8.481 -11.321 1.00 11.51 176 VAL A O 1
ATOM 1432 N N . MET A 1 177 ? -11.615 -7.043 -11.789 1.00 9.56 177 MET A N 1
ATOM 1433 C CA . MET A 1 177 ? -11.307 -7.669 -13.062 1.00 9.33 177 MET A CA 1
ATOM 1434 C C . MET A 1 177 ? -9.910 -8.302 -13.006 1.00 13.06 177 MET A C 1
ATOM 1435 O O . MET A 1 177 ? -8.992 -7.718 -12.439 1.00 12.19 177 MET A O 1
ATOM 1440 N N . ILE A 1 178 ? -9.803 -9.573 -13.382 1.00 9.39 178 ILE A N 1
ATOM 1441 C CA . ILE A 1 178 ? -8.521 -10.252 -13.416 1.00 8.97 178 ILE A CA 1
ATOM 1442 C C . ILE A 1 178 ? -8.160 -10.470 -14.879 1.00 12.17 178 ILE A C 1
ATOM 1443 O O . ILE A 1 178 ? -8.922 -11.195 -15.544 1.00 14.26 178 ILE A O 1
ATOM 1448 N N . ALA A 1 179 ? -7.005 -10.023 -15.321 1.00 9.10 179 ALA A N 1
ATOM 1449 C CA . ALA A 1 179 ? -6.569 -10.369 -16.681 1.00 13.07 179 ALA A CA 1
ATOM 1450 C C . ALA A 1 179 ? -5.406 -11.360 -16.518 1.00 14.73 179 ALA A C 1
ATOM 1451 O O . ALA A 1 179 ? -4.392 -11.002 -15.938 1.00 11.78 179 ALA A O 1
ATOM 1453 N N . ALA A 1 180 ? -5.605 -12.617 -16.942 1.00 11.14 180 ALA A N 1
ATOM 1454 C CA . ALA A 1 180 ? -4.573 -13.625 -16.704 1.00 12.66 180 ALA A CA 1
ATOM 1455 C C . ALA A 1 180 ? -4.571 -14.643 -17.829 1.00 12.61 180 ALA A C 1
ATOM 1456 O O . ALA A 1 180 ? -4.729 -14.291 -19.006 1.00 13.99 180 ALA A O 1
ATOM 1458 N N . HIS A 1 181 ? -4.287 -15.905 -17.482 1.00 13.05 181 HIS A N 1
ATOM 1459 C CA . HIS A 1 181 ? -3.909 -16.883 -18.486 1.00 13.68 181 HIS A CA 1
ATOM 1460 C C . HIS A 1 181 ? -4.757 -18.138 -18.365 1.00 12.11 181 HIS A C 1
ATOM 1461 O O . HIS A 1 181 ? -5.464 -18.354 -17.391 1.00 12.57 181 HIS A O 1
ATOM 1468 N N . GLY A 1 182 ? -4.629 -18.994 -19.383 1.00 15.83 182 GLY A N 1
ATOM 1469 C CA . GLY A 1 182 ? -5.456 -20.208 -19.348 1.00 15.21 182 GLY A CA 1
ATOM 1470 C C . GLY A 1 182 ? -5.368 -21.047 -18.101 1.00 14.02 182 GLY A C 1
ATOM 1471 O O . GLY A 1 182 ? -6.377 -21.335 -17.450 1.00 14.42 182 GLY A O 1
ATOM 1472 N N . ASN A 1 183 ? -4.159 -21.458 -17.674 1.00 16.08 183 ASN A N 1
ATOM 1473 C CA . ASN A 1 183 ? -4.113 -22.288 -16.463 1.00 15.14 183 ASN A CA 1
ATOM 1474 C C . ASN A 1 183 ? -4.381 -21.598 -15.161 1.00 15.63 183 ASN A C 1
ATOM 1475 O O . ASN A 1 183 ? -4.917 -22.241 -14.240 1.00 16.68 183 ASN A O 1
ATOM 1480 N N . SER A 1 184 ? -3.965 -20.328 -15.014 1.00 14.81 184 SER A N 1
ATOM 1481 C CA . SER A 1 184 ? -4.260 -19.661 -13.759 1.00 11.53 184 SER A CA 1
ATOM 1482 C C . SER A 1 184 ? -5.748 -19.355 -13.635 1.00 12.39 184 SER A C 1
ATOM 1483 O O . SER A 1 184 ? -6.283 -19.526 -12.571 1.00 16.70 184 SER A O 1
ATOM 1486 N N . LEU A 1 185 ? -6.438 -19.100 -14.767 1.00 13.72 185 LEU A N 1
ATOM 1487 C CA . LEU A 1 185 ? -7.882 -18.896 -14.663 1.00 8.88 185 LEU A CA 1
ATOM 1488 C C . LEU A 1 185 ? -8.582 -20.253 -14.500 1.00 13.10 185 LEU A C 1
ATOM 1489 O O . LEU A 1 185 ? -9.596 -20.245 -13.806 1.00 14.49 185 LEU A O 1
ATOM 1494 N N . ARG A 1 186 ? -8.076 -21.276 -15.117 1.00 15.99 186 ARG A N 1
ATOM 1495 C CA . ARG A 1 186 ? -8.688 -22.607 -14.961 1.00 20.90 186 ARG A CA 1
ATOM 1496 C C . ARG A 1 186 ? -8.543 -23.014 -13.482 1.00 19.16 186 ARG A C 1
ATOM 1497 O O . ARG A 1 186 ? -9.515 -23.508 -12.910 1.00 15.72 186 ARG A O 1
ATOM 1505 N N . GLY A 1 187 ? -7.412 -22.689 -12.857 1.00 17.00 187 GLY A N 1
ATOM 1506 C CA . GLY A 1 187 ? -7.228 -22.991 -11.438 1.00 16.05 187 GLY A CA 1
ATOM 1507 C C . GLY A 1 187 ? -8.212 -22.331 -10.517 1.00 18.00 187 GLY A C 1
ATOM 1508 O O . GLY A 1 187 ? -8.717 -22.860 -9.496 1.00 15.88 187 GLY A O 1
ATOM 1509 N N . LEU A 1 188 ? -8.513 -21.032 -10.784 1.00 15.34 188 LEU A N 1
ATOM 1510 C CA . LEU A 1 188 ? -9.416 -20.254 -9.991 1.00 15.02 188 LEU A CA 1
ATOM 1511 C C . LEU A 1 188 ? -10.863 -20.730 -10.160 1.00 17.37 188 LEU A C 1
ATOM 1512 O O . LEU A 1 188 ? -11.596 -20.838 -9.188 1.00 18.59 188 LEU A O 1
ATOM 1517 N N . VAL A 1 189 ? -11.210 -21.017 -11.414 1.00 17.12 189 VAL A N 1
ATOM 1518 C CA . VAL A 1 189 ? -12.553 -21.521 -11.675 1.00 18.50 189 VAL A CA 1
ATOM 1519 C C . VAL A 1 189 ? -12.738 -22.870 -10.946 1.00 16.68 189 VAL A C 1
ATOM 1520 O O . VAL A 1 189 ? -13.790 -23.087 -10.346 1.00 19.80 189 VAL A O 1
ATOM 1524 N N . LYS A 1 190 ? -11.734 -23.730 -11.015 1.00 17.51 190 LYS A N 1
ATOM 1525 C CA . LYS A 1 190 ? -11.843 -25.036 -10.333 1.00 19.41 190 LYS A CA 1
ATOM 1526 C C . LYS A 1 190 ? -12.212 -24.818 -8.874 1.00 23.19 190 LYS A C 1
ATOM 1527 O O . LYS A 1 190 ? -13.132 -25.408 -8.283 1.00 20.72 190 LYS A O 1
ATOM 1533 N N . HIS A 1 191 ? -11.476 -23.876 -8.251 1.00 17.52 191 HIS A N 1
ATOM 1534 C CA . HIS A 1 191 ? -11.730 -23.549 -6.866 1.00 18.67 191 HIS A CA 1
ATOM 1535 C C . HIS A 1 191 ? -13.081 -22.954 -6.599 1.00 16.94 191 HIS A C 1
ATOM 1536 O O . HIS A 1 191 ? -13.712 -23.328 -5.603 1.00 19.58 191 HIS A O 1
ATOM 1543 N N . LEU A 1 192 ? -13.558 -21.961 -7.368 1.00 16.26 192 LEU A N 1
ATOM 1544 C CA . LEU A 1 192 ? -14.832 -21.315 -7.090 1.00 16.36 192 LEU A CA 1
ATOM 1545 C C . LEU A 1 192 ? -16.043 -22.258 -7.319 1.00 20.71 192 LEU A C 1
ATOM 1546 O O . LEU A 1 192 ? -17.075 -22.198 -6.650 1.00 21.50 192 LEU A O 1
ATOM 1551 N N . GLU A 1 193 ? -15.953 -23.018 -8.388 1.00 22.86 193 GLU A N 1
ATOM 1552 C CA . GLU A 1 193 ? -17.035 -23.905 -8.800 1.00 25.50 193 GLU A CA 1
ATOM 1553 C C . GLU A 1 193 ? -17.003 -25.280 -8.196 1.00 26.68 193 GLU A C 1
ATOM 1554 O O . GLU A 1 193 ? -18.017 -25.972 -8.339 1.00 30.98 193 GLU A O 1
ATOM 1560 N N . GLY A 1 194 ? -15.907 -25.698 -7.609 1.00 26.18 194 GLY A N 1
ATOM 1561 C CA . GLY A 1 194 ? -15.762 -26.995 -6.993 1.00 29.20 194 GLY A CA 1
ATOM 1562 C C . GLY A 1 194 ? -15.644 -28.137 -7.986 1.00 31.29 194 GLY A C 1
ATOM 1563 O O . GLY A 1 194 ? -16.134 -29.252 -7.745 1.00 33.04 194 GLY A O 1
ATOM 1564 N N . ILE A 1 195 ? -14.956 -27.924 -9.086 1.00 26.55 195 ILE A N 1
ATOM 1565 C CA . ILE A 1 195 ? -14.709 -28.906 -10.129 1.00 28.13 195 ILE A CA 1
ATOM 1566 C C . ILE A 1 195 ? -13.664 -29.911 -9.685 1.00 30.33 195 ILE A C 1
ATOM 1567 O O . ILE A 1 195 ? -12.713 -29.590 -8.960 1.00 28.99 195 ILE A O 1
ATOM 1572 N N . SER A 1 196 ? -13.926 -31.198 -9.963 1.00 32.95 196 SER A N 1
ATOM 1573 C CA . SER A 1 196 ? -13.018 -32.238 -9.470 1.00 32.30 196 SER A CA 1
ATOM 1574 C C . SER A 1 196 ? -11.693 -32.230 -10.214 1.00 29.59 196 SER A C 1
ATOM 1575 O O . SER A 1 196 ? -11.550 -31.803 -11.356 1.00 32.27 196 SER A O 1
ATOM 1578 N N . ASP A 1 197 ? -10.677 -32.820 -9.589 1.00 33.39 197 ASP A N 1
ATOM 1579 C CA . ASP A 1 197 ? -9.357 -32.987 -10.167 1.00 35.93 197 ASP A CA 1
ATOM 1580 C C . ASP A 1 197 ? -9.381 -33.657 -11.534 1.00 38.07 197 ASP A C 1
ATOM 1581 O O . ASP A 1 197 ? -8.575 -33.322 -12.402 1.00 37.78 197 ASP A O 1
ATOM 1586 N N . ALA A 1 198 ? -10.261 -34.627 -11.740 1.00 40.04 198 ALA A N 1
ATOM 1587 C CA . ALA A 1 198 ? -10.371 -35.317 -13.014 1.00 39.30 198 ALA A CA 1
ATOM 1588 C C . ALA A 1 198 ? -11.123 -34.534 -14.074 1.00 38.13 198 ALA A C 1
ATOM 1589 O O . ALA A 1 198 ? -10.704 -34.539 -15.239 1.00 41.44 198 ALA A O 1
ATOM 1591 N N . ASP A 1 199 ? -12.157 -33.782 -13.718 1.00 36.35 199 ASP A N 1
ATOM 1592 C CA . ASP A 1 199 ? -12.944 -33.025 -14.670 1.00 34.11 199 ASP A CA 1
ATOM 1593 C C . ASP A 1 199 ? -12.313 -31.708 -15.110 1.00 34.22 199 ASP A C 1
ATOM 1594 O O . ASP A 1 199 ? -12.616 -31.229 -16.214 1.00 34.92 199 ASP A O 1
ATOM 1599 N N . ILE A 1 200 ? -11.423 -31.122 -14.304 1.00 33.20 200 ILE A N 1
ATOM 1600 C CA . ILE A 1 200 ? -10.883 -29.813 -14.692 1.00 34.91 200 ILE A CA 1
ATOM 1601 C C . ILE A 1 200 ? -10.085 -29.871 -15.981 1.00 36.20 200 ILE A C 1
ATOM 1602 O O . ILE A 1 200 ? -10.094 -28.933 -16.790 1.00 33.85 200 ILE A O 1
ATOM 1607 N N . ALA A 1 201 ? -9.470 -31.001 -16.314 1.00 39.98 201 ALA A N 1
ATOM 1608 C CA . ALA A 1 201 ? -8.739 -31.220 -17.547 1.00 41.82 201 ALA A CA 1
ATOM 1609 C C . ALA A 1 201 ? -9.547 -30.871 -18.792 1.00 40.37 201 ALA A C 1
ATOM 1610 O O . ALA A 1 201 ? -9.011 -30.523 -19.842 1.00 45.29 201 ALA A O 1
ATOM 1612 N N . LYS A 1 202 ? -10.850 -31.043 -18.726 1.00 42.73 202 LYS A N 1
ATOM 1613 C CA . LYS A 1 202 ? -11.787 -30.783 -19.786 1.00 43.72 202 LYS A CA 1
ATOM 1614 C C . LYS A 1 202 ? -12.249 -29.333 -19.837 1.00 43.57 202 LYS A C 1
ATOM 1615 O O . LYS A 1 202 ? -12.940 -28.981 -20.794 1.00 43.63 202 LYS A O 1
ATOM 1621 N N . LEU A 1 203 ? -11.947 -28.536 -18.814 1.00 38.68 203 LEU A N 1
ATOM 1622 C CA . LEU A 1 203 ? -12.441 -27.161 -18.826 1.00 38.31 203 LEU A CA 1
ATOM 1623 C C . LEU A 1 203 ? -11.613 -26.286 -19.765 1.00 35.04 203 LEU A C 1
ATOM 1624 O O . LEU A 1 203 ? -10.386 -26.287 -19.662 1.00 33.59 203 LEU A O 1
ATOM 1629 N N . ASN A 1 204 ? -12.276 -25.573 -20.671 1.00 34.12 204 ASN A N 1
ATOM 1630 C CA . ASN A 1 204 ? -11.504 -24.641 -21.500 1.00 36.47 204 ASN A CA 1
ATOM 1631 C C . ASN A 1 204 ? -12.175 -23.276 -21.334 1.00 34.22 204 ASN A C 1
ATOM 1632 O O . ASN A 1 204 ? -13.374 -23.154 -21.097 1.00 35.24 204 ASN A O 1
ATOM 1637 N N . ILE A 1 205 ? -11.352 -22.248 -21.335 1.00 31.38 205 ILE A N 1
ATOM 1638 C CA . ILE A 1 205 ? -11.865 -20.875 -21.172 1.00 25.79 205 ILE A CA 1
ATOM 1639 C C . ILE A 1 205 ? -11.504 -20.182 -22.474 1.00 23.74 205 ILE A C 1
ATOM 1640 O O . ILE A 1 205 ? -10.335 -20.192 -22.818 1.00 23.63 205 ILE A O 1
ATOM 1645 N N . PRO A 1 206 ? -12.498 -19.739 -23.228 1.00 25.16 206 PRO A N 1
ATOM 1646 C CA . PRO A 1 206 ? -12.267 -19.107 -24.505 1.00 21.37 206 PRO A CA 1
ATOM 1647 C C . PRO A 1 206 ? -11.404 -17.863 -24.335 1.00 24.67 206 PRO A C 1
ATOM 1648 O O . PRO A 1 206 ? -11.517 -17.197 -23.299 1.00 23.06 206 PRO A O 1
ATOM 1652 N N . THR A 1 207 ? -10.661 -17.536 -25.388 1.00 24.74 207 THR A N 1
ATOM 1653 C CA . THR A 1 207 ? -9.816 -16.327 -25.257 1.00 25.70 207 THR A CA 1
ATOM 1654 C C . THR A 1 207 ? -10.626 -15.082 -25.532 1.00 24.92 207 THR A C 1
ATOM 1655 O O . THR A 1 207 ? -11.608 -15.106 -26.292 1.00 26.06 207 THR A O 1
ATOM 1659 N N . GLY A 1 208 ? -10.344 -13.972 -24.811 1.00 18.77 208 GLY A N 1
ATOM 1660 C CA . GLY A 1 208 ? -10.959 -12.709 -25.167 1.00 20.77 208 GLY A CA 1
ATOM 1661 C C . GLY A 1 208 ? -12.422 -12.449 -24.902 1.00 23.63 208 GLY A C 1
ATOM 1662 O O . GLY A 1 208 ? -12.995 -11.490 -25.445 1.00 23.33 208 GLY A O 1
ATOM 1663 N N . ILE A 1 209 ? -13.107 -13.274 -24.122 1.00 20.25 209 ILE A N 1
ATOM 1664 C CA . ILE A 1 209 ? -14.513 -13.094 -23.811 1.00 17.31 209 ILE A CA 1
ATOM 1665 C C . ILE A 1 209 ? -14.606 -13.189 -22.262 1.00 17.43 209 ILE A C 1
ATOM 1666 O O . ILE A 1 209 ? -14.200 -14.228 -21.749 1.00 18.41 209 ILE A O 1
ATOM 1671 N N . PRO A 1 210 ? -14.962 -12.095 -21.660 1.00 18.57 210 PRO A N 1
ATOM 1672 C CA . PRO A 1 210 ? -15.026 -11.999 -20.205 1.00 18.01 210 PRO A CA 1
ATOM 1673 C C . PRO A 1 210 ? -16.017 -12.994 -19.635 1.00 21.00 210 PRO A C 1
ATOM 1674 O O . PRO A 1 210 ? -17.146 -13.101 -20.122 1.00 16.68 210 PRO A O 1
ATOM 1678 N N . LEU A 1 211 ? -15.554 -13.614 -18.553 1.00 15.53 211 LEU A N 1
ATOM 1679 C CA . LEU A 1 211 ? -16.367 -14.546 -17.764 1.00 15.42 211 LEU A CA 1
ATOM 1680 C C . LEU A 1 211 ? -16.736 -13.861 -16.463 1.00 16.73 211 LEU A C 1
ATOM 1681 O O . LEU A 1 211 ? -15.858 -13.356 -15.742 1.00 18.63 211 LEU A O 1
ATOM 1686 N N . VAL A 1 212 ? -18.039 -13.808 -16.149 1.00 13.02 212 VAL A N 1
ATOM 1687 C CA . VAL A 1 212 ? -18.462 -13.117 -14.933 1.00 15.22 212 VAL A CA 1
ATOM 1688 C C . VAL A 1 212 ? -18.956 -14.082 -13.867 1.00 18.73 212 VAL A C 1
ATOM 1689 O O . VAL A 1 212 ? -19.797 -14.949 -14.136 1.00 18.11 212 VAL A O 1
ATOM 1693 N N . PHE A 1 213 ? -18.472 -13.822 -12.645 1.00 14.40 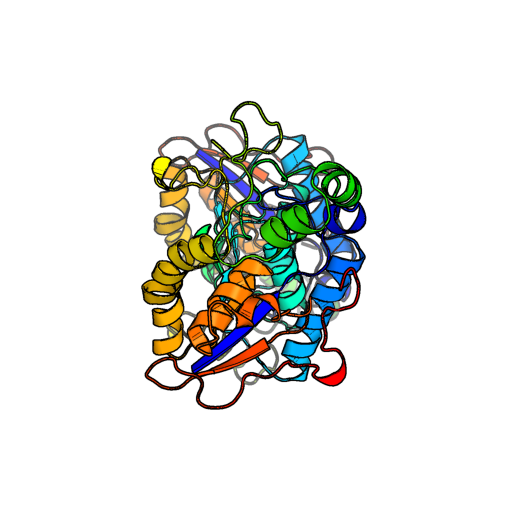213 PHE A N 1
ATOM 1694 C CA . PHE A 1 213 ? -19.010 -14.534 -11.490 1.00 17.85 213 PHE A CA 1
ATOM 1695 C C . PHE A 1 213 ? -19.705 -13.573 -10.550 1.00 18.26 213 PHE A C 1
ATOM 1696 O O . PHE A 1 213 ? -19.164 -12.528 -10.147 1.00 16.39 213 PHE A O 1
ATOM 1704 N N . GLU A 1 214 ? -20.944 -13.901 -10.182 1.00 15.86 214 GLU A N 1
ATOM 1705 C CA . GLU A 1 214 ? -21.687 -13.145 -9.198 1.00 17.57 214 GLU A CA 1
ATOM 1706 C C . GLU A 1 214 ? -21.530 -13.991 -7.909 1.00 20.03 214 GLU A C 1
ATOM 1707 O O . GLU A 1 214 ? -21.849 -15.178 -7.949 1.00 18.81 214 GLU A O 1
ATOM 1713 N N . LEU A 1 215 ? -20.884 -13.421 -6.899 1.00 19.61 215 LEU A N 1
ATOM 1714 C CA . LEU A 1 215 ? -20.540 -14.238 -5.707 1.00 18.91 215 LEU A CA 1
ATOM 1715 C C . LEU A 1 215 ? -21.336 -13.715 -4.513 1.00 16.72 215 LEU A C 1
ATOM 1716 O O . LEU A 1 215 ? -21.765 -12.568 -4.522 1.00 20.22 215 LEU A O 1
ATOM 1721 N N . ASP A 1 216 ? -21.538 -14.550 -3.496 1.00 20.88 216 ASP A N 1
ATOM 1722 C CA . ASP A 1 216 ? -22.274 -14.111 -2.305 1.00 22.85 216 ASP A CA 1
ATOM 1723 C C . ASP A 1 216 ? -21.279 -13.604 -1.264 1.00 25.94 216 ASP A C 1
ATOM 1724 O O . ASP A 1 216 ? -20.104 -13.458 -1.594 1.00 22.37 216 ASP A O 1
ATOM 1729 N N . GLU A 1 217 ? -21.687 -13.492 -0.007 1.00 24.22 217 GLU A N 1
ATOM 1730 C CA . GLU A 1 217 ? -20.811 -13.036 1.057 1.00 27.72 217 GLU A CA 1
ATOM 1731 C C . GLU A 1 217 ? -19.738 -14.025 1.491 1.00 22.52 217 GLU A C 1
ATOM 1732 O O . GLU A 1 217 ? -18.762 -13.551 2.095 1.00 34.23 217 GLU A O 1
ATOM 1738 N N . ASN A 1 218 ? -19.804 -15.272 1.093 1.00 21.67 218 ASN A N 1
ATOM 1739 C CA . ASN A 1 218 ? -18.755 -16.226 1.413 1.00 23.52 218 ASN A CA 1
ATOM 1740 C C . ASN A 1 218 ? -17.926 -16.559 0.173 1.00 22.06 218 ASN A C 1
ATOM 1741 O O . ASN A 1 218 ? -17.233 -17.577 0.081 1.00 24.11 218 ASN A O 1
ATOM 1746 N N . LEU A 1 219 ? -18.083 -15.690 -0.838 1.00 21.16 219 LEU A N 1
ATOM 1747 C CA . LEU A 1 219 ? -17.338 -15.797 -2.067 1.00 19.13 219 LEU A CA 1
ATOM 1748 C C . LEU A 1 219 ? -17.617 -17.073 -2.844 1.00 23.43 219 LEU A C 1
ATOM 1749 O O . LEU A 1 219 ? -16.739 -17.578 -3.525 1.00 24.30 219 LEU A O 1
ATOM 1754 N N . LYS A 1 220 ? -18.855 -17.543 -2.746 1.00 22.94 220 LYS A N 1
ATOM 1755 C CA . LYS A 1 220 ? -19.271 -18.730 -3.508 1.00 22.09 220 LYS A CA 1
ATOM 1756 C C . LYS A 1 220 ? -20.214 -18.184 -4.582 1.00 17.09 220 LYS A C 1
ATOM 1757 O O . LYS A 1 220 ? -20.910 -17.216 -4.332 1.00 23.30 220 LYS A O 1
ATOM 1763 N N . PRO A 1 221 ? -20.260 -18.812 -5.740 1.00 23.03 221 PRO A N 1
ATOM 1764 C CA . PRO A 1 221 ? -21.178 -18.373 -6.787 1.00 22.10 221 PRO A CA 1
ATOM 1765 C C . PRO A 1 221 ? -22.622 -18.382 -6.285 1.00 23.54 221 PRO A C 1
ATOM 1766 O O . PRO A 1 221 ? -23.075 -19.341 -5.658 1.00 27.49 221 PRO A O 1
ATOM 1770 N N . SER A 1 222 ? -23.357 -17.308 -6.538 1.00 21.59 222 SER A N 1
ATOM 1771 C CA . SER A 1 222 ? -24.750 -17.162 -6.170 1.00 26.66 222 SER A CA 1
ATOM 1772 C C . SER A 1 222 ? -25.636 -17.592 -7.349 1.00 26.98 222 SER A C 1
ATOM 1773 O O . SER A 1 222 ? -26.855 -17.696 -7.230 1.00 28.69 222 SER A O 1
ATOM 1776 N N . LYS A 1 223 ? -25.031 -17.802 -8.502 1.00 26.07 223 LYS A N 1
ATOM 1777 C CA . LYS A 1 223 ? -25.648 -18.263 -9.744 1.00 27.74 223 LYS A CA 1
ATOM 1778 C C . LYS A 1 223 ? -24.512 -18.711 -10.648 1.00 27.53 223 LYS A C 1
ATOM 1779 O O . LYS A 1 223 ? -23.366 -18.321 -10.384 1.00 23.78 223 LYS A O 1
ATOM 1785 N N . PRO A 1 224 ? -24.768 -19.503 -11.664 1.00 24.89 224 PRO A N 1
ATOM 1786 C CA . PRO A 1 224 ? -23.695 -20.011 -12.505 1.00 23.65 224 PRO A CA 1
ATOM 1787 C C . PRO A 1 224 ? -22.954 -18.864 -13.203 1.00 20.72 224 PRO A C 1
ATOM 1788 O O . PRO A 1 224 ? -23.561 -17.834 -13.512 1.00 22.26 224 PRO A O 1
ATOM 1792 N N . SER A 1 225 ? -21.657 -19.086 -13.442 1.00 23.55 225 SER A N 1
ATOM 1793 C CA . SER A 1 225 ? -20.903 -17.995 -14.096 1.00 20.54 225 SER A CA 1
ATOM 1794 C C . SER A 1 225 ? -21.438 -17.892 -15.519 1.00 23.60 225 SER A C 1
ATOM 1795 O O . SER A 1 225 ? -21.969 -18.894 -16.045 1.00 24.29 225 SER A O 1
ATOM 1798 N N . TYR A 1 226 ? -21.176 -16.775 -16.157 1.00 17.82 226 TYR A N 1
ATOM 1799 C CA . TYR A 1 226 ? -21.633 -16.624 -17.542 1.00 16.67 226 TYR A CA 1
ATOM 1800 C C . TYR A 1 226 ? -20.637 -15.753 -18.304 1.00 22.77 226 TYR A C 1
ATOM 1801 O O . TYR A 1 226 ? -20.047 -14.815 -17.754 1.00 20.03 226 TYR A O 1
ATOM 1810 N N . TYR A 1 227 ? -20.576 -16.039 -19.594 1.00 23.28 227 TYR A N 1
ATOM 1811 C CA . TYR A 1 227 ? -19.699 -15.305 -20.501 1.00 20.90 227 TYR A CA 1
ATOM 1812 C C . TYR A 1 227 ? -20.461 -14.097 -21.007 1.00 23.37 227 TYR A C 1
ATOM 1813 O O . TYR A 1 227 ? -21.674 -14.223 -21.157 1.00 25.17 227 TYR A O 1
ATOM 1822 N N . LEU A 1 228 ? -19.759 -13.012 -21.348 1.00 18.25 228 LEU A N 1
ATOM 1823 C CA . LEU A 1 228 ? -20.514 -11.841 -21.830 1.00 21.63 228 LEU A CA 1
ATOM 1824 C C . LEU A 1 228 ? -21.003 -12.018 -23.259 1.00 26.58 228 LEU A C 1
ATOM 1825 O O . LEU A 1 228 ? -21.818 -11.197 -23.692 1.00 28.27 228 LEU A O 1
ATOM 1830 N N . ASP A 1 229 ? -20.460 -12.956 -23.988 1.00 26.28 229 ASP A N 1
ATOM 1831 C CA . ASP A 1 229 ? -20.932 -13.358 -25.319 1.00 32.08 229 ASP A CA 1
ATOM 1832 C C . ASP A 1 229 ? -21.032 -14.890 -25.346 1.00 35.02 229 ASP A C 1
ATOM 1833 O O . ASP A 1 229 ? -20.098 -15.607 -25.704 1.00 34.09 229 ASP A O 1
ATOM 1838 N N . PRO A 1 230 ? -22.184 -15.411 -24.957 1.00 40.69 230 PRO A N 1
ATOM 1839 C CA . PRO A 1 230 ? -22.431 -16.841 -24.893 1.00 45.56 230 PRO A CA 1
ATOM 1840 C C . PRO A 1 230 ? -22.204 -17.580 -26.189 1.00 49.54 230 PRO A C 1
ATOM 1841 O O . PRO A 1 230 ? -21.461 -18.566 -26.218 1.00 50.65 230 PRO A O 1
ATOM 1845 N N . GLU A 1 231 ? -22.768 -17.090 -27.284 1.00 53.89 231 GLU A N 1
ATOM 1846 C CA . GLU A 1 231 ? -22.586 -17.722 -28.589 1.00 57.44 231 GLU A CA 1
ATOM 1847 C C . GLU A 1 231 ? -21.108 -17.933 -28.881 1.00 58.01 231 GLU A C 1
ATOM 1848 O O . GLU A 1 231 ? -20.654 -19.069 -29.018 1.00 61.17 231 GLU A O 1
ATOM 1854 N N . ALA A 1 232 ? -20.338 -16.849 -28.929 1.00 57.79 232 ALA A N 1
ATOM 1855 C CA . ALA A 1 232 ? -18.905 -16.935 -29.171 1.00 58.89 232 ALA A CA 1
ATOM 1856 C C . ALA A 1 232 ? -18.243 -17.789 -28.096 1.00 60.42 232 ALA A C 1
ATOM 1857 O O . ALA A 1 232 ? -17.288 -18.505 -28.402 1.00 57.22 232 ALA A O 1
ATOM 1859 N N . ALA A 1 233 ? -18.673 -17.640 -26.841 1.00 64.98 233 ALA A N 1
ATOM 1860 C CA . ALA A 1 233 ? -18.107 -18.408 -25.737 1.00 70.92 233 ALA A CA 1
ATOM 1861 C C . ALA A 1 233 ? -17.848 -19.816 -26.280 1.00 75.99 233 ALA A C 1
ATOM 1862 O O . ALA A 1 233 ? -18.747 -20.587 -26.588 1.00 75.40 233 ALA A O 1
ATOM 1864 N N . ALA A 1 234 ? -16.556 -20.068 -26.461 1.00 81.92 234 ALA A N 1
ATOM 1865 C CA . ALA A 1 234 ? -16.074 -21.264 -27.101 1.00 87.36 234 ALA A CA 1
ATOM 1866 C C . ALA A 1 234 ? -15.727 -22.459 -26.236 1.00 91.30 234 ALA A C 1
ATOM 1867 O O . ALA A 1 234 ? -14.871 -22.467 -25.361 1.00 91.59 234 ALA A O 1
ATOM 1869 N N . ALA A 1 235 ? -16.303 -23.572 -26.687 1.00 94.82 235 ALA A N 1
ATOM 1870 C CA . ALA A 1 235 ? -16.063 -24.905 -26.160 1.00 97.16 235 ALA A CA 1
ATOM 1871 C C . ALA A 1 235 ? -15.284 -25.702 -27.210 1.00 98.97 235 ALA A C 1
ATOM 1872 O O . ALA A 1 235 ? -14.519 -26.605 -26.873 1.00 100.01 235 ALA A O 1
ATOM 1874 N N . GLY A 1 236 ? -15.487 -25.341 -28.476 1.00 99.95 236 GLY A N 1
ATOM 1875 C CA . GLY A 1 236 ? -14.706 -25.964 -29.559 1.00 100.12 236 GLY A CA 1
ATOM 1876 C C . GLY A 1 236 ? -13.272 -25.455 -29.339 1.00 100.12 236 GLY A C 1
ATOM 1877 O O . GLY A 1 236 ? -13.049 -24.244 -29.258 1.00 100.12 236 GLY A O 1
ATOM 1878 N N . ALA A 1 237 ? -12.332 -26.365 -29.155 1.00 100.12 237 ALA A N 1
ATOM 1879 C CA . ALA A 1 237 ? -10.961 -26.024 -28.842 1.00 100.12 237 ALA A CA 1
ATOM 1880 C C . ALA A 1 237 ? -10.207 -25.155 -29.840 1.00 100.12 237 ALA A C 1
ATOM 1881 O O . ALA A 1 237 ? -10.425 -25.136 -31.047 1.00 100.12 237 ALA A O 1
ATOM 1883 N N . ALA A 1 238 ? -9.232 -24.443 -29.275 1.00 100.12 238 ALA A N 1
ATOM 1884 C CA . ALA A 1 238 ? -8.291 -23.637 -30.047 1.00 100.12 238 ALA A CA 1
ATOM 1885 C C . ALA A 1 238 ? -7.066 -24.524 -30.298 1.00 100.12 238 ALA A C 1
ATOM 1886 O O . ALA A 1 238 ? -6.637 -24.714 -31.434 1.00 100.12 238 ALA A O 1
ATOM 1888 N N . ALA A 1 239 ? -6.560 -25.128 -29.226 1.00 100.12 239 ALA A N 1
ATOM 1889 C CA . ALA A 1 239 ? -5.421 -26.035 -29.296 1.00 100.12 239 ALA A CA 1
ATOM 1890 C C . ALA A 1 239 ? -5.413 -26.953 -28.073 1.00 100.12 239 ALA A C 1
ATOM 1891 O O . ALA A 1 239 ? -5.164 -28.152 -28.157 1.00 100.12 239 ALA A O 1
ATOM 1893 N N . VAL A 1 240 ? -5.757 -26.370 -26.929 1.00 100.12 240 VAL A N 1
ATOM 1894 C CA . VAL A 1 240 ? -5.817 -27.060 -25.648 1.00 100.12 240 VAL A CA 1
ATOM 1895 C C . VAL A 1 240 ? -4.437 -27.439 -25.142 1.00 100.12 240 VAL A C 1
ATOM 1896 O O . VAL A 1 240 ? -3.918 -28.535 -25.304 1.00 100.12 240 VAL A O 1
ATOM 1900 N N . PRO B 1 1 ? 19.595 9.740 -8.171 1.00 22.10 1 PRO B N 1
ATOM 1901 C CA . PRO B 1 1 ? 18.415 8.996 -8.709 1.00 25.93 1 PRO B CA 1
ATOM 1902 C C . PRO B 1 1 ? 18.043 9.575 -10.066 1.00 21.71 1 PRO B C 1
ATOM 1903 O O . PRO B 1 1 ? 18.430 10.701 -10.380 1.00 24.43 1 PRO B O 1
ATOM 1907 N N . LYS B 1 2 ? 17.193 8.885 -10.800 1.00 18.40 2 LYS B N 1
ATOM 1908 C CA . LYS B 1 2 ? 16.859 9.356 -12.167 1.00 17.05 2 LYS B CA 1
ATOM 1909 C 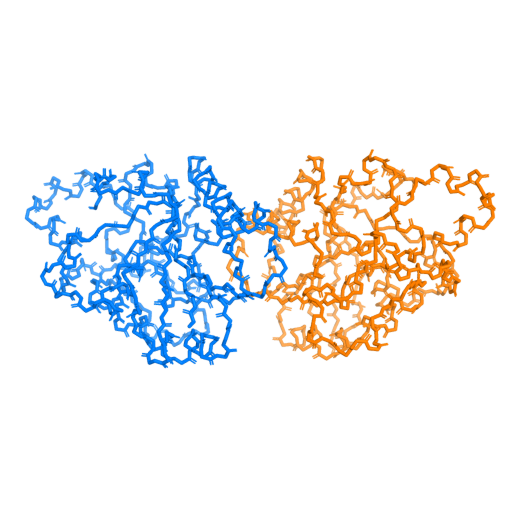C . LYS B 1 2 ? 15.329 9.456 -12.317 1.00 13.44 2 LYS B C 1
ATOM 1910 O O . LYS B 1 2 ? 14.595 8.536 -11.940 1.00 17.46 2 LYS B O 1
ATOM 1916 N N . LEU B 1 3 ? 14.894 10.546 -12.897 1.00 13.54 3 LEU B N 1
ATOM 1917 C CA . LEU B 1 3 ? 13.477 10.821 -13.100 1.00 12.87 3 LEU B CA 1
ATOM 1918 C C . LEU B 1 3 ? 13.228 11.039 -14.593 1.00 16.21 3 LEU B C 1
ATOM 1919 O O . LEU B 1 3 ? 13.889 11.857 -15.247 1.00 17.41 3 LEU B O 1
ATOM 1924 N N . VAL B 1 4 ? 12.168 10.416 -15.118 1.00 11.70 4 VAL B N 1
ATOM 1925 C CA . VAL B 1 4 ? 11.915 10.556 -16.564 1.00 11.68 4 VAL B CA 1
ATOM 1926 C C . VAL B 1 4 ? 10.515 11.116 -16.720 1.00 15.80 4 VAL B C 1
ATOM 1927 O O . VAL B 1 4 ? 9.613 10.533 -16.122 1.00 15.97 4 VAL B O 1
ATOM 1931 N N . LEU B 1 5 ? 10.297 12.193 -17.439 1.00 12.81 5 LEU B N 1
ATOM 1932 C CA . LEU B 1 5 ? 9.036 12.869 -17.583 1.00 11.74 5 LEU B CA 1
ATOM 1933 C C . LEU B 1 5 ? 8.568 12.751 -19.030 1.00 16.23 5 LEU B C 1
ATOM 1934 O O . LEU B 1 5 ? 9.406 12.886 -19.943 1.00 17.17 5 LEU B O 1
ATOM 1939 N N . VAL B 1 6 ? 7.292 12.434 -19.203 1.00 15.36 6 VAL B N 1
ATOM 1940 C CA . VAL B 1 6 ? 6.795 12.272 -20.580 1.00 13.83 6 VAL B CA 1
ATOM 1941 C C . VAL B 1 6 ? 5.476 13.016 -20.702 1.00 17.24 6 VAL B C 1
ATOM 1942 O O . VAL B 1 6 ? 4.511 12.736 -19.996 1.00 15.64 6 VAL B O 1
ATOM 1946 N N . ARG B 1 7 ? 5.382 13.977 -21.626 1.00 12.46 7 ARG B N 1
ATOM 1947 C CA . ARG B 1 7 ? 4.105 14.683 -21.784 1.00 12.38 7 ARG B CA 1
ATOM 1948 C C . ARG B 1 7 ? 3.341 13.897 -22.867 1.00 17.17 7 ARG B C 1
ATOM 1949 O O . ARG B 1 7 ? 3.971 13.516 -23.866 1.00 17.34 7 ARG B O 1
ATOM 1957 N N . HIS B 1 8 ? 2.061 13.667 -22.701 1.00 16.69 8 HIS B N 1
ATOM 1958 C CA . HIS B 1 8 ? 1.337 12.914 -23.734 1.00 13.95 8 HIS B CA 1
ATOM 1959 C C . HIS B 1 8 ? 1.279 13.713 -25.030 1.00 14.26 8 HIS B C 1
ATOM 1960 O O . HIS B 1 8 ? 1.398 14.921 -25.042 1.00 16.47 8 HIS B O 1
ATOM 1967 N N . GLY B 1 9 ? 1.019 12.968 -26.110 1.00 26.65 9 GLY B N 1
ATOM 1968 C CA . GLY B 1 9 ? 0.940 13.623 -27.410 1.00 26.42 9 GLY B CA 1
ATOM 1969 C C . GLY B 1 9 ? -0.491 14.138 -27.549 1.00 25.43 9 GLY B C 1
ATOM 1970 O O . GLY B 1 9 ? -1.330 14.101 -26.654 1.00 21.04 9 GLY B O 1
ATOM 1971 N N . GLN B 1 10 ? -0.763 14.610 -28.749 1.00 19.66 10 GLN B N 1
ATOM 1972 C CA . GLN B 1 10 ? -2.022 15.250 -29.069 1.00 19.84 10 GLN B CA 1
ATOM 1973 C C . GLN B 1 10 ? -3.281 14.468 -28.769 1.00 15.89 10 GLN B C 1
ATOM 1974 O O . GLN B 1 10 ? -3.437 13.294 -29.092 1.00 18.88 10 GLN B O 1
ATOM 1980 N N . SER B 1 11 ? -4.228 15.146 -28.129 1.00 17.41 11 SER B N 1
ATOM 1981 C CA . SER B 1 11 ? -5.507 14.533 -27.764 1.00 17.73 11 SER B CA 1
ATOM 1982 C C . SER B 1 11 ? -6.495 14.775 -28.905 1.00 18.17 11 SER B C 1
ATOM 1983 O O . SER B 1 11 ? -6.208 15.609 -29.761 1.00 17.85 11 SER B O 1
ATOM 1986 N N . GLU B 1 12 ? -7.632 14.106 -28.928 1.00 17.46 12 GLU B N 1
ATOM 1987 C CA . GLU B 1 12 ? -8.681 14.356 -29.892 1.00 16.36 12 GLU B CA 1
ATOM 1988 C C . GLU B 1 12 ? -9.310 15.734 -29.808 1.00 19.96 12 GLU B C 1
ATOM 1989 O O . GLU B 1 12 ? -9.741 16.222 -30.858 1.00 20.73 12 GLU B O 1
ATOM 1995 N N . TRP B 1 13 ? -9.304 16.399 -28.658 1.00 16.38 13 TRP B N 1
ATOM 1996 C CA . TRP B 1 13 ? -9.789 17.797 -28.628 1.00 14.42 13 TRP B CA 1
ATOM 1997 C C . TRP B 1 13 ? -8.700 18.770 -28.991 1.00 16.05 13 TRP B C 1
ATOM 1998 O O . TRP B 1 13 ? -9.029 19.892 -29.449 1.00 19.62 13 TRP B O 1
ATOM 2009 N N . ASN B 1 14 ? -7.415 18.388 -28.897 1.00 15.35 14 ASN B N 1
ATOM 2010 C CA . ASN B 1 14 ? -6.390 19.333 -29.309 1.00 18.05 14 ASN B CA 1
ATOM 2011 C C . ASN B 1 14 ? -6.482 19.458 -30.852 1.00 18.56 14 ASN B C 1
ATOM 2012 O O . ASN B 1 14 ? -6.371 20.545 -31.399 1.00 19.11 14 ASN B O 1
ATOM 2017 N N . GLU B 1 15 ? -6.827 18.337 -31.482 1.00 20.40 15 GLU B N 1
ATOM 2018 C CA . GLU B 1 15 ? -7.001 18.316 -32.936 1.00 19.88 15 GLU B CA 1
ATOM 2019 C C . GLU B 1 15 ? -8.159 19.181 -33.417 1.00 24.61 15 GLU B C 1
ATOM 2020 O O . GLU B 1 15 ? -8.119 19.677 -34.558 1.00 23.28 15 GLU B O 1
ATOM 2026 N N . LYS B 1 16 ? -9.208 19.280 -32.647 1.00 17.70 16 LYS B N 1
ATOM 2027 C CA . LYS B 1 16 ? -10.414 20.022 -32.878 1.00 19.86 16 LYS B CA 1
ATOM 2028 C C . LYS B 1 16 ? -10.393 21.432 -32.294 1.00 18.27 16 LYS B C 1
ATOM 2029 O O . LYS B 1 16 ? -11.408 22.132 -32.380 1.00 21.70 16 LYS B O 1
ATOM 2035 N N . ASN B 1 17 ? -9.295 21.830 -31.672 1.00 18.07 17 ASN B N 1
ATOM 2036 C CA . ASN B 1 17 ? -9.121 23.170 -31.136 1.00 18.71 17 ASN B CA 1
ATOM 2037 C C . ASN B 1 17 ? -9.961 23.499 -29.917 1.00 20.16 17 ASN B C 1
ATOM 2038 O O . ASN B 1 17 ? -10.393 24.640 -29.741 1.00 16.61 17 ASN B O 1
ATOM 2043 N N . LEU B 1 18 ? -10.175 22.542 -29.012 1.00 15.34 18 LEU B N 1
ATOM 2044 C CA . LEU B 1 18 ? -10.944 22.822 -27.809 1.00 14.50 18 LEU B CA 1
ATOM 2045 C C . LEU B 1 18 ? -10.086 22.706 -26.544 1.00 14.33 18 LEU B C 1
ATOM 2046 O O . LEU B 1 18 ? -9.216 21.852 -26.530 1.00 18.10 18 LEU B O 1
ATOM 2051 N N . PHE B 1 19 ? -10.344 23.605 -25.592 1.00 15.25 19 PHE B N 1
ATOM 2052 C CA . PHE B 1 19 ? -9.623 23.558 -24.316 1.00 18.62 19 PHE B CA 1
ATOM 2053 C C . PHE B 1 19 ? -10.048 22.290 -23.555 1.00 18.35 19 PHE B C 1
ATOM 2054 O O . PHE B 1 19 ? -11.248 22.054 -23.447 1.00 17.42 19 PHE B O 1
ATOM 2062 N N . THR B 1 20 ? -9.083 21.534 -23.020 1.00 13.66 20 THR B N 1
ATOM 2063 C CA . THR B 1 20 ? -9.481 20.242 -22.445 1.00 11.81 20 THR B CA 1
ATOM 2064 C C . THR B 1 20 ? -9.519 20.255 -20.906 1.00 11.03 20 THR B C 1
ATOM 2065 O O . THR B 1 20 ? -10.543 19.989 -20.281 1.00 12.59 20 THR B O 1
ATOM 2069 N N . GLY B 1 21 ? -8.346 20.588 -20.361 1.00 12.97 21 GLY B N 1
ATOM 2070 C CA . GLY B 1 21 ? -8.349 20.612 -18.875 1.00 13.46 21 GLY B CA 1
ATOM 2071 C C . GLY B 1 21 ? -8.618 19.199 -18.354 1.00 9.91 21 GLY B C 1
ATOM 2072 O O . GLY B 1 21 ? -7.964 18.242 -18.752 1.00 13.41 21 GLY B O 1
ATOM 2073 N N . TRP B 1 22 ? -9.523 19.085 -17.370 1.00 9.84 22 TRP B N 1
ATOM 2074 C CA . TRP B 1 22 ? -9.799 17.794 -16.782 1.00 9.99 22 TRP B CA 1
ATOM 2075 C C . TRP B 1 22 ? -10.789 16.971 -17.584 1.00 16.33 22 TRP B C 1
ATOM 2076 O O . TRP B 1 22 ? -11.101 15.875 -17.135 1.00 14.53 22 TRP B O 1
ATOM 2087 N N . VAL B 1 23 ? -11.282 17.466 -18.745 1.00 10.95 23 VAL B N 1
ATOM 2088 C CA . VAL B 1 23 ? -12.206 16.577 -19.510 1.00 14.29 23 VAL B CA 1
ATOM 2089 C C . VAL B 1 23 ? -11.389 15.384 -19.990 1.00 11.76 23 VAL B C 1
ATOM 2090 O O . VAL B 1 23 ? -10.253 15.529 -20.482 1.00 12.72 23 VAL B O 1
ATOM 2094 N N . ASP B 1 24 ? -11.946 14.171 -19.854 1.00 11.67 24 ASP B N 1
ATOM 2095 C CA . ASP B 1 24 ? -11.226 12.955 -20.150 1.00 7.94 24 ASP B CA 1
ATOM 2096 C C . ASP B 1 24 ? -11.260 12.467 -21.585 1.00 15.89 24 ASP B C 1
ATOM 2097 O O . ASP B 1 24 ? -11.801 11.417 -21.889 1.00 17.56 24 ASP B O 1
ATOM 2102 N N . VAL B 1 25 ? -10.579 13.234 -22.439 1.00 13.11 25 VAL B N 1
ATOM 2103 C CA . VAL B 1 25 ? -10.553 12.794 -23.870 1.00 11.99 25 VAL B CA 1
ATOM 2104 C C . VAL B 1 25 ? -9.386 11.890 -24.142 1.00 15.79 25 VAL B C 1
ATOM 2105 O O . VAL B 1 25 ? -8.360 11.926 -23.455 1.00 17.60 25 VAL B O 1
ATOM 2109 N N . LYS B 1 26 ? -9.450 11.113 -25.228 1.00 14.94 26 LYS B N 1
ATOM 2110 C CA . LYS B 1 26 ? -8.419 10.181 -25.620 1.00 16.21 26 LYS B CA 1
ATOM 2111 C C . LYS B 1 26 ? -7.438 10.774 -26.618 1.00 16.48 26 LYS B C 1
ATOM 2112 O O . LYS B 1 26 ? -7.663 11.867 -27.163 1.00 14.24 26 LYS B O 1
ATOM 2118 N N . LEU B 1 27 ? -6.332 10.068 -26.816 1.00 12.99 27 LEU B N 1
ATOM 2119 C CA . LEU B 1 27 ? -5.318 10.514 -27.740 1.00 16.05 27 LEU B CA 1
ATOM 2120 C C . LEU B 1 27 ? -5.864 10.509 -29.181 1.00 16.48 27 LEU B C 1
ATOM 2121 O O . LEU B 1 27 ? -6.683 9.640 -29.485 1.00 16.03 27 LEU B O 1
ATOM 2126 N N . SER B 1 28 ? -5.378 11.477 -29.960 1.00 13.45 28 SER B N 1
ATOM 2127 C CA . SER B 1 28 ? -5.705 11.300 -31.419 1.00 14.49 28 SER B CA 1
ATOM 2128 C C . SER B 1 28 ? -4.872 10.192 -32.021 1.00 19.82 28 SER B C 1
ATOM 2129 O O . SER B 1 28 ? -3.910 9.631 -31.479 1.00 16.88 28 SER B O 1
ATOM 2132 N N . ALA B 1 29 ? -5.063 9.923 -33.372 1.00 17.56 29 ALA B N 1
ATOM 2133 C CA . ALA B 1 29 ? -4.134 9.020 -34.038 1.00 22.67 29 ALA B CA 1
ATOM 2134 C C . ALA B 1 29 ? -2.691 9.509 -33.967 1.00 16.69 29 ALA B C 1
ATOM 2135 O O . ALA B 1 29 ? -1.764 8.685 -33.776 1.00 20.41 29 ALA B O 1
ATOM 2137 N N . LYS B 1 30 ? -2.400 10.782 -34.124 1.00 13.90 30 LYS B N 1
ATOM 2138 C CA . LYS B 1 30 ? -1.036 11.298 -34.045 1.00 15.39 30 LYS B CA 1
ATOM 2139 C C . LYS B 1 30 ? -0.496 11.104 -32.606 1.00 16.77 30 LYS B C 1
ATOM 2140 O O . LYS B 1 30 ? 0.694 10.827 -32.400 1.00 16.48 30 LYS B O 1
ATOM 2146 N N . GLY B 1 31 ? -1.391 11.418 -31.686 1.00 17.02 31 GLY B N 1
ATOM 2147 C CA . GLY B 1 31 ? -1.008 11.216 -30.254 1.00 17.15 31 GLY B CA 1
ATOM 2148 C C . GLY B 1 31 ? -0.520 9.814 -29.965 1.00 18.22 31 GLY B C 1
ATOM 2149 O O . GLY B 1 31 ? 0.471 9.586 -29.191 1.00 17.89 31 GLY B O 1
ATOM 2150 N N . GLN B 1 32 ? -1.227 8.796 -30.462 1.00 13.77 32 GLN B N 1
ATOM 2151 C CA . GLN B 1 32 ? -0.769 7.413 -30.327 1.00 14.76 32 GLN B CA 1
ATOM 2152 C C . GLN B 1 32 ? 0.603 7.149 -30.915 1.00 16.87 32 GLN B C 1
ATOM 2153 O O . GLN B 1 32 ? 1.379 6.380 -30.343 1.00 15.50 32 GLN B O 1
ATOM 2159 N N . GLN B 1 33 ? 0.939 7.743 -32.080 1.00 18.67 33 GLN B N 1
ATOM 2160 C CA . GLN B 1 33 ? 2.258 7.541 -32.667 1.00 20.53 33 GLN B CA 1
ATOM 2161 C C . GLN B 1 33 ? 3.360 8.215 -31.852 1.00 18.15 33 GLN B C 1
ATOM 2162 O O . GLN B 1 33 ? 4.466 7.680 -31.714 1.00 21.89 33 GLN B O 1
ATOM 2168 N N . GLU B 1 34 ? 3.059 9.367 -31.264 1.00 16.32 34 GLU B N 1
ATOM 2169 C CA . GLU B 1 34 ? 3.996 10.092 -30.413 1.00 15.49 34 GLU B CA 1
ATOM 2170 C C . GLU B 1 34 ? 4.284 9.273 -29.145 1.00 17.06 34 GLU B C 1
ATOM 2171 O O . GLU B 1 34 ? 5.444 9.148 -28.769 1.00 18.90 34 GLU B O 1
ATOM 2177 N N . ALA B 1 35 ? 3.263 8.586 -28.657 1.00 16.03 35 ALA B N 1
ATOM 2178 C CA . ALA B 1 35 ? 3.509 7.702 -27.488 1.00 14.45 35 ALA B CA 1
ATOM 2179 C C . ALA B 1 35 ? 4.421 6.567 -27.850 1.00 14.64 35 ALA B C 1
ATOM 2180 O O . ALA B 1 35 ? 5.265 6.119 -27.069 1.00 16.18 35 ALA B O 1
ATOM 2182 N N . ALA B 1 36 ? 4.286 5.995 -29.082 1.00 15.61 36 ALA B N 1
ATOM 2183 C CA . ALA B 1 36 ? 5.148 4.863 -29.437 1.00 16.59 36 ALA B CA 1
ATOM 2184 C C . ALA B 1 36 ? 6.604 5.314 -29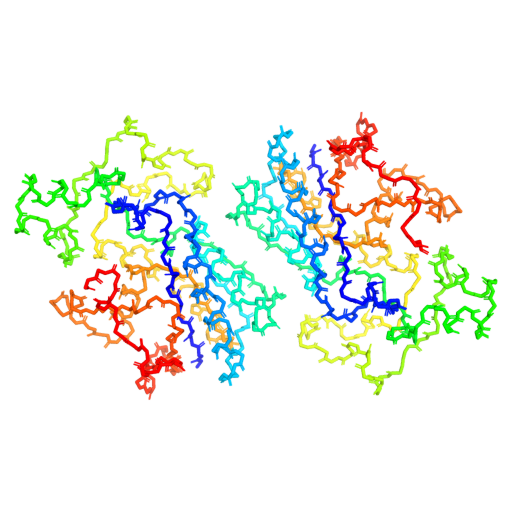.570 1.00 17.77 36 ALA B C 1
ATOM 2185 O O . ALA B 1 36 ? 7.534 4.622 -29.175 1.00 19.72 36 ALA B O 1
ATOM 2187 N N . ARG B 1 37 ? 6.809 6.506 -30.117 1.00 15.49 37 ARG B N 1
ATOM 2188 C CA . ARG B 1 37 ? 8.127 7.087 -30.263 1.00 21.77 37 ARG B CA 1
ATOM 2189 C C . ARG B 1 37 ? 8.802 7.313 -28.918 1.00 21.27 37 ARG B C 1
ATOM 2190 O O . ARG B 1 37 ? 9.990 7.027 -28.759 1.00 18.83 37 ARG B O 1
ATOM 2198 N N . ALA B 1 38 ? 8.033 7.817 -27.940 1.00 17.01 38 ALA B N 1
ATOM 2199 C CA . ALA B 1 38 ? 8.642 8.001 -26.606 1.00 19.18 38 ALA B CA 1
ATOM 2200 C C . ALA B 1 38 ? 9.140 6.657 -26.104 1.00 17.14 38 ALA B C 1
ATOM 2201 O O . ALA B 1 38 ? 10.207 6.554 -25.493 1.00 20.30 38 ALA B O 1
ATOM 2203 N N . GLY B 1 39 ? 8.352 5.589 -26.327 1.00 17.82 39 GLY B N 1
ATOM 2204 C CA . GLY B 1 39 ? 8.742 4.253 -25.929 1.00 14.88 39 GLY B CA 1
ATOM 2205 C C . GLY B 1 39 ? 10.011 3.741 -26.634 1.00 16.31 39 GLY B C 1
ATOM 2206 O O . GLY B 1 39 ? 10.889 3.096 -26.043 1.00 19.36 39 GLY B O 1
ATOM 2207 N N . GLU B 1 40 ? 10.060 4.026 -27.943 1.00 15.90 40 GLU B N 1
ATOM 2208 C CA . GLU B 1 40 ? 11.249 3.650 -28.712 1.00 18.89 40 GLU B CA 1
ATOM 2209 C C . GLU B 1 40 ? 12.503 4.366 -28.194 1.00 18.74 40 GLU B C 1
ATOM 2210 O O . GLU B 1 40 ? 13.530 3.698 -28.073 1.00 21.63 40 GLU B O 1
ATOM 2216 N N . LEU B 1 41 ? 12.360 5.645 -27.871 1.00 19.24 41 LEU B N 1
ATOM 2217 C CA . LEU B 1 41 ? 13.494 6.396 -27.301 1.00 20.95 41 LEU B CA 1
ATOM 2218 C C . LEU B 1 41 ? 13.910 5.862 -25.944 1.00 22.39 41 LEU B C 1
ATOM 2219 O O . LEU B 1 41 ? 15.102 5.686 -25.664 1.00 22.55 41 LEU B O 1
ATOM 2224 N N . LEU B 1 42 ? 12.954 5.482 -25.073 1.00 18.88 42 LEU B N 1
ATOM 2225 C CA . LEU B 1 42 ? 13.378 4.861 -23.818 1.00 16.50 42 LEU B CA 1
ATOM 2226 C C . LEU B 1 42 ? 14.233 3.632 -24.102 1.00 21.11 42 LEU B C 1
ATOM 2227 O O . LEU B 1 42 ? 15.243 3.343 -23.454 1.00 22.07 42 LEU B O 1
ATOM 2232 N N . LYS B 1 43 ? 13.758 2.742 -24.979 1.00 20.30 43 LYS B N 1
ATOM 2233 C CA . LYS B 1 43 ? 14.438 1.511 -25.297 1.00 24.91 43 LYS B CA 1
ATOM 2234 C C . LYS B 1 43 ? 15.786 1.812 -25.991 1.00 24.95 43 LYS B C 1
ATOM 2235 O O . LYS B 1 43 ? 16.816 1.274 -25.548 1.00 25.64 43 LYS B O 1
ATOM 2241 N N . GLU B 1 44 ? 15.781 2.701 -26.964 1.00 24.25 44 GLU B N 1
ATOM 2242 C CA . GLU B 1 44 ? 17.037 3.031 -27.655 1.00 25.99 44 GLU B CA 1
ATOM 2243 C C . GLU B 1 44 ? 18.077 3.658 -26.752 1.00 27.05 44 GLU B C 1
ATOM 2244 O O . GLU B 1 44 ? 19.256 3.307 -26.865 1.00 29.27 44 GLU B O 1
ATOM 2250 N N . LYS B 1 45 ? 17.703 4.515 -25.805 1.00 24.86 45 LYS B N 1
ATOM 2251 C CA . LYS B 1 45 ? 18.646 5.133 -24.883 1.00 22.05 45 LYS B CA 1
ATOM 2252 C C . LYS B 1 45 ? 18.856 4.368 -23.595 1.00 26.26 45 LYS B C 1
ATOM 2253 O O . LYS B 1 45 ? 19.555 4.857 -22.710 1.00 24.62 45 LYS B O 1
ATOM 2259 N N . LYS B 1 46 ? 18.313 3.166 -23.457 1.00 23.86 46 LYS B N 1
ATOM 2260 C CA . LYS B 1 46 ? 18.458 2.305 -22.311 1.00 28.70 46 LYS B CA 1
ATOM 2261 C C . LYS B 1 46 ? 18.064 3.007 -21.009 1.00 22.84 46 LYS B C 1
ATOM 2262 O O . LYS B 1 46 ? 18.828 2.990 -20.038 1.00 28.85 46 LYS B O 1
ATOM 2268 N N . VAL B 1 47 ? 16.901 3.619 -20.985 1.00 19.41 47 VAL B N 1
ATOM 2269 C CA . VAL B 1 47 ? 16.358 4.264 -19.781 1.00 19.75 47 VAL B CA 1
ATOM 2270 C C . VAL B 1 47 ? 15.195 3.363 -19.355 1.00 21.88 47 VAL B C 1
ATOM 2271 O O . VAL B 1 47 ? 14.168 3.342 -20.047 1.00 26.44 47 VAL B O 1
ATOM 2275 N N . TYR B 1 48 ? 15.356 2.636 -18.266 1.00 17.74 48 TYR B N 1
ATOM 2276 C CA . TYR B 1 48 ? 14.342 1.644 -17.909 1.00 21.29 48 TYR B CA 1
ATOM 2277 C C . TYR B 1 48 ? 13.736 1.961 -16.520 1.00 16.36 48 TYR B C 1
ATOM 2278 O O . TYR B 1 48 ? 14.325 1.755 -15.478 1.00 22.34 48 TYR B O 1
ATOM 2287 N N . PRO B 1 49 ? 12.562 2.568 -16.555 1.00 18.01 49 PRO B N 1
ATOM 2288 C CA . PRO B 1 49 ? 11.906 2.927 -15.311 1.00 15.07 49 PRO B CA 1
ATOM 2289 C C . PRO B 1 49 ? 11.562 1.687 -14.529 1.00 12.69 49 PRO B C 1
ATOM 2290 O O . PRO B 1 49 ? 11.176 0.597 -15.062 1.00 13.50 49 PRO B O 1
ATOM 2294 N N . ASP B 1 50 ? 11.555 1.846 -13.214 1.00 10.32 50 ASP B N 1
ATOM 2295 C CA . ASP B 1 50 ? 11.258 0.778 -12.260 1.00 10.75 50 ASP B CA 1
ATOM 2296 C C . ASP B 1 50 ? 9.795 1.024 -11.732 1.00 9.66 50 ASP B C 1
ATOM 2297 O O . ASP B 1 50 ? 9.265 0.032 -11.195 1.00 13.68 50 ASP B O 1
ATOM 2302 N N . VAL B 1 51 ? 9.236 2.187 -11.826 1.00 10.76 51 VAL B N 1
ATOM 2303 C CA . VAL B 1 51 ? 7.892 2.453 -11.361 1.00 10.45 51 VAL B CA 1
ATOM 2304 C C . VAL B 1 51 ? 7.288 3.594 -12.181 1.00 9.65 51 VAL B C 1
ATOM 2305 O O . VAL B 1 51 ? 7.980 4.445 -12.718 1.00 12.14 51 VAL B O 1
ATOM 2309 N N . LEU B 1 52 ? 5.990 3.517 -12.423 1.00 9.21 52 LEU B N 1
ATOM 2310 C CA . LEU B 1 52 ? 5.290 4.507 -13.234 1.00 10.55 52 LEU B CA 1
ATOM 2311 C C . LEU B 1 52 ? 4.252 5.287 -12.408 1.00 10.89 52 LEU B C 1
ATOM 2312 O O . LEU B 1 52 ? 3.562 4.674 -11.623 1.00 11.80 52 LEU B O 1
ATOM 2317 N N . TYR B 1 53 ? 4.176 6.589 -12.611 1.00 10.36 53 TYR B N 1
ATOM 2318 C CA . TYR B 1 53 ? 3.184 7.429 -11.983 1.00 10.12 53 TYR B CA 1
ATOM 2319 C C . TYR B 1 53 ? 2.404 8.083 -13.122 1.00 12.78 53 TYR B C 1
ATOM 2320 O O . TYR B 1 53 ? 3.041 8.583 -14.047 1.00 11.09 53 TYR B O 1
ATOM 2329 N N . THR B 1 54 ? 1.067 8.057 -13.066 1.00 10.61 54 THR B N 1
ATOM 2330 C CA . THR B 1 54 ? 0.321 8.777 -14.098 1.00 10.15 54 THR B CA 1
ATOM 2331 C C . THR B 1 54 ? -0.707 9.643 -13.431 1.00 8.66 54 THR B C 1
ATOM 2332 O O . THR B 1 54 ? -1.032 9.568 -12.205 1.00 8.63 54 THR B O 1
ATOM 2336 N N . SER B 1 55 ? -1.340 10.555 -14.166 1.00 6.98 55 SER B N 1
ATOM 2337 C CA . SER B 1 55 ? -2.490 11.266 -13.618 1.00 8.92 55 SER B CA 1
ATOM 2338 C C . SER B 1 55 ? -3.684 10.328 -13.751 1.00 6.77 55 SER B C 1
ATOM 2339 O O . SER B 1 55 ? -3.499 9.168 -14.050 1.00 10.69 55 SER B O 1
ATOM 2342 N N . LYS B 1 56 ? -4.894 10.853 -13.487 1.00 5.79 56 LYS B N 1
ATOM 2343 C CA . LYS B 1 56 ? -6.074 10.003 -13.675 1.00 6.58 56 LYS B CA 1
ATOM 2344 C C . LYS B 1 56 ? -6.743 10.304 -15.021 1.00 9.60 56 LYS B C 1
ATOM 2345 O O . LYS B 1 56 ? -7.934 9.973 -15.172 1.00 12.97 56 LYS B O 1
ATOM 2351 N N . LEU B 1 57 ? -6.057 10.913 -15.946 1.00 11.56 57 LEU B N 1
ATOM 2352 C CA . LEU B 1 57 ? -6.641 11.262 -17.255 1.00 10.50 57 LEU B CA 1
ATOM 2353 C C . LEU B 1 57 ? -6.170 10.266 -18.289 1.00 10.44 57 LEU B C 1
ATOM 2354 O O . LEU B 1 57 ? -4.996 9.967 -18.414 1.00 9.28 57 LEU B O 1
ATOM 2359 N N . SER B 1 58 ? -7.128 9.668 -19.025 1.00 9.59 58 SER B N 1
ATOM 2360 C CA . SER B 1 58 ? -6.834 8.615 -19.967 1.00 12.34 58 SER B CA 1
ATOM 2361 C C . SER B 1 58 ? -5.735 8.916 -20.972 1.00 12.33 58 SER B C 1
ATOM 2362 O O . SER B 1 58 ? -4.932 8.040 -21.314 1.00 13.28 58 SER B O 1
ATOM 2365 N N . ARG B 1 59 ? -5.684 10.146 -21.492 1.00 11.85 59 ARG B N 1
ATOM 2366 C CA . ARG B 1 59 ? -4.646 10.461 -22.482 1.00 10.72 59 ARG B CA 1
ATOM 2367 C C . ARG B 1 59 ? -3.235 10.245 -21.948 1.00 15.75 59 ARG B C 1
ATOM 2368 O O . ARG B 1 59 ? -2.377 9.839 -22.706 1.00 13.25 59 ARG B O 1
ATOM 2376 N N . ALA B 1 60 ? -2.924 10.555 -20.666 1.00 11.74 60 ALA B N 1
ATOM 2377 C CA . ALA B 1 60 ? -1.596 10.236 -20.156 1.00 10.66 60 ALA B CA 1
ATOM 2378 C C . ALA B 1 60 ? -1.450 8.741 -19.881 1.00 11.60 60 ALA B C 1
ATOM 2379 O O . ALA B 1 60 ? -0.343 8.220 -19.978 1.00 11.77 60 ALA B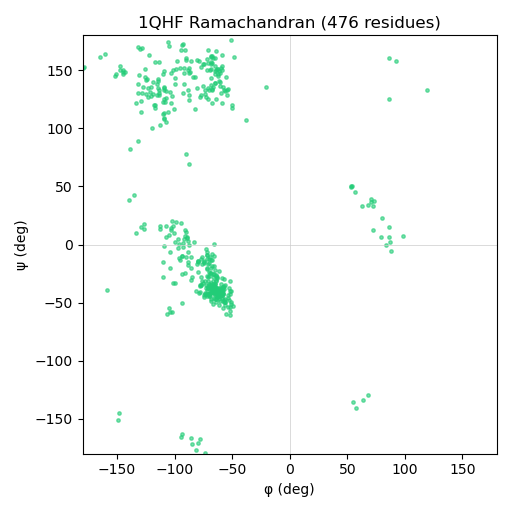 O 1
ATOM 2381 N N . ILE B 1 61 ? -2.539 8.068 -19.457 1.00 10.49 61 ILE B N 1
ATOM 2382 C CA . ILE B 1 61 ? -2.401 6.635 -19.132 1.00 12.56 61 ILE B CA 1
ATOM 2383 C C . ILE B 1 61 ? -2.183 5.842 -20.428 1.00 14.76 61 ILE B C 1
ATOM 2384 O O . ILE B 1 61 ? -1.406 4.909 -20.478 1.00 12.50 61 ILE B O 1
ATOM 2389 N N . GLN B 1 62 ? -2.933 6.176 -21.466 1.00 12.61 62 GLN B N 1
ATOM 2390 C CA . GLN B 1 62 ? -2.734 5.518 -22.775 1.00 10.92 62 GLN B CA 1
ATOM 2391 C C . GLN B 1 62 ? -1.309 5.738 -23.255 1.00 12.39 62 GLN B C 1
ATOM 2392 O O . GLN B 1 62 ? -0.665 4.824 -23.758 1.00 14.86 62 GLN B O 1
ATOM 2398 N N . THR B 1 63 ? -0.830 6.973 -23.129 1.00 11.31 63 THR B N 1
ATOM 2399 C CA . THR B 1 63 ? 0.548 7.266 -23.524 1.00 13.71 63 THR B CA 1
ATOM 2400 C C . THR B 1 63 ? 1.527 6.361 -22.784 1.00 12.50 63 THR B C 1
ATOM 2401 O O . THR B 1 63 ? 2.407 5.776 -23.385 1.00 12.12 63 THR B O 1
ATOM 2405 N N . ALA B 1 64 ? 1.460 6.267 -21.440 1.00 8.93 64 ALA B N 1
ATOM 2406 C CA . ALA B 1 64 ? 2.353 5.347 -20.740 1.00 7.79 64 ALA B CA 1
ATOM 2407 C C . ALA B 1 64 ? 2.208 3.914 -21.152 1.00 8.99 64 ALA B C 1
ATOM 2408 O O . ALA B 1 64 ? 3.196 3.232 -21.262 1.00 11.69 64 ALA B O 1
ATOM 2410 N N . ASN B 1 65 ? 0.963 3.471 -21.395 1.00 9.50 65 ASN B N 1
ATOM 2411 C CA . ASN B 1 65 ? 0.793 2.082 -21.772 1.00 10.25 65 ASN B CA 1
ATOM 2412 C C . ASN B 1 65 ? 1.411 1.744 -23.122 1.00 12.92 65 ASN B C 1
ATOM 2413 O O . ASN B 1 65 ? 1.913 0.659 -23.289 1.00 13.17 65 ASN B O 1
ATOM 2418 N N . ILE B 1 66 ? 1.264 2.647 -24.072 1.00 11.31 66 ILE B N 1
ATOM 2419 C CA . ILE B 1 66 ? 1.899 2.392 -25.383 1.00 14.47 66 ILE B CA 1
ATOM 2420 C C . ILE B 1 66 ? 3.410 2.499 -25.274 1.00 12.23 66 ILE B C 1
ATOM 2421 O O . ILE B 1 66 ? 4.166 1.659 -25.767 1.00 13.99 66 ILE B O 1
ATOM 2426 N N . ALA B 1 67 ? 3.885 3.504 -24.545 1.00 10.78 67 ALA B N 1
ATOM 2427 C CA . ALA B 1 67 ? 5.343 3.669 -24.440 1.00 12.25 67 ALA B CA 1
ATOM 2428 C C . ALA B 1 67 ? 6.018 2.483 -23.777 1.00 14.38 67 ALA B C 1
ATOM 2429 O O . ALA B 1 67 ? 7.073 2.017 -24.196 1.00 13.54 67 ALA B O 1
ATOM 2431 N N . LEU B 1 68 ? 5.387 2.022 -22.677 1.00 15.51 68 LEU B N 1
ATOM 2432 C CA . LEU B 1 68 ? 6.026 0.920 -21.977 1.00 10.17 68 LEU B CA 1
ATOM 2433 C C . LEU B 1 68 ? 5.949 -0.431 -22.707 1.00 14.02 68 LEU B C 1
ATOM 2434 O O . LEU B 1 68 ? 6.814 -1.279 -22.530 1.00 13.72 68 LEU B O 1
ATOM 2439 N N . GLU B 1 69 ? 4.986 -0.490 -23.615 1.00 12.02 69 GLU B N 1
ATOM 2440 C CA . GLU B 1 69 ? 4.915 -1.712 -24.446 1.00 15.57 69 GLU B CA 1
ATOM 2441 C C . GLU B 1 69 ? 6.101 -1.680 -25.408 1.00 18.25 69 GLU B C 1
ATOM 2442 O O . GLU B 1 69 ? 6.759 -2.691 -25.619 1.00 16.45 69 GLU B O 1
ATOM 2448 N N . LYS B 1 70 ? 6.391 -0.504 -25.992 1.00 19.17 70 LYS B N 1
ATOM 2449 C CA . LYS B 1 70 ? 7.521 -0.415 -26.908 1.00 20.62 70 LYS B CA 1
ATOM 2450 C C . LYS B 1 70 ? 8.864 -0.509 -26.197 1.00 20.19 70 LYS B C 1
ATOM 2451 O O . LYS B 1 70 ? 9.836 -0.993 -26.778 1.00 20.08 70 LYS B O 1
ATOM 2457 N N . ALA B 1 71 ? 8.938 -0.097 -24.930 1.00 20.28 71 ALA B N 1
ATOM 2458 C CA . ALA B 1 71 ? 10.194 -0.193 -24.178 1.00 16.98 71 ALA B CA 1
ATOM 2459 C C . ALA B 1 71 ? 10.344 -1.551 -23.505 1.00 19.38 71 ALA B C 1
ATOM 2460 O O . ALA B 1 71 ? 11.285 -1.812 -22.753 1.00 20.01 71 ALA B O 1
ATOM 2462 N N . ASP B 1 72 ? 9.354 -2.435 -23.667 1.00 17.17 72 ASP B N 1
ATOM 2463 C CA . ASP B 1 72 ? 9.330 -3.728 -23.023 1.00 21.50 72 ASP B CA 1
ATOM 2464 C C . ASP B 1 72 ? 9.425 -3.707 -21.513 1.00 18.48 72 ASP B C 1
ATOM 2465 O O . ASP B 1 72 ? 10.177 -4.482 -20.926 1.00 23.55 72 ASP B O 1
ATOM 2470 N N . ARG B 1 73 ? 8.656 -2.813 -20.878 1.00 14.00 73 ARG B N 1
ATOM 2471 C CA . ARG B 1 73 ? 8.666 -2.718 -19.424 1.00 16.70 73 ARG B CA 1
ATOM 2472 C C . ARG B 1 73 ? 7.245 -2.601 -18.906 1.00 14.13 73 ARG B C 1
ATOM 2473 O O . ARG B 1 73 ? 6.932 -1.848 -17.981 1.00 16.62 73 ARG B O 1
ATOM 2481 N N . LEU B 1 74 ? 6.357 -3.428 -19.516 1.00 11.84 74 LEU B N 1
ATOM 2482 C CA . LEU B 1 74 ? 4.960 -3.312 -19.097 1.00 13.38 74 LEU B CA 1
ATOM 2483 C C . LEU B 1 74 ? 4.685 -3.826 -17.688 1.00 12.62 74 LEU B C 1
ATOM 2484 O O . LEU B 1 74 ? 3.643 -3.457 -17.145 1.00 15.24 74 LEU B O 1
ATOM 2489 N N . TRP B 1 75 ? 5.492 -4.715 -17.153 1.00 11.22 75 TRP B N 1
ATOM 2490 C CA . TRP B 1 75 ? 5.272 -5.291 -15.828 1.00 13.31 75 TRP B CA 1
ATOM 2491 C C . TRP B 1 75 ? 5.475 -4.357 -14.635 1.00 10.45 75 TRP B C 1
ATOM 2492 O O . TRP B 1 75 ? 5.129 -4.791 -13.512 1.00 10.49 75 TRP B O 1
ATOM 2503 N N . ILE B 1 76 ? 6.075 -3.173 -14.795 1.00 11.65 76 ILE B N 1
ATOM 2504 C CA . ILE B 1 76 ? 6.350 -2.351 -13.598 1.00 9.90 76 ILE B CA 1
ATOM 2505 C C . ILE B 1 76 ? 5.110 -1.866 -12.879 1.00 10.36 76 ILE B C 1
ATOM 2506 O O . ILE B 1 76 ? 4.009 -1.741 -13.455 1.00 10.69 76 ILE B O 1
ATOM 2511 N N . PRO B 1 77 ? 5.222 -1.604 -11.575 1.00 11.08 77 PRO B N 1
ATOM 2512 C CA . PRO B 1 77 ? 4.099 -1.139 -10.763 1.00 11.07 77 PRO B CA 1
ATOM 2513 C C . PRO B 1 77 ? 3.642 0.250 -11.251 1.00 10.76 77 PRO B C 1
ATOM 2514 O O . PRO B 1 77 ? 4.378 1.074 -11.722 1.00 13.36 77 PRO B O 1
ATOM 2518 N N . VAL B 1 78 ? 2.327 0.483 -11.074 1.00 8.88 78 VAL B N 1
ATOM 2519 C CA . VAL B 1 78 ? 1.713 1.700 -11.554 1.00 9.23 78 VAL B CA 1
ATOM 2520 C C . VAL B 1 78 ? 0.912 2.367 -10.427 1.00 13.35 78 VAL B C 1
ATOM 2521 O O . VAL B 1 78 ? 0.146 1.725 -9.678 1.00 14.29 78 VAL B O 1
ATOM 2525 N N . ASN B 1 79 ? 1.169 3.685 -10.265 1.00 8.01 79 ASN B N 1
ATOM 2526 C CA . ASN B 1 79 ? 0.434 4.468 -9.271 1.00 9.97 79 ASN B CA 1
ATOM 2527 C C . ASN B 1 79 ? -0.206 5.653 -10.002 1.00 11.15 79 ASN B C 1
ATOM 2528 O O . ASN B 1 79 ? 0.403 6.219 -10.909 1.00 12.43 79 ASN B O 1
ATOM 2533 N N . ARG B 1 80 ? -1.423 6.015 -9.630 1.00 9.63 80 ARG B N 1
ATOM 2534 C CA . ARG B 1 80 ? -2.082 7.155 -10.301 1.00 9.12 80 ARG B CA 1
ATOM 2535 C C . ARG B 1 80 ? -2.525 8.150 -9.245 1.00 10.46 80 ARG B C 1
ATOM 2536 O O . ARG B 1 80 ? -2.887 7.789 -8.087 1.00 13.10 80 ARG B O 1
ATOM 2544 N N . SER B 1 81 ? -2.567 9.409 -9.649 1.00 7.94 81 SER B N 1
ATOM 2545 C CA . SER B 1 81 ? -3.022 10.426 -8.696 1.00 9.73 81 SER B CA 1
ATOM 2546 C C . SER B 1 81 ? -3.674 11.594 -9.466 1.00 8.55 81 SER B C 1
ATOM 2547 O O . SER B 1 81 ? -3.122 12.001 -10.453 1.00 8.96 81 SER B O 1
ATOM 2550 N N . TRP B 1 82 ? -4.682 12.187 -8.821 1.00 10.41 82 TRP B N 1
ATOM 2551 C CA . TRP B 1 82 ? -5.300 13.377 -9.416 1.00 11.11 82 TRP B CA 1
ATOM 2552 C C . TRP B 1 82 ? -4.311 14.532 -9.357 1.00 10.44 82 TRP B C 1
ATOM 2553 O O . TRP B 1 82 ? -4.381 15.522 -10.100 1.00 10.09 82 TRP B O 1
ATOM 2564 N N . ARG B 1 83 ? -3.335 14.513 -8.420 1.00 11.35 83 ARG B N 1
ATOM 2565 C CA . ARG B 1 83 ? -2.394 15.629 -8.278 1.00 9.31 83 ARG B CA 1
ATOM 2566 C C . ARG B 1 83 ? -1.453 15.773 -9.482 1.00 10.78 83 ARG B C 1
ATOM 2567 O O . ARG B 1 83 ? -0.786 16.809 -9.552 1.00 11.64 83 ARG B O 1
ATOM 2575 N N . LEU B 1 84 ? -1.387 14.776 -10.361 1.00 8.58 84 LEU B N 1
ATOM 2576 C CA . LEU B 1 84 ? -0.605 14.860 -11.589 1.00 10.08 84 LEU B CA 1
ATOM 2577 C C . LEU B 1 84 ? -1.497 15.351 -12.726 1.00 9.99 84 LEU B C 1
ATOM 2578 O O . LEU B 1 84 ? -1.012 15.447 -13.865 1.00 10.74 84 LEU B O 1
ATOM 2583 N N . ASN B 1 85 ? -2.794 15.588 -12.511 1.00 10.58 85 ASN B N 1
ATOM 2584 C CA . ASN B 1 85 ? -3.696 15.999 -13.611 1.00 12.79 85 ASN B CA 1
ATOM 2585 C C . ASN B 1 85 ? -3.291 17.331 -14.237 1.00 12.94 85 ASN B C 1
ATOM 2586 O O . ASN B 1 85 ? -2.574 18.138 -13.651 1.00 12.72 85 ASN B O 1
ATOM 2591 N N . GLU B 1 86 ? -3.609 17.494 -15.543 1.00 9.10 86 GLU B N 1
ATOM 2592 C CA . GLU B 1 86 ? -3.518 18.795 -16.193 1.00 12.42 86 GLU B CA 1
ATOM 2593 C C . GLU B 1 86 ? -4.190 19.871 -15.360 1.00 12.39 86 GLU B C 1
ATOM 2594 O O . GLU B 1 86 ? -5.040 19.627 -14.489 1.00 14.19 86 GLU B O 1
ATOM 2600 N N . ARG B 1 87 ? -3.844 21.139 -15.654 1.00 9.49 87 ARG B N 1
ATOM 2601 C CA . ARG B 1 87 ? -4.525 22.255 -14.994 1.00 11.25 87 ARG B CA 1
ATOM 2602 C C . ARG B 1 87 ? -5.996 22.177 -15.375 1.00 13.10 87 ARG B C 1
ATOM 2603 O O . ARG B 1 87 ? -6.328 21.906 -16.538 1.00 16.90 87 ARG B O 1
ATOM 2611 N N . HIS B 1 88 ? -6.880 22.459 -14.448 1.00 12.92 88 HIS B N 1
ATOM 2612 C CA . HIS B 1 88 ? -8.322 22.522 -14.692 1.00 12.97 88 HIS B CA 1
ATOM 2613 C C . HIS B 1 88 ? -8.588 23.887 -15.377 1.00 13.88 88 HIS B C 1
ATOM 2614 O O . HIS B 1 88 ? -8.199 24.950 -14.920 1.00 14.56 88 HIS B O 1
ATOM 2621 N N . TYR B 1 89 ? -9.267 23.845 -16.516 1.00 12.73 89 TYR B N 1
ATOM 2622 C CA . TYR B 1 89 ? -9.431 25.070 -17.322 1.00 13.64 89 TYR B CA 1
ATOM 2623 C C . TYR B 1 89 ? -10.671 25.866 -16.994 1.00 18.44 89 TYR B C 1
ATOM 2624 O O . TYR B 1 89 ? -11.038 26.817 -17.706 1.00 18.40 89 TYR B O 1
ATOM 2633 N N . GLY B 1 90 ? -11.327 25.550 -15.878 1.00 13.78 90 GLY B N 1
ATOM 2634 C CA . GLY B 1 90 ? -12.515 26.272 -15.444 1.00 20.06 90 GLY B CA 1
ATOM 2635 C C . GLY B 1 90 ? -13.588 26.300 -16.524 1.00 18.43 90 GLY B C 1
ATOM 2636 O O . GLY B 1 90 ? -13.822 25.357 -17.274 1.00 15.97 90 GLY B O 1
ATOM 2637 N N . ASP B 1 91 ? -14.170 27.500 -16.698 1.00 17.61 91 ASP B N 1
ATOM 2638 C CA . ASP B 1 91 ? -15.263 27.644 -17.660 1.00 22.59 91 ASP B CA 1
ATOM 2639 C C . ASP B 1 91 ? -14.804 27.578 -19.108 1.00 22.06 91 ASP B C 1
ATOM 2640 O O . ASP B 1 91 ? -15.638 27.516 -20.004 1.00 22.76 91 ASP B O 1
ATOM 2645 N N . LEU B 1 92 ? -13.512 27.539 -19.380 1.00 17.43 92 LEU B N 1
ATOM 2646 C CA . LEU B 1 92 ? -12.982 27.356 -20.713 1.00 15.31 92 LEU B CA 1
ATOM 2647 C C . LEU B 1 92 ? -13.000 25.903 -21.159 1.00 15.23 92 LEU B C 1
ATOM 2648 O O . LEU B 1 92 ? -12.819 25.629 -22.347 1.00 17.71 92 LEU B O 1
ATOM 2653 N N . GLN B 1 93 ? -13.195 24.940 -20.236 1.00 17.82 93 GLN B N 1
ATOM 2654 C CA . GLN B 1 93 ? -13.224 23.529 -20.681 1.00 16.06 93 GLN B CA 1
ATOM 2655 C C . GLN B 1 93 ? -14.340 23.321 -21.691 1.00 18.29 93 GLN B C 1
ATOM 2656 O O . GLN B 1 93 ? -15.476 23.784 -21.450 1.00 18.44 93 GLN B O 1
ATOM 2662 N N . GLY B 1 94 ? -14.052 22.697 -22.827 1.00 17.96 94 GLY B N 1
ATOM 2663 C CA . GLY B 1 94 ? -15.085 22.418 -23.826 1.00 20.17 94 GLY B CA 1
ATOM 2664 C C . GLY B 1 94 ? -15.253 23.614 -24.794 1.00 20.18 94 GLY B C 1
ATOM 2665 O O . GLY B 1 94 ? -16.052 23.497 -25.734 1.00 23.98 94 GLY B O 1
ATOM 2666 N N . LYS B 1 95 ? -14.450 24.648 -24.631 1.00 15.23 95 LYS B N 1
ATOM 2667 C CA . LYS B 1 95 ? -14.656 25.836 -25.493 1.00 20.86 95 LYS B CA 1
ATOM 2668 C C . LYS B 1 95 ? -13.645 25.881 -26.621 1.00 19.95 95 LYS B C 1
ATOM 2669 O O . LYS B 1 95 ? -12.519 25.381 -26.515 1.00 18.28 95 LYS B O 1
ATOM 2675 N N . ASP B 1 96 ? -14.064 26.472 -27.749 1.00 18.48 96 ASP B N 1
ATOM 2676 C CA . ASP B 1 96 ? -13.191 26.614 -28.926 1.00 20.07 96 ASP B CA 1
ATOM 2677 C C . ASP B 1 96 ? -12.157 27.692 -28.670 1.00 14.97 96 ASP B C 1
ATOM 2678 O O . ASP B 1 96 ? -12.435 28.785 -28.199 1.00 17.36 96 ASP B O 1
ATOM 2683 N N . LYS B 1 97 ? -10.867 27.392 -28.899 1.00 17.11 97 LYS B N 1
ATOM 2684 C CA . LYS B 1 97 ? -9.800 28.325 -28.591 1.00 17.91 97 LYS B CA 1
ATOM 2685 C C . LYS B 1 97 ? -9.839 29.578 -29.486 1.00 21.95 97 LYS B C 1
ATOM 2686 O O . LYS B 1 97 ? -9.468 30.640 -28.997 1.00 21.61 97 LYS B O 1
ATOM 2692 N N . ALA B 1 98 ? -10.266 29.383 -30.747 1.00 21.88 98 ALA B N 1
ATOM 2693 C CA . ALA B 1 98 ? -10.326 30.586 -31.606 1.00 24.64 98 ALA B CA 1
ATOM 2694 C C . ALA B 1 98 ? -11.456 31.499 -31.177 1.00 25.51 98 ALA B C 1
ATOM 2695 O O . ALA B 1 98 ? -11.297 32.732 -31.114 1.00 26.20 98 ALA B O 1
ATOM 2697 N N . GLU B 1 99 ? -12.616 30.925 -30.874 1.00 27.74 99 GLU B N 1
ATOM 2698 C CA . GLU B 1 99 ? -13.760 31.715 -30.432 1.00 27.70 99 GLU B CA 1
ATOM 2699 C C . GLU B 1 99 ? -13.452 32.402 -29.108 1.00 31.51 99 GLU B C 1
ATOM 2700 O O . GLU B 1 99 ? -13.646 33.605 -28.938 1.00 29.21 99 GLU B O 1
ATOM 2706 N N . THR B 1 100 ? -12.810 31.686 -28.186 1.00 24.66 100 THR B N 1
ATOM 2707 C CA . THR B 1 100 ? -12.389 32.312 -26.917 1.00 28.31 100 THR B CA 1
ATOM 2708 C C . THR B 1 100 ? -11.483 33.502 -27.153 1.00 29.20 100 THR B C 1
ATOM 2709 O O . THR B 1 100 ? -11.641 34.552 -26.518 1.00 31.33 100 THR B O 1
ATOM 2713 N N . LEU B 1 101 ? -10.535 33.410 -28.074 1.00 30.51 101 LEU B N 1
ATOM 2714 C CA . LEU B 1 101 ? -9.617 34.469 -28.427 1.00 31.24 101 LEU B CA 1
ATOM 2715 C C . LEU B 1 101 ? -10.361 35.686 -28.991 1.00 34.55 101 LEU B C 1
ATOM 2716 O O . LEU B 1 101 ? -10.159 36.818 -28.531 1.00 35.26 101 LEU B O 1
ATOM 2721 N N . LYS B 1 102 ? -11.313 35.448 -29.880 1.00 34.58 102 LYS B N 1
ATOM 2722 C CA . LYS B 1 102 ? -12.179 36.493 -30.413 1.00 40.20 102 LYS B CA 1
ATOM 2723 C C . LYS B 1 102 ? -13.069 37.129 -29.347 1.00 42.08 102 LYS B C 1
ATOM 2724 O O . LYS B 1 102 ? -13.420 38.313 -29.438 1.00 45.52 102 LYS B O 1
ATOM 2730 N N . LYS B 1 103 ? -13.460 36.393 -28.323 1.00 40.96 103 LYS B N 1
ATOM 2731 C CA . LYS B 1 103 ? -14.349 36.882 -27.286 1.00 42.59 103 LYS B CA 1
ATOM 2732 C C . LYS B 1 103 ? -13.680 37.624 -26.143 1.00 47.31 103 LYS B C 1
ATOM 2733 O O . LYS B 1 103 ? -14.304 38.546 -25.593 1.00 49.51 103 LYS B O 1
ATOM 2739 N N . PHE B 1 104 ? -12.444 37.321 -25.780 1.00 43.82 104 PHE B N 1
ATOM 2740 C CA . PHE B 1 104 ? -11.801 37.990 -24.657 1.00 43.65 104 PHE B CA 1
ATOM 2741 C C . PHE B 1 104 ? -10.680 38.930 -25.095 1.00 42.91 104 PHE B C 1
ATOM 2742 O O . PHE B 1 104 ? -10.168 39.725 -24.310 1.00 42.62 104 PHE B O 1
ATOM 2750 N N . GLY B 1 105 ? -10.259 38.780 -26.340 1.00 41.02 105 GLY B N 1
ATOM 2751 C CA . GLY B 1 105 ? -9.175 39.579 -26.883 1.00 39.12 105 GLY B CA 1
ATOM 2752 C C . GLY B 1 105 ? -7.851 38.905 -26.554 1.00 43.41 105 GLY B C 1
ATOM 2753 O O . GLY B 1 105 ? -7.773 38.137 -25.590 1.00 42.08 105 GLY B O 1
ATOM 2754 N N . GLU B 1 106 ? -6.805 39.247 -27.283 1.00 41.92 106 GLU B N 1
ATOM 2755 C CA . GLU B 1 106 ? -5.495 38.670 -27.073 1.00 48.15 106 GLU B CA 1
ATOM 2756 C C . GLU B 1 106 ? -5.033 38.718 -25.617 1.00 48.32 106 GLU B C 1
ATOM 2757 O O . GLU B 1 106 ? -4.435 37.763 -25.119 1.00 46.65 106 GLU B O 1
ATOM 2763 N N . GLU B 1 107 ? -5.135 39.896 -25.011 1.00 46.75 107 GLU B N 1
ATOM 2764 C CA . GLU B 1 107 ? -4.607 40.116 -23.670 1.00 48.07 107 GLU B CA 1
ATOM 2765 C C . GLU B 1 107 ? -5.199 39.184 -22.626 1.00 43.94 107 GLU B C 1
ATOM 2766 O O . GLU B 1 107 ? -4.443 38.499 -21.934 1.00 42.40 107 GLU B O 1
ATOM 2772 N N . LYS B 1 108 ? -6.509 39.112 -22.486 1.00 43.25 108 LYS B N 1
ATOM 2773 C CA . LYS B 1 108 ? -7.155 38.227 -21.536 1.00 43.21 108 LYS B CA 1
ATOM 2774 C C . LYS B 1 108 ? -6.905 36.760 -21.885 1.00 40.73 108 LYS B C 1
ATOM 2775 O O . LYS B 1 108 ? -6.685 35.964 -20.970 1.00 39.36 108 LYS B O 1
ATOM 2781 N N . PHE B 1 109 ? -6.863 36.428 -23.169 1.00 35.55 109 PHE B N 1
ATOM 2782 C CA . PHE B 1 109 ? -6.650 35.064 -23.615 1.00 36.12 109 PHE B CA 1
ATOM 2783 C C . PHE B 1 109 ? -5.258 34.578 -23.247 1.00 38.78 109 PHE B C 1
ATOM 2784 O O . PHE B 1 109 ? -5.150 33.498 -22.636 1.00 32.36 109 PHE B O 1
ATOM 2792 N N . ASN B 1 110 ? -4.213 35.378 -23.489 1.00 33.07 110 ASN B N 1
ATOM 2793 C CA . ASN B 1 110 ? -2.878 34.883 -23.106 1.00 37.41 110 ASN B CA 1
ATOM 2794 C C . ASN B 1 110 ? -2.664 34.863 -21.596 1.00 37.19 110 ASN B C 1
ATOM 2795 O O . ASN B 1 110 ? -1.933 34.002 -21.086 1.00 39.85 110 ASN B O 1
ATOM 2800 N N . THR B 1 111 ? -3.320 35.711 -20.822 1.00 32.75 111 THR B N 1
ATOM 2801 C CA . THR B 1 111 ? -3.271 35.661 -19.361 1.00 37.18 111 THR B CA 1
ATOM 2802 C C . THR B 1 111 ? -3.828 34.326 -18.855 1.00 36.09 111 THR B C 1
ATOM 2803 O O . THR B 1 111 ? -3.219 33.618 -18.062 1.00 34.82 111 THR B O 1
ATOM 2807 N N . TYR B 1 112 ? -5.033 33.994 -19.326 1.00 34.41 112 TYR B N 1
ATOM 2808 C CA . TYR B 1 112 ? -5.676 32.736 -18.943 1.00 34.04 112 TYR B CA 1
ATOM 2809 C C . TYR B 1 112 ? -4.858 31.534 -19.397 1.00 33.74 112 TYR B C 1
ATOM 2810 O O . TYR B 1 112 ? -4.773 30.521 -18.691 1.00 33.31 112 TYR B O 1
ATOM 2819 N N . ARG B 1 113 ? -4.288 31.614 -20.602 1.00 31.91 113 ARG B N 1
ATOM 2820 C CA . ARG B 1 113 ? -3.498 30.500 -21.093 1.00 35.55 113 ARG B CA 1
ATOM 2821 C C . ARG B 1 113 ? -2.152 30.371 -20.377 1.00 37.75 113 ARG B C 1
ATOM 2822 O O . ARG B 1 113 ? -1.654 29.241 -20.211 1.00 35.50 113 ARG B O 1
ATOM 2830 N N . ARG B 1 114 ? -1.485 31.511 -20.149 1.00 36.68 114 ARG B N 1
ATOM 2831 C CA . ARG B 1 114 ? -0.123 31.478 -19.651 1.00 37.16 114 ARG B CA 1
ATOM 2832 C C . ARG B 1 114 ? 0.238 32.398 -18.506 1.00 34.54 114 ARG B C 1
ATOM 2833 O O . ARG B 1 114 ? 1.448 32.478 -18.220 1.00 38.38 114 ARG B O 1
ATOM 2841 N N . SER B 1 115 ? -0.672 33.077 -17.816 1.00 33.16 115 SER B N 1
ATOM 2842 C CA . SER B 1 115 ? -0.186 33.822 -16.641 1.00 31.16 115 SER B CA 1
ATOM 2843 C C . SER B 1 115 ? 0.255 32.757 -15.619 1.00 34.05 115 SER B C 1
ATOM 2844 O O . SER B 1 115 ? -0.102 31.582 -15.743 1.00 35.35 115 SER B O 1
ATOM 2847 N N . PHE B 1 116 ? 1.046 33.128 -14.633 1.00 28.62 116 PHE B N 1
ATOM 2848 C CA . PHE B 1 116 ? 1.392 32.206 -13.555 1.00 28.95 116 PHE B CA 1
ATOM 2849 C C . PHE B 1 116 ? 0.281 32.064 -12.535 1.00 27.40 116 PHE B C 1
ATOM 2850 O O . PHE B 1 116 ? 0.023 30.959 -12.008 1.00 25.27 116 PHE B O 1
ATOM 2858 N N . ASP B 1 117 ? -0.371 33.175 -12.175 1.00 25.86 117 ASP B N 1
ATOM 2859 C CA . ASP B 1 117 ? -1.367 33.153 -11.145 1.00 23.38 117 ASP B CA 1
ATOM 2860 C C . ASP B 1 117 ? -2.750 33.703 -11.408 1.00 23.98 117 ASP B C 1
ATOM 2861 O O . ASP B 1 117 ? -3.508 33.869 -10.447 1.00 29.14 117 ASP B O 1
ATOM 2866 N N . VAL B 1 118 ? -3.143 33.881 -12.672 1.00 26.45 118 VAL B N 1
ATOM 2867 C CA . VAL B 1 118 ? -4.546 34.325 -12.864 1.00 24.93 118 VAL B CA 1
ATOM 2868 C C . VAL B 1 118 ? -5.300 33.144 -13.466 1.00 23.67 118 VAL B C 1
ATOM 2869 O O . VAL B 1 118 ? -5.001 32.718 -14.583 1.00 26.65 118 VAL B O 1
ATOM 2873 N N . PRO B 1 119 ? -6.217 32.572 -12.710 1.00 24.07 119 PRO B N 1
ATOM 2874 C CA . PRO B 1 119 ? -6.962 31.416 -13.221 1.00 23.42 119 PRO B CA 1
ATOM 2875 C C . PRO B 1 119 ? -8.059 31.877 -14.181 1.00 25.40 119 PRO B C 1
ATOM 2876 O O . PRO B 1 119 ? -8.589 32.982 -14.003 1.00 22.40 119 PRO B O 1
ATOM 2880 N N . PRO B 1 120 ? -8.495 30.975 -15.053 1.00 24.29 120 PRO B N 1
ATOM 2881 C CA . PRO B 1 120 ? -9.682 31.206 -15.853 1.00 23.80 120 PRO B CA 1
ATOM 2882 C C . PRO B 1 120 ? -10.864 31.307 -14.921 1.00 21.44 120 PRO B C 1
ATOM 2883 O O . PRO B 1 120 ? -10.848 30.904 -13.745 1.00 20.38 120 PRO B O 1
ATOM 2887 N N . PRO B 1 121 ? -12.005 31.786 -15.432 1.00 26.61 121 PRO B N 1
ATOM 2888 C CA . PRO B 1 121 ? -13.225 31.862 -14.659 1.00 26.22 121 PRO B CA 1
ATOM 2889 C C . PRO B 1 121 ? -13.641 30.439 -14.257 1.00 24.37 121 PRO B C 1
ATOM 2890 O O . PRO B 1 121 ? -13.448 29.478 -15.011 1.00 22.16 121 PRO B O 1
ATOM 2894 N N . PRO B 1 122 ? -14.234 30.334 -13.081 1.00 24.98 122 PRO B N 1
ATOM 2895 C CA . PRO B 1 122 ? -14.665 29.079 -12.515 1.00 24.79 122 PRO B CA 1
ATOM 2896 C C . PRO B 1 122 ? -15.729 28.434 -13.390 1.00 23.25 122 PRO B C 1
ATOM 2897 O O . PRO B 1 122 ? -16.500 29.140 -14.058 1.00 25.06 122 PRO B O 1
ATOM 2901 N N . ILE B 1 123 ? -15.710 27.121 -13.466 1.00 23.06 123 ILE B N 1
ATOM 2902 C CA . ILE B 1 123 ? -16.708 26.448 -14.300 1.00 26.67 123 ILE B CA 1
ATOM 2903 C C . ILE B 1 123 ? -18.061 26.472 -13.592 1.00 34.44 123 ILE B C 1
ATOM 2904 O O . ILE B 1 123 ? -18.065 26.542 -12.355 1.00 33.37 123 ILE B O 1
ATOM 2909 N N . ASP B 1 124 ? -19.176 26.376 -14.328 1.00 40.61 124 ASP B N 1
ATOM 2910 C CA . ASP B 1 124 ? -20.412 26.322 -13.543 1.00 48.75 124 ASP B CA 1
ATOM 2911 C C . ASP B 1 124 ? -20.740 24.870 -13.233 1.00 51.92 124 ASP B C 1
ATOM 2912 O O . ASP B 1 124 ? -20.282 23.928 -13.877 1.00 49.01 124 ASP B O 1
ATOM 2917 N N . ALA B 1 125 ? -21.554 24.700 -12.190 1.00 55.23 125 ALA B N 1
ATOM 2918 C CA . ALA B 1 125 ? -21.972 23.370 -11.761 1.00 58.08 125 ALA B CA 1
ATOM 2919 C C . ALA B 1 125 ? -22.819 22.690 -12.831 1.00 56.94 125 ALA B C 1
ATOM 2920 O O . ALA B 1 125 ? -22.638 21.491 -13.065 1.00 60.17 125 ALA B O 1
ATOM 2922 N N . SER B 1 126 ? -23.672 23.452 -13.519 1.00 55.75 126 SER B N 1
ATOM 2923 C CA . SER B 1 126 ? -24.474 22.859 -14.587 1.00 53.53 126 SER B CA 1
ATOM 2924 C C . SER B 1 126 ? -23.605 22.296 -15.710 1.00 50.10 126 SER B C 1
ATOM 2925 O O . SER B 1 126 ? -23.840 21.157 -16.122 1.00 50.64 126 SER B O 1
ATOM 2928 N N . SER B 1 127 ? -22.623 23.059 -16.178 1.00 44.78 127 SER B N 1
ATOM 2929 C CA . SER B 1 127 ? -21.731 22.673 -17.253 1.00 39.18 127 SER B CA 1
ATOM 2930 C C . SER B 1 127 ? -21.674 21.177 -17.484 1.00 32.26 127 SER B C 1
ATOM 2931 O O . SER B 1 127 ? -21.226 20.411 -16.635 1.00 32.93 127 SER B O 1
ATOM 2934 N N . PRO B 1 128 ? -21.731 20.812 -18.773 1.00 33.08 128 PRO B N 1
ATOM 2935 C CA . PRO B 1 128 ? -21.574 19.428 -19.183 1.00 31.29 128 PRO B CA 1
ATOM 2936 C C . PRO B 1 128 ? -20.120 18.997 -19.079 1.00 29.41 128 PRO B C 1
ATOM 2937 O O . PRO B 1 128 ? -19.817 17.811 -19.073 1.00 31.92 128 PRO B O 1
ATOM 2941 N N . PHE B 1 129 ? -19.199 19.944 -18.949 1.00 25.57 129 PHE B N 1
ATOM 2942 C CA . PHE B 1 129 ? -17.785 19.695 -18.807 1.00 21.65 129 PHE B CA 1
ATOM 2943 C C . PHE B 1 129 ? -17.205 19.806 -17.409 1.00 22.99 129 PHE B C 1
ATOM 2944 O O . PHE B 1 129 ? -15.988 20.032 -17.265 1.00 22.77 129 PHE B O 1
ATOM 2952 N N . SER B 1 130 ? -18.020 19.706 -16.359 1.00 20.53 130 SER B N 1
ATOM 2953 C CA . SER B 1 130 ? -17.525 19.764 -14.998 1.00 21.41 130 SER B CA 1
ATOM 2954 C C . SER B 1 130 ? -17.235 18.330 -14.526 1.00 17.77 130 SER B C 1
ATOM 2955 O O . SER B 1 130 ? -17.862 17.389 -15.000 1.00 18.97 130 SER B O 1
ATOM 2958 N N . GLN B 1 131 ? -16.286 18.173 -13.605 1.00 17.61 131 GLN B N 1
ATOM 2959 C CA . GLN B 1 131 ? -15.872 16.837 -13.186 1.00 15.90 131 GLN B CA 1
ATOM 2960 C C . GLN B 1 131 ? -16.406 16.574 -11.762 1.00 21.84 131 GLN B C 1
ATOM 2961 O O . GLN B 1 131 ? -16.071 15.563 -11.170 1.00 22.96 131 GLN B O 1
ATOM 2967 N N . LYS B 1 132 ? -17.210 17.519 -11.283 1.00 22.69 132 LYS B N 1
ATOM 2968 C CA . LYS B 1 132 ? -17.800 17.367 -9.946 1.00 26.59 132 LYS B CA 1
ATOM 2969 C C . LYS B 1 132 ? -18.636 16.090 -9.888 1.00 25.49 132 LYS B C 1
ATOM 2970 O O . LYS B 1 132 ? -19.464 15.794 -10.769 1.00 26.67 132 LYS B O 1
ATOM 2976 N N . GLY B 1 133 ? -18.261 15.209 -8.959 1.00 26.69 133 GLY B N 1
ATOM 2977 C CA . GLY B 1 133 ? -18.974 13.960 -8.761 1.00 24.81 133 GLY B CA 1
ATOM 2978 C C . GLY B 1 133 ? -18.524 12.820 -9.651 1.00 24.59 133 GLY B C 1
ATOM 2979 O O . GLY B 1 133 ? -19.116 11.732 -9.695 1.00 23.42 133 GLY B O 1
ATOM 2980 N N . ASP B 1 134 ? -17.452 13.030 -10.406 1.00 20.64 134 ASP B N 1
ATOM 2981 C CA . ASP B 1 134 ? -16.925 12.018 -11.286 1.00 15.62 134 ASP B CA 1
ATOM 2982 C C . ASP B 1 134 ? -16.436 10.855 -10.406 1.00 18.71 134 ASP B C 1
ATOM 2983 O O . ASP B 1 134 ? -15.825 11.100 -9.370 1.00 16.60 134 ASP B O 1
ATOM 2988 N N . GLU B 1 135 ? -16.730 9.651 -10.885 1.00 16.57 135 GLU B N 1
ATOM 2989 C CA . GLU B 1 135 ? -16.435 8.454 -10.089 1.00 17.04 135 GLU B CA 1
ATOM 2990 C C . GLU B 1 135 ? -14.949 8.296 -9.756 1.00 17.92 135 GLU B C 1
ATOM 2991 O O . GLU B 1 135 ? -14.598 7.869 -8.646 1.00 18.31 135 GLU B O 1
ATOM 2997 N N . ARG B 1 136 ? -14.070 8.722 -10.673 1.00 13.09 136 ARG B N 1
ATOM 2998 C CA . ARG B 1 136 ? -12.641 8.516 -10.379 1.00 13.13 136 ARG B CA 1
ATOM 2999 C C . ARG B 1 136 ? -12.140 9.446 -9.270 1.00 14.25 136 ARG B C 1
ATOM 3000 O O . ARG B 1 136 ? -10.997 9.172 -8.855 1.00 16.39 136 ARG B O 1
ATOM 3008 N N . TYR B 1 137 ? -12.884 10.438 -8.789 1.00 11.13 137 TYR B N 1
ATOM 3009 C CA . TYR B 1 137 ? -12.374 11.304 -7.713 1.00 9.64 137 TYR B CA 1
ATOM 3010 C C . TYR B 1 137 ? -13.190 11.068 -6.429 1.00 14.44 137 TYR B C 1
ATOM 3011 O O . TYR B 1 137 ? -13.053 11.821 -5.476 1.00 15.79 137 TYR B O 1
ATOM 3020 N N . LYS B 1 138 ? -13.979 9.994 -6.392 1.00 13.65 138 LYS B N 1
ATOM 3021 C CA . LYS B 1 138 ? -14.877 9.801 -5.254 1.00 16.86 138 LYS B CA 1
ATOM 3022 C C . LYS B 1 138 ? -14.231 9.554 -3.907 1.00 16.67 138 LYS B C 1
ATOM 3023 O O . LYS B 1 138 ? -14.929 9.752 -2.884 1.00 18.49 138 LYS B O 1
ATOM 3029 N N . TYR B 1 139 ? -12.968 9.159 -3.833 1.00 15.90 139 TYR B N 1
ATOM 3030 C CA . TYR B 1 139 ? -12.327 8.973 -2.547 1.00 19.15 139 TYR B CA 1
ATOM 3031 C C . TYR B 1 139 ? -11.437 10.131 -2.151 1.00 19.09 139 TYR B C 1
ATOM 3032 O O . TYR B 1 139 ? -10.580 9.933 -1.291 1.00 18.64 139 TYR B O 1
ATOM 3041 N N . VAL B 1 140 ? -11.478 11.250 -2.874 1.00 14.07 140 VAL B N 1
ATOM 3042 C CA . VAL B 1 140 ? -10.683 12.423 -2.450 1.00 11.97 140 VAL B CA 1
ATOM 3043 C C . VAL B 1 140 ? -11.618 13.360 -1.706 1.00 14.89 140 VAL B C 1
ATOM 3044 O O . VAL B 1 140 ? -12.800 13.426 -2.041 1.00 16.76 140 VAL B O 1
ATOM 3048 N N . ASP B 1 141 ? -11.135 14.150 -0.752 1.00 12.64 141 ASP B N 1
ATOM 3049 C CA . ASP B 1 141 ? -11.947 15.193 -0.119 1.00 12.95 141 ASP B CA 1
ATOM 3050 C C . ASP B 1 141 ? -12.615 16.030 -1.217 1.00 14.52 141 ASP B C 1
ATOM 3051 O O . ASP B 1 141 ? -11.955 16.650 -2.039 1.00 17.11 141 ASP B O 1
ATOM 3056 N N . PRO B 1 142 ? -13.942 16.039 -1.296 1.00 18.78 142 PRO B N 1
ATOM 3057 C CA . PRO B 1 142 ? -14.647 16.790 -2.332 1.00 17.64 142 PRO B CA 1
ATOM 3058 C C . PRO B 1 142 ? -14.306 18.251 -2.314 1.00 17.17 142 PRO B C 1
ATOM 3059 O O . PRO B 1 142 ? -14.400 18.962 -3.336 1.00 19.47 142 PRO B O 1
ATOM 3063 N N . ASN B 1 143 ? -13.973 18.825 -1.157 1.00 15.73 143 ASN B N 1
ATOM 3064 C CA . ASN B 1 143 ? -13.651 20.228 -1.029 1.00 17.99 143 ASN B CA 1
ATOM 3065 C C . ASN B 1 143 ? -12.356 20.653 -1.707 1.00 20.10 143 ASN B C 1
ATOM 3066 O O . ASN B 1 143 ? -12.200 21.851 -1.953 1.00 20.72 143 ASN B O 1
ATOM 3071 N N . VAL B 1 144 ? -11.424 19.762 -2.034 1.00 15.89 144 VAL B N 1
ATOM 3072 C CA . VAL B 1 144 ? -10.172 20.185 -2.640 1.00 17.35 144 VAL B CA 1
ATOM 3073 C C . VAL B 1 144 ? -10.252 20.116 -4.162 1.00 15.71 144 VAL B C 1
ATOM 3074 O O . VAL B 1 144 ? -9.416 20.747 -4.783 1.00 18.88 144 VAL B O 1
ATOM 3078 N N . LEU B 1 145 ? -11.315 19.522 -4.704 1.00 12.97 145 LEU B N 1
ATOM 3079 C CA . LEU B 1 145 ? -11.322 19.444 -6.186 1.00 13.36 145 LEU B CA 1
ATOM 3080 C C . LEU B 1 145 ? -11.523 20.838 -6.752 1.00 17.52 145 LEU B C 1
ATOM 3081 O O . LEU B 1 145 ? -12.417 21.537 -6.301 1.00 17.51 145 LEU B O 1
ATOM 3086 N N . PRO B 1 146 ? -10.739 21.239 -7.736 1.00 15.95 146 PRO B N 1
ATOM 3087 C CA . PRO B 1 146 ? -10.841 22.574 -8.296 1.00 18.17 146 PRO B CA 1
ATOM 3088 C C . PRO B 1 146 ? -11.988 22.849 -9.249 1.00 20.52 146 PRO B C 1
ATOM 3089 O O . PRO B 1 146 ? -12.491 22.007 -9.968 1.00 19.44 146 PRO B O 1
ATOM 3093 N N . GLU B 1 147 ? -12.410 24.127 -9.296 1.00 19.91 147 GLU B N 1
ATOM 3094 C CA . GLU B 1 147 ? -13.390 24.563 -10.278 1.00 22.18 147 GLU B CA 1
ATOM 3095 C C . GLU B 1 147 ? -12.693 25.345 -11.388 1.00 18.36 147 GLU B C 1
ATOM 3096 O O . GLU B 1 147 ? -13.295 25.812 -12.345 1.00 19.58 147 GLU B O 1
ATOM 3102 N N . THR B 1 148 ? -11.415 25.586 -11.195 1.00 16.11 148 THR B N 1
ATOM 3103 C CA . THR B 1 148 ? -10.534 26.312 -12.094 1.00 12.78 148 THR B CA 1
ATOM 3104 C C . THR B 1 148 ? -9.150 26.332 -11.487 1.00 12.82 148 THR B C 1
ATOM 3105 O O . THR B 1 148 ? -9.041 26.221 -10.255 1.00 18.38 148 THR B O 1
ATOM 3109 N N . GLU B 1 149 ? -8.098 26.421 -12.272 1.00 13.26 149 GLU B N 1
ATOM 3110 C CA . GLU B 1 149 ? -6.747 26.516 -11.767 1.00 16.50 149 GLU B CA 1
ATOM 3111 C C . GLU B 1 149 ? -5.857 27.396 -12.623 1.00 17.47 149 GLU B C 1
ATOM 3112 O O . GLU B 1 149 ? -5.970 27.460 -13.842 1.00 18.23 149 GLU B O 1
ATOM 3118 N N . SER B 1 150 ? -4.881 28.020 -11.983 1.00 18.42 150 SER B N 1
ATOM 3119 C CA . SER B 1 150 ? -3.760 28.675 -12.635 1.00 18.71 150 SER B CA 1
ATOM 3120 C C . SER B 1 150 ? -2.566 27.726 -12.429 1.00 20.50 150 SER B C 1
ATOM 3121 O O . SER B 1 150 ? -2.673 26.808 -11.610 1.00 17.50 150 SER B O 1
ATOM 3124 N N . LEU B 1 151 ? -1.451 27.990 -13.079 1.00 16.52 151 LEU B N 1
ATOM 3125 C CA . LEU B 1 151 ? -0.258 27.164 -12.901 1.00 13.46 151 LEU B CA 1
ATOM 3126 C C . LEU B 1 151 ? 0.179 27.198 -11.438 1.00 17.24 151 LEU B C 1
ATOM 3127 O O . LEU B 1 151 ? 0.628 26.182 -10.897 1.00 17.03 151 LEU B O 1
ATOM 3132 N N . ALA B 1 152 ? 0.129 28.370 -10.810 1.00 15.06 152 ALA B N 1
ATOM 3133 C CA . ALA B 1 152 ? 0.475 28.454 -9.386 1.00 20.11 152 ALA B CA 1
ATOM 3134 C C . ALA B 1 152 ? -0.317 27.478 -8.531 1.00 19.96 152 ALA B C 1
ATOM 3135 O O . ALA B 1 152 ? 0.277 26.816 -7.658 1.00 20.07 152 ALA B O 1
ATOM 3137 N N . LEU B 1 153 ? -1.632 27.327 -8.735 1.00 14.56 153 LEU B N 1
ATOM 3138 C CA . LEU B 1 153 ? -2.458 26.420 -7.987 1.00 15.11 153 LEU B CA 1
ATOM 3139 C C . LEU B 1 153 ? -2.142 24.970 -8.353 1.00 17.48 153 LEU B C 1
ATOM 3140 O O . LEU B 1 153 ? -2.148 24.104 -7.468 1.00 16.29 153 LEU B O 1
ATOM 3145 N N . VAL B 1 154 ? -1.858 24.708 -9.631 1.00 13.10 154 VAL B N 1
ATOM 3146 C CA . VAL B 1 154 ? -1.425 23.336 -9.980 1.00 13.54 154 VAL B CA 1
ATOM 3147 C C . VAL B 1 154 ? -0.210 22.955 -9.146 1.00 15.93 154 VAL B C 1
ATOM 3148 O O . VAL B 1 154 ? -0.100 21.868 -8.571 1.00 14.17 154 VAL B O 1
ATOM 3152 N N . ILE B 1 155 ? 0.782 23.851 -9.067 1.00 16.49 155 ILE B N 1
ATOM 3153 C CA . ILE B 1 155 ? 1.995 23.537 -8.312 1.00 15.44 155 ILE B CA 1
ATOM 3154 C C . ILE B 1 155 ? 1.671 23.297 -6.840 1.00 15.48 155 ILE B C 1
ATOM 3155 O O . ILE B 1 155 ? 2.205 22.333 -6.261 1.00 14.86 155 ILE B O 1
ATOM 3160 N N . ASP B 1 156 ? 0.758 24.070 -6.286 1.00 13.28 156 ASP B N 1
ATOM 3161 C CA . ASP B 1 156 ? 0.448 23.896 -4.860 1.00 15.57 156 ASP B CA 1
ATOM 3162 C C . ASP B 1 156 ? -0.170 22.528 -4.580 1.00 17.59 156 ASP B C 1
ATOM 3163 O O . ASP B 1 156 ? 0.118 21.960 -3.508 1.00 16.98 156 ASP B O 1
ATOM 3168 N N . ARG B 1 157 ? -1.077 22.032 -5.444 1.00 14.43 157 ARG B N 1
ATOM 3169 C CA . ARG B 1 157 ? -1.572 20.673 -5.237 1.00 12.44 157 ARG B CA 1
ATOM 3170 C C . ARG B 1 157 ? -0.670 19.555 -5.722 1.00 14.24 157 ARG B C 1
ATOM 3171 O O . ARG B 1 157 ? -0.882 18.400 -5.300 1.00 12.11 157 ARG B O 1
ATOM 3179 N N . LEU B 1 158 ? 0.329 19.765 -6.569 1.00 12.25 158 LEU B N 1
ATOM 3180 C CA . LEU B 1 158 ? 1.207 18.698 -7.040 1.00 10.72 158 LEU B CA 1
ATOM 3181 C C . LEU B 1 158 ? 2.308 18.377 -6.045 1.00 13.02 158 LEU B C 1
ATOM 3182 O O . LEU B 1 158 ? 2.723 17.247 -5.803 1.00 12.13 158 LEU B O 1
ATOM 3187 N N . LEU B 1 159 ? 2.862 19.440 -5.442 1.00 11.83 159 LEU B N 1
ATOM 3188 C CA . LEU B 1 159 ? 4.071 19.268 -4.616 1.00 13.89 159 LEU B CA 1
ATOM 3189 C C . LEU B 1 159 ? 3.981 18.299 -3.465 1.00 10.29 159 LEU B C 1
ATOM 3190 O O . LEU B 1 159 ? 4.894 17.486 -3.291 1.00 12.57 159 LEU B O 1
ATOM 3195 N N . PRO B 1 160 ? 2.872 18.179 -2.712 1.00 11.44 160 PRO B N 1
ATOM 3196 C CA . PRO B 1 160 ? 2.787 17.247 -1.600 1.00 14.59 160 PRO B CA 1
ATOM 3197 C C . PRO B 1 160 ? 2.890 15.789 -2.081 1.00 14.79 160 PRO B C 1
ATOM 3198 O O . PRO B 1 160 ? 3.475 14.963 -1.379 1.00 12.73 160 PRO B O 1
ATOM 3202 N N . TYR B 1 161 ? 2.405 15.520 -3.297 1.00 12.98 161 TYR B N 1
ATOM 3203 C CA . TYR B 1 161 ? 2.554 14.159 -3.858 1.00 14.67 161 TYR B CA 1
ATOM 3204 C C . TYR B 1 161 ? 4.005 13.838 -4.198 1.00 13.19 161 TYR B C 1
ATOM 3205 O O . TYR B 1 161 ? 4.564 12.742 -3.975 1.00 12.21 161 TYR B O 1
ATOM 3214 N N . TRP B 1 162 ? 4.675 14.804 -4.816 1.00 11.90 162 TRP B N 1
ATOM 3215 C CA . TRP B 1 162 ? 6.074 14.761 -5.144 1.00 12.20 162 TRP B CA 1
ATOM 3216 C C . TRP B 1 162 ? 6.851 14.586 -3.837 1.00 10.23 162 TRP B C 1
ATOM 3217 O O . TRP B 1 162 ? 7.722 13.699 -3.760 1.00 13.79 162 TRP B O 1
ATOM 3228 N N . GLN B 1 163 ? 6.502 15.356 -2.799 1.00 10.36 163 GLN B N 1
ATOM 3229 C CA . GLN B 1 163 ? 7.336 15.294 -1.584 1.00 11.17 163 GLN B CA 1
ATOM 3230 C C . GLN B 1 163 ? 7.302 14.024 -0.810 1.00 10.39 163 GLN B C 1
ATOM 3231 O O . GLN B 1 163 ? 8.314 13.586 -0.233 1.00 13.43 163 GLN B O 1
ATOM 3237 N N . ASP B 1 164 ? 6.131 13.368 -0.708 1.00 11.43 164 ASP B N 1
ATOM 3238 C CA . 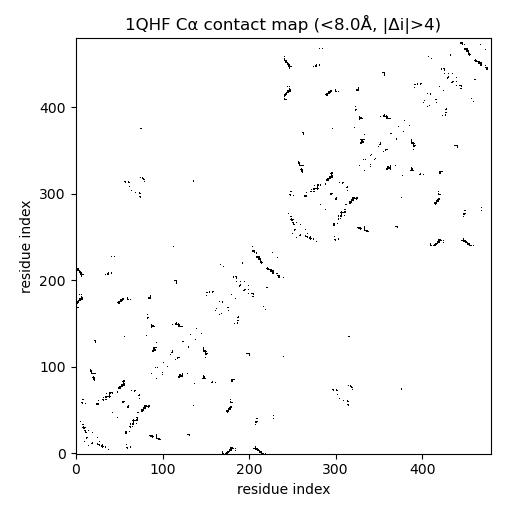ASP B 1 164 ? 6.016 12.160 0.100 1.00 10.83 164 ASP B CA 1
ATOM 3239 C C . ASP B 1 164 ? 6.035 10.844 -0.689 1.00 16.77 164 ASP B C 1
ATOM 3240 O O . ASP B 1 164 ? 6.424 9.829 -0.112 1.00 18.00 164 ASP B O 1
ATOM 3245 N N . VAL B 1 165 ? 5.472 10.901 -1.918 1.00 12.69 165 VAL B N 1
ATOM 3246 C CA . VAL B 1 165 ? 5.284 9.604 -2.599 1.00 9.92 165 VAL B CA 1
ATOM 3247 C C . VAL B 1 165 ? 6.319 9.406 -3.698 1.00 7.66 165 VAL B C 1
ATOM 3248 O O . VAL B 1 165 ? 7.076 8.408 -3.623 1.00 11.13 165 VAL B O 1
ATOM 3252 N N . ILE B 1 166 ? 6.405 10.364 -4.618 1.00 10.18 166 ILE B N 1
ATOM 3253 C CA . ILE B 1 166 ? 7.411 10.119 -5.692 1.00 13.92 166 ILE B CA 1
ATOM 3254 C C . ILE B 1 166 ? 8.810 10.193 -5.092 1.00 14.35 166 ILE B C 1
ATOM 3255 O O . ILE B 1 166 ? 9.671 9.376 -5.415 1.00 11.30 166 ILE B O 1
ATOM 3260 N N . ALA B 1 167 ? 9.064 11.132 -4.186 1.00 11.16 167 ALA B N 1
ATOM 3261 C CA . ALA B 1 167 ? 10.395 11.238 -3.576 1.00 13.31 167 ALA B CA 1
ATOM 3262 C C . ALA B 1 167 ? 10.801 9.953 -2.883 1.00 12.71 167 ALA B C 1
ATOM 3263 O O . ALA B 1 167 ? 11.972 9.591 -2.903 1.00 13.51 167 ALA B O 1
ATOM 3265 N N . LYS B 1 168 ? 9.864 9.246 -2.245 1.00 12.42 168 LYS B N 1
ATOM 3266 C CA . LYS B 1 168 ? 10.197 8.017 -1.547 1.00 11.74 168 LYS B CA 1
ATOM 3267 C C . LYS B 1 168 ? 10.787 7.009 -2.522 1.00 14.36 168 LYS B C 1
ATOM 3268 O O . LYS B 1 168 ? 11.783 6.372 -2.200 1.00 14.01 168 LYS B O 1
ATOM 3274 N N . ASP B 1 169 ? 10.216 6.852 -3.733 1.00 11.14 169 ASP B N 1
ATOM 3275 C CA . ASP B 1 169 ? 10.770 5.951 -4.721 1.00 15.40 169 ASP B CA 1
ATOM 3276 C C . ASP B 1 169 ? 12.147 6.400 -5.231 1.00 14.68 169 ASP B C 1
ATOM 3277 O O . ASP B 1 169 ? 13.048 5.557 -5.321 1.00 15.41 169 ASP B O 1
ATOM 3282 N N . LEU B 1 170 ? 12.287 7.692 -5.464 1.00 11.44 170 LEU B N 1
ATOM 3283 C CA . LEU B 1 170 ? 13.577 8.223 -5.915 1.00 15.14 170 LEU B CA 1
ATOM 3284 C C . LEU B 1 170 ? 14.662 8.040 -4.876 1.00 16.88 170 LEU B C 1
ATOM 3285 O O . LEU B 1 170 ? 15.772 7.637 -5.222 1.00 17.47 170 LEU B O 1
ATOM 3290 N N . LEU B 1 171 ? 14.328 8.286 -3.604 1.00 13.81 171 LEU B N 1
ATOM 3291 C CA . LEU B 1 171 ? 15.305 8.114 -2.540 1.00 17.96 171 LEU B CA 1
ATOM 3292 C C . LEU B 1 171 ? 15.552 6.657 -2.227 1.00 22.96 171 LEU B C 1
ATOM 3293 O O . LEU B 1 171 ? 16.569 6.336 -1.603 1.00 23.77 171 LEU B O 1
ATOM 3298 N N . SER B 1 172 ? 14.707 5.720 -2.684 1.00 18.56 172 SER B N 1
ATOM 3299 C CA . SER B 1 172 ? 14.932 4.302 -2.514 1.00 21.70 172 SER B CA 1
ATOM 3300 C C . SER B 1 172 ? 15.761 3.749 -3.673 1.00 22.68 172 SER B C 1
ATOM 3301 O O . SER B 1 172 ? 15.869 2.511 -3.739 1.00 28.10 172 SER B O 1
ATOM 3304 N N . GLY B 1 173 ? 16.193 4.602 -4.593 1.00 21.04 173 GLY B N 1
ATOM 3305 C CA . GLY B 1 173 ? 16.980 4.151 -5.721 1.00 25.22 173 GLY B CA 1
ATOM 3306 C C . GLY B 1 173 ? 16.204 3.669 -6.929 1.00 25.94 173 GLY B C 1
ATOM 3307 O O . GLY B 1 173 ? 16.790 3.073 -7.836 1.00 24.95 173 GLY B O 1
ATOM 3308 N N . LYS B 1 174 ? 14.912 3.959 -7.032 1.00 20.64 174 LYS B N 1
ATOM 3309 C CA . LYS B 1 174 ? 14.158 3.537 -8.206 1.00 16.73 174 LYS B CA 1
ATOM 3310 C C . LYS B 1 174 ? 14.285 4.568 -9.305 1.00 16.16 174 LYS B C 1
ATOM 3311 O O . LYS B 1 174 ? 14.297 5.766 -9.004 1.00 16.89 174 LYS B O 1
ATOM 3317 N N . THR B 1 175 ? 14.248 4.108 -10.567 1.00 14.28 175 THR B N 1
ATOM 3318 C CA . THR B 1 175 ? 14.153 5.089 -11.656 1.00 10.66 175 THR B CA 1
ATOM 3319 C C . THR B 1 175 ? 12.658 5.323 -11.826 1.00 11.92 175 THR B C 1
ATOM 3320 O O . THR B 1 175 ? 11.929 4.348 -12.079 1.00 14.33 175 THR B O 1
ATOM 3324 N N . VAL B 1 176 ? 12.206 6.549 -11.746 1.00 12.14 176 VAL B N 1
ATOM 3325 C CA . VAL B 1 176 ? 10.768 6.818 -11.781 1.00 11.29 176 VAL B CA 1
ATOM 3326 C C . VAL B 1 176 ? 10.358 7.485 -13.093 1.00 14.53 176 VAL B C 1
ATOM 3327 O O . VAL B 1 176 ? 10.990 8.444 -13.543 1.00 14.00 176 VAL B O 1
ATOM 3331 N N . MET B 1 177 ? 9.296 6.953 -13.678 1.00 12.99 177 MET B N 1
ATOM 3332 C CA . MET B 1 177 ? 8.721 7.619 -14.863 1.00 9.38 177 MET B CA 1
ATOM 3333 C C . MET B 1 177 ? 7.388 8.248 -14.534 1.00 15.08 177 MET B C 1
ATOM 3334 O O . MET B 1 177 ? 6.605 7.611 -13.827 1.00 12.33 177 MET B O 1
ATOM 3339 N N . ILE B 1 178 ? 7.135 9.499 -14.983 1.00 10.79 178 ILE B N 1
ATOM 3340 C CA . ILE B 1 178 ? 5.894 10.182 -14.787 1.00 12.13 178 ILE B CA 1
ATOM 3341 C C . ILE B 1 178 ? 5.279 10.448 -16.152 1.00 15.70 178 ILE B C 1
ATOM 3342 O O . ILE B 1 178 ? 5.966 11.114 -16.925 1.00 14.58 178 ILE B O 1
ATOM 3347 N N . ALA B 1 179 ? 4.090 9.939 -16.423 1.00 9.21 179 ALA B N 1
ATOM 3348 C CA . ALA B 1 179 ? 3.397 10.305 -17.685 1.00 12.52 179 ALA B CA 1
ATOM 3349 C C . ALA B 1 179 ? 2.298 11.264 -17.228 1.00 14.04 179 ALA B C 1
ATOM 3350 O O . ALA B 1 179 ? 1.402 10.941 -16.443 1.00 11.83 179 ALA B O 1
ATOM 3352 N N . ALA B 1 180 ? 2.416 12.531 -17.655 1.00 10.17 180 ALA B N 1
ATOM 3353 C CA . ALA B 1 180 ? 1.478 13.559 -17.234 1.00 11.34 180 ALA B CA 1
ATOM 3354 C C . ALA B 1 180 ? 1.304 14.612 -18.328 1.00 13.70 180 ALA B C 1
ATOM 3355 O O . ALA B 1 180 ? 1.268 14.248 -19.512 1.00 14.13 180 ALA B O 1
ATOM 3357 N N . HIS B 1 181 ? 0.996 15.844 -17.928 1.00 9.99 181 HIS B N 1
ATOM 3358 C CA . HIS B 1 181 ? 0.440 16.860 -18.824 1.00 9.73 181 HIS B CA 1
ATOM 3359 C C . HIS B 1 181 ? 1.263 18.121 -18.908 1.00 15.89 181 HIS B C 1
ATOM 3360 O O . HIS B 1 181 ? 2.151 18.299 -18.078 1.00 15.85 181 HIS B O 1
ATOM 3367 N N . GLY B 1 182 ? 1.031 18.952 -19.941 1.00 13.68 182 GLY B N 1
ATOM 3368 C CA . GLY B 1 182 ? 1.863 20.148 -20.059 1.00 16.29 182 GLY B CA 1
ATOM 3369 C C . GLY B 1 182 ? 2.008 20.983 -18.807 1.00 18.10 182 GLY B C 1
ATOM 3370 O O . GLY B 1 182 ? 3.135 21.250 -18.348 1.00 17.54 182 GLY B O 1
ATOM 3371 N N . ASN B 1 183 ? 0.910 21.386 -18.152 1.00 19.11 183 ASN B N 1
ATOM 3372 C CA . ASN B 1 183 ? 1.021 22.242 -16.976 1.00 18.60 183 ASN B CA 1
ATOM 3373 C C . ASN B 1 183 ? 1.470 21.545 -15.711 1.00 20.77 183 ASN B C 1
ATOM 3374 O O . ASN B 1 183 ? 2.192 22.133 -14.883 1.00 16.98 183 ASN B O 1
ATOM 3379 N N . SER B 1 184 ? 1.127 20.257 -15.552 1.00 15.93 184 SER B N 1
ATOM 3380 C CA . SER B 1 184 ? 1.612 19.597 -14.334 1.00 13.95 184 SER B CA 1
ATOM 3381 C C . SER B 1 184 ? 3.095 19.320 -14.427 1.00 12.77 184 SER B C 1
ATOM 3382 O O . SER B 1 184 ? 3.831 19.486 -13.448 1.00 19.09 184 SER B O 1
ATOM 3385 N N . LEU B 1 185 ? 3.633 19.057 -15.648 1.00 13.44 185 LEU B N 1
ATOM 3386 C CA . LEU B 1 185 ? 5.055 18.837 -15.806 1.00 10.99 185 LEU B CA 1
ATOM 3387 C C . LEU B 1 185 ? 5.819 20.179 -15.789 1.00 14.99 185 LEU B C 1
ATOM 3388 O O . LEU B 1 185 ? 6.946 20.212 -15.291 1.00 17.61 185 LEU B O 1
ATOM 3393 N N . ARG B 1 186 ? 5.228 21.222 -16.334 1.00 14.38 186 ARG B N 1
ATOM 3394 C CA . ARG B 1 186 ? 5.835 22.573 -16.306 1.00 17.12 186 ARG B CA 1
ATOM 3395 C C . ARG B 1 186 ? 5.980 23.003 -14.835 1.00 18.89 186 ARG B C 1
ATOM 3396 O O . ARG B 1 186 ? 7.054 23.470 -14.420 1.00 17.66 186 ARG B O 1
ATOM 3404 N N . GLY B 1 187 ? 4.965 22.682 -14.058 1.00 16.80 187 GLY B N 1
ATOM 3405 C CA . GLY B 1 187 ? 4.946 22.970 -12.620 1.00 16.17 187 GLY B CA 1
ATOM 3406 C C . GLY B 1 187 ? 6.099 22.268 -11.941 1.00 15.15 187 GLY B C 1
ATOM 3407 O O . GLY B 1 187 ? 6.843 22.861 -11.137 1.00 16.28 187 GLY B O 1
ATOM 3408 N N . LEU B 1 188 ? 6.282 20.983 -12.207 1.00 13.23 188 LEU B N 1
ATOM 3409 C CA . LEU B 1 188 ? 7.369 20.226 -11.594 1.00 13.39 188 LEU B CA 1
ATOM 3410 C C . LEU B 1 188 ? 8.742 20.681 -12.034 1.00 15.90 188 LEU B C 1
ATOM 3411 O O . LEU B 1 188 ? 9.711 20.797 -11.263 1.00 16.66 188 LEU B O 1
ATOM 3416 N N . VAL B 1 189 ? 8.870 20.965 -13.339 1.00 15.21 189 VAL B N 1
ATOM 3417 C CA . VAL B 1 189 ? 10.148 21.456 -13.863 1.00 14.17 189 VAL B CA 1
ATOM 3418 C C . VAL B 1 189 ? 10.476 22.826 -13.247 1.00 14.90 189 VAL B C 1
ATOM 3419 O O . VAL B 1 189 ? 11.639 23.058 -12.835 1.00 18.69 189 VAL B O 1
ATOM 3423 N N . LYS B 1 190 ? 9.498 23.682 -13.030 1.00 18.03 190 LYS B N 1
ATOM 3424 C CA . LYS B 1 190 ? 9.719 24.993 -12.388 1.00 19.19 190 LYS B CA 1
ATOM 3425 C C . LYS B 1 190 ? 10.318 24.783 -10.998 1.00 23.45 190 LYS B C 1
ATOM 3426 O O . LYS B 1 190 ? 11.310 25.382 -10.573 1.00 22.23 190 LYS B O 1
ATOM 3432 N N . HIS B 1 191 ? 9.779 23.799 -10.267 1.00 16.54 191 HIS B N 1
ATOM 3433 C CA . HIS B 1 191 ? 10.275 23.505 -8.928 1.00 18.62 191 HIS B CA 1
ATOM 3434 C C . HIS B 1 191 ? 11.663 22.920 -8.949 1.00 15.64 191 HIS B C 1
ATOM 3435 O O . HIS B 1 191 ? 12.498 23.314 -8.121 1.00 19.99 191 HIS B O 1
ATOM 3442 N N . LEU B 1 192 ? 11.987 21.931 -9.793 1.00 16.45 192 LEU B N 1
ATOM 3443 C CA . LEU B 1 192 ? 13.290 21.300 -9.803 1.00 17.41 192 LEU B CA 1
ATOM 3444 C C . LEU B 1 192 ? 14.419 22.230 -10.257 1.00 24.53 192 LEU B C 1
ATOM 3445 O O . LEU B 1 192 ? 15.564 22.094 -9.834 1.00 25.24 192 LEU B O 1
ATOM 3450 N N . GLU B 1 193 ? 14.140 23.024 -11.280 1.00 20.53 193 GLU B N 1
ATOM 3451 C CA . GLU B 1 193 ? 15.141 23.907 -11.857 1.00 26.40 193 GLU B CA 1
ATOM 3452 C C . GLU B 1 193 ? 15.195 25.285 -11.245 1.00 27.28 193 GLU B C 1
ATOM 3453 O O . GLU B 1 193 ? 16.162 26.006 -11.543 1.00 31.64 193 GLU B O 1
ATOM 3459 N N . GLY B 1 194 ? 14.233 25.662 -10.422 1.00 28.53 194 GLY B N 1
ATOM 3460 C CA . GLY B 1 194 ? 14.219 26.962 -9.767 1.00 31.32 194 GLY B CA 1
ATOM 3461 C C . GLY B 1 194 ? 13.902 28.113 -10.703 1.00 32.37 194 GLY B C 1
ATOM 3462 O O . GLY B 1 194 ? 14.362 29.245 -10.533 1.00 31.78 194 GLY B O 1
ATOM 3463 N N . ILE B 1 195 ? 13.076 27.851 -11.697 1.00 25.14 195 ILE B N 1
ATOM 3464 C CA . ILE B 1 195 ? 12.642 28.849 -12.671 1.00 27.66 195 ILE B CA 1
ATOM 3465 C C . ILE B 1 195 ? 11.706 29.849 -12.030 1.00 28.82 195 ILE B C 1
ATOM 3466 O O . ILE B 1 195 ? 10.786 29.533 -11.268 1.00 27.21 195 ILE B O 1
ATOM 3471 N N . SER B 1 196 ? 11.943 31.141 -12.322 1.00 28.63 196 SER B N 1
ATOM 3472 C CA . SER B 1 196 ? 11.101 32.170 -11.716 1.00 29.48 196 SER B CA 1
ATOM 3473 C C . SER B 1 196 ? 9.667 32.148 -12.227 1.00 28.92 196 SER B C 1
ATOM 3474 O O . SER B 1 196 ? 9.389 31.718 -13.341 1.00 31.04 196 SER B O 1
ATOM 3477 N N . ASP B 1 197 ? 8.784 32.766 -11.466 1.00 31.31 197 ASP B N 1
ATOM 3478 C CA . ASP B 1 197 ? 7.386 32.960 -11.786 1.00 35.96 197 ASP B CA 1
ATOM 3479 C C . ASP B 1 197 ? 7.197 33.681 -13.114 1.00 37.48 197 ASP B C 1
ATOM 3480 O O . ASP B 1 197 ? 6.272 33.365 -13.871 1.00 39.21 197 ASP B O 1
ATOM 3485 N N . ALA B 1 198 ? 8.091 34.608 -13.444 1.00 42.84 198 ALA B N 1
ATOM 3486 C CA . ALA B 1 198 ? 8.032 35.333 -14.706 1.00 41.20 198 ALA B CA 1
ATOM 3487 C C . ALA B 1 198 ? 8.459 34.478 -15.890 1.00 41.27 198 ALA B C 1
ATOM 3488 O O . ALA B 1 198 ? 7.797 34.484 -16.932 1.00 40.41 198 ALA B O 1
ATOM 3490 N N . ASP B 1 199 ? 9.517 33.696 -15.706 1.00 38.57 199 ASP B N 1
ATOM 3491 C CA . ASP B 1 199 ? 10.076 32.862 -16.745 1.00 37.25 199 ASP B CA 1
ATOM 3492 C C . ASP B 1 199 ? 9.363 31.571 -17.091 1.00 38.14 199 ASP B C 1
ATOM 3493 O O . ASP B 1 199 ? 9.484 31.208 -18.287 1.00 38.33 199 ASP B O 1
ATOM 3498 N N . ILE B 1 200 ? 8.611 30.851 -16.257 1.00 35.41 200 ILE B N 1
ATOM 3499 C CA . ILE B 1 200 ? 8.047 29.583 -16.770 1.00 32.87 200 ILE B CA 1
ATOM 3500 C C . ILE B 1 200 ? 6.915 29.813 -17.754 1.00 34.25 200 ILE B C 1
ATOM 3501 O O . ILE B 1 200 ? 6.494 28.838 -18.383 1.00 33.48 200 ILE B O 1
ATOM 3506 N N . ALA B 1 201 ? 6.456 31.028 -18.025 1.00 36.93 201 ALA B N 1
ATOM 3507 C CA . ALA B 1 201 ? 5.494 31.252 -19.098 1.00 37.40 201 ALA B CA 1
ATOM 3508 C C . ALA B 1 201 ? 6.106 30.934 -20.459 1.00 38.82 201 ALA B C 1
ATOM 3509 O O . ALA B 1 201 ? 5.426 30.664 -21.453 1.00 41.24 201 ALA B O 1
ATOM 3511 N N . LYS B 1 202 ? 7.424 30.949 -20.549 1.00 38.23 202 LYS B N 1
ATOM 3512 C CA . LYS B 1 202 ? 8.164 30.693 -21.766 1.00 40.90 202 LYS B CA 1
ATOM 3513 C C . LYS B 1 202 ? 8.644 29.248 -21.843 1.00 40.73 202 LYS B C 1
ATOM 3514 O O . LYS B 1 202 ? 9.300 28.913 -22.835 1.00 41.20 202 LYS B O 1
ATOM 3520 N N . LEU B 1 203 ? 8.395 28.434 -20.811 1.00 33.94 203 LEU B N 1
ATOM 3521 C CA . LEU B 1 203 ? 8.889 27.067 -20.869 1.00 31.59 203 LEU B CA 1
ATOM 3522 C C . LEU B 1 203 ? 7.868 26.180 -21.577 1.00 33.90 203 LEU B C 1
ATOM 3523 O O . LEU B 1 203 ? 6.682 26.216 -21.246 1.00 32.73 203 LEU B O 1
ATOM 3528 N N . ASN B 1 204 ? 8.330 25.426 -22.573 1.00 35.91 204 ASN B N 1
ATOM 3529 C CA . ASN B 1 204 ? 7.374 24.511 -23.196 1.00 38.40 204 ASN B CA 1
ATOM 3530 C C . ASN B 1 204 ? 8.042 23.143 -23.288 1.00 34.82 204 ASN B C 1
ATOM 3531 O O . ASN B 1 204 ? 9.225 23.009 -23.578 1.00 37.78 204 ASN B O 1
ATOM 3536 N N . ILE B 1 205 ? 7.246 22.128 -22.970 1.00 31.54 205 ILE B N 1
ATOM 3537 C CA . ILE B 1 205 ? 7.786 20.771 -23.011 1.00 27.10 205 ILE B CA 1
ATOM 3538 C C . ILE B 1 205 ? 7.144 20.110 -24.223 1.00 23.71 205 ILE B C 1
ATOM 3539 O O . ILE B 1 205 ? 5.937 20.202 -24.380 1.00 25.47 205 ILE B O 1
ATOM 3544 N N . PRO B 1 206 ? 7.990 19.647 -25.113 1.00 25.00 206 PRO B N 1
ATOM 3545 C CA . PRO B 1 206 ? 7.516 18.989 -26.318 1.00 25.41 206 PRO B CA 1
ATOM 3546 C C . PRO B 1 206 ? 6.759 17.721 -25.927 1.00 29.36 206 PRO B C 1
ATOM 3547 O O . PRO B 1 206 ? 7.018 17.063 -24.905 1.00 26.59 206 PRO B O 1
ATOM 3551 N N . THR B 1 207 ? 5.809 17.387 -26.784 1.00 29.04 207 THR B N 1
ATOM 3552 C CA . THR B 1 207 ? 5.027 16.172 -26.631 1.00 25.80 207 THR B CA 1
ATOM 3553 C C . THR B 1 207 ? 5.753 14.944 -27.132 1.00 27.41 207 THR B C 1
ATOM 3554 O O . THR B 1 207 ? 6.429 14.943 -28.158 1.00 25.02 207 THR B O 1
ATOM 3558 N N . GLY B 1 208 ? 5.704 13.861 -26.331 1.00 22.39 208 GLY B N 1
ATOM 3559 C CA . GLY B 1 208 ? 6.261 12.596 -26.714 1.00 24.11 208 GLY B CA 1
ATOM 3560 C C . GLY B 1 208 ? 7.742 12.382 -26.608 1.00 25.09 208 GLY B C 1
ATOM 3561 O O . GLY B 1 208 ? 8.267 11.402 -27.157 1.00 26.29 208 GLY B O 1
ATOM 3562 N N . ILE B 1 209 ? 8.478 13.346 -26.039 1.00 21.47 209 ILE B N 1
ATOM 3563 C CA . ILE B 1 209 ? 9.927 13.112 -25.967 1.00 21.12 209 ILE B CA 1
ATOM 3564 C C . ILE B 1 209 ? 10.276 13.084 -24.461 1.00 17.08 209 ILE B C 1
ATOM 3565 O O . ILE B 1 209 ? 10.033 14.124 -23.873 1.00 18.35 209 ILE B O 1
ATOM 3570 N N . PRO B 1 210 ? 10.805 11.987 -24.016 1.00 21.11 210 PRO B N 1
ATOM 3571 C CA . PRO B 1 210 ? 11.070 11.855 -22.561 1.00 20.39 210 PRO B CA 1
ATOM 3572 C C . PRO B 1 210 ? 12.128 12.887 -22.181 1.00 20.91 210 PRO B C 1
ATOM 3573 O O . PRO B 1 210 ? 13.094 13.083 -22.910 1.00 20.04 210 PRO B O 1
ATOM 3577 N N . LEU B 1 211 ? 11.932 13.516 -21.042 1.00 15.71 211 LEU B N 1
ATOM 3578 C CA . LEU B 1 211 ? 12.847 14.503 -20.456 1.00 16.83 211 LEU B CA 1
ATOM 3579 C C . LEU B 1 211 ? 13.461 13.843 -19.226 1.00 18.00 211 LEU B C 1
ATOM 3580 O O . LEU B 1 211 ? 12.736 13.310 -18.372 1.00 16.32 211 LEU B O 1
ATOM 3585 N N . VAL B 1 212 ? 14.804 13.753 -19.169 1.00 14.33 212 VAL B N 1
ATOM 3586 C CA . VAL B 1 212 ? 15.452 13.044 -18.078 1.00 16.70 212 VAL B CA 1
ATOM 3587 C C . VAL B 1 212 ? 16.127 14.017 -17.109 1.00 20.78 212 VAL B C 1
ATOM 3588 O O . VAL B 1 212 ? 16.863 14.909 -17.523 1.00 18.63 212 VAL B O 1
ATOM 3592 N N . PHE B 1 213 ? 15.879 13.816 -15.816 1.00 16.46 213 PHE B N 1
ATOM 3593 C CA . PHE B 1 213 ? 16.599 14.549 -14.785 1.00 18.97 213 PHE B CA 1
ATOM 3594 C C . PHE B 1 213 ? 17.459 13.548 -14.009 1.00 21.51 213 PHE B C 1
ATOM 3595 O O . PHE B 1 213 ? 17.002 12.489 -13.584 1.00 21.40 213 PHE B O 1
ATOM 3603 N N . GLU B 1 214 ? 18.728 13.888 -13.848 1.00 13.58 214 GLU B N 1
ATOM 3604 C CA . GLU B 1 214 ? 19.614 13.102 -12.970 1.00 14.21 214 GLU B CA 1
ATOM 3605 C C . GLU B 1 214 ? 19.724 13.967 -11.704 1.00 18.80 214 GLU B C 1
ATOM 3606 O O . GLU B 1 214 ? 20.003 15.169 -11.777 1.00 20.77 214 GLU B O 1
ATOM 3612 N N . LEU B 1 215 ? 19.322 13.379 -10.570 1.00 19.08 215 LEU B N 1
ATOM 3613 C CA . LEU B 1 215 ? 19.203 14.153 -9.352 1.00 18.17 215 LEU B CA 1
ATOM 3614 C C . LEU B 1 215 ? 20.185 13.614 -8.333 1.00 16.77 215 LEU B C 1
ATOM 3615 O O . LEU B 1 215 ? 20.501 12.428 -8.364 1.00 22.07 215 LEU B O 1
ATOM 3620 N N . ASP B 1 216 ? 20.557 14.475 -7.366 1.00 21.86 216 ASP B N 1
ATOM 3621 C CA . ASP B 1 216 ? 21.448 13.977 -6.309 1.00 22.99 216 ASP B CA 1
ATOM 3622 C C . ASP B 1 216 ? 20.642 13.507 -5.106 1.00 24.57 216 ASP B C 1
ATOM 3623 O O . ASP B 1 216 ? 19.405 13.400 -5.145 1.00 23.32 216 ASP B O 1
ATOM 3628 N N . GLU B 1 217 ? 21.303 13.311 -3.968 1.00 27.95 217 GLU B N 1
ATOM 3629 C CA . GLU B 1 217 ? 20.609 12.829 -2.765 1.00 31.38 217 GLU B CA 1
ATOM 3630 C C . GLU B 1 217 ? 19.629 13.788 -2.132 1.00 30.03 217 GLU B C 1
ATOM 3631 O O . GLU B 1 217 ? 18.805 13.418 -1.284 1.00 34.39 217 GLU B O 1
ATOM 3637 N N . ASN B 1 218 ? 19.612 15.057 -2.485 1.00 24.49 218 ASN B N 1
ATOM 3638 C CA . ASN B 1 218 ? 18.750 16.105 -2.016 1.00 24.66 218 ASN B CA 1
ATOM 3639 C C . ASN B 1 218 ? 17.622 16.364 -3.005 1.00 21.17 218 ASN B C 1
ATOM 3640 O O . ASN B 1 218 ? 16.971 17.401 -3.040 1.00 21.78 218 ASN B O 1
ATOM 3645 N N . LEU B 1 219 ? 17.623 15.543 -4.072 1.00 21.29 219 LEU B N 1
ATOM 3646 C CA . LEU B 1 219 ? 16.658 15.637 -5.137 1.00 19.43 219 LEU B CA 1
ATOM 3647 C C . LEU B 1 219 ? 16.838 16.913 -5.936 1.00 22.39 219 LEU B C 1
ATOM 3648 O O . LEU B 1 219 ? 15.849 17.457 -6.428 1.00 20.13 219 LEU B O 1
ATOM 3653 N N . LYS B 1 220 ? 18.094 17.360 -6.083 1.00 19.45 220 LYS B N 1
ATOM 3654 C CA . LYS B 1 220 ? 18.322 18.560 -6.912 1.00 20.36 220 LYS B CA 1
ATOM 3655 C C . LYS B 1 220 ? 19.039 18.097 -8.174 1.00 16.79 220 LYS B C 1
ATOM 3656 O O . LYS B 1 220 ? 19.817 17.159 -8.104 1.00 18.14 220 LYS B O 1
ATOM 3662 N N . PRO B 1 221 ? 18.808 18.723 -9.311 1.00 20.68 221 PRO B N 1
ATOM 3663 C CA . PRO B 1 221 ? 19.528 18.307 -10.514 1.00 19.27 221 PRO B CA 1
ATOM 3664 C C . PRO B 1 221 ? 21.034 18.356 -10.318 1.00 25.61 221 PRO B C 1
ATOM 3665 O O . PRO B 1 221 ? 21.591 19.370 -9.899 1.00 24.94 221 PRO B O 1
ATOM 3669 N N . SER B 1 222 ? 21.717 17.294 -10.695 1.00 22.50 222 SER B N 1
ATOM 3670 C CA . SER B 1 222 ? 23.178 17.223 -10.571 1.00 28.85 222 SER B CA 1
ATOM 3671 C C . SER B 1 222 ? 23.824 17.614 -11.900 1.00 29.33 222 SER B C 1
ATOM 3672 O O . SER B 1 222 ? 25.030 17.832 -12.010 1.00 30.85 222 SER B O 1
ATOM 3675 N N . LYS B 1 223 ? 23.000 17.704 -12.928 1.00 23.42 223 LYS B N 1
ATOM 3676 C CA . LYS B 1 223 ? 23.472 18.073 -14.268 1.00 25.71 223 LYS B CA 1
ATOM 3677 C C . LYS B 1 223 ? 22.221 18.539 -14.976 1.00 27.55 223 LYS B C 1
ATOM 3678 O O . LYS B 1 223 ? 21.109 18.353 -14.468 1.00 24.17 223 LYS B O 1
ATOM 3684 N N . PRO B 1 224 ? 22.353 19.227 -16.078 1.00 24.46 224 PRO B N 1
ATOM 3685 C CA . PRO B 1 224 ? 21.205 19.767 -16.770 1.00 25.50 224 PRO B CA 1
ATOM 3686 C C . PRO B 1 224 ? 20.268 18.617 -17.202 1.00 19.06 224 PRO B C 1
ATOM 3687 O O . PRO B 1 224 ? 20.772 17.561 -17.580 1.00 22.89 224 PRO B O 1
ATOM 3691 N N . SER B 1 225 ? 18.982 18.949 -17.200 1.00 23.00 225 SER B N 1
ATOM 3692 C CA . SER B 1 225 ? 18.026 17.949 -17.688 1.00 22.42 225 SER B CA 1
ATOM 3693 C C . SER B 1 225 ? 18.282 17.811 -19.193 1.00 24.75 225 SER B C 1
ATOM 3694 O O . SER B 1 225 ? 18.762 18.771 -19.825 1.00 24.34 225 SER B O 1
ATOM 3697 N N . TYR B 1 226 ? 17.892 16.671 -19.734 1.00 20.08 226 TYR B N 1
ATOM 3698 C CA . TYR B 1 226 ? 18.085 16.495 -21.183 1.00 19.56 226 TYR B CA 1
ATOM 3699 C C . TYR B 1 226 ? 16.924 15.683 -21.774 1.00 22.15 226 TYR B C 1
ATOM 3700 O O . TYR B 1 226 ? 16.432 14.758 -21.135 1.00 20.09 226 TYR B O 1
ATOM 3709 N N . TYR B 1 227 ? 16.601 15.977 -23.031 1.00 21.89 227 TYR B N 1
ATOM 3710 C CA . TYR B 1 227 ? 15.624 15.206 -23.783 1.00 23.17 227 TYR B CA 1
ATOM 3711 C C . TYR B 1 227 ? 16.313 14.055 -24.487 1.00 26.26 227 TYR B C 1
ATOM 3712 O O . TYR B 1 227 ? 17.495 14.142 -24.838 1.00 26.33 227 TYR B O 1
ATOM 3721 N N . LEU B 1 228 ? 15.602 12.936 -24.704 1.00 17.96 228 LEU B N 1
ATOM 3722 C CA . LEU B 1 228 ? 16.183 11.770 -25.317 1.00 18.99 228 LEU B CA 1
ATOM 3723 C C . LEU B 1 228 ? 16.323 11.939 -26.832 1.00 19.93 228 LEU B C 1
ATOM 3724 O O . LEU B 1 228 ? 17.007 11.114 -27.432 1.00 26.14 228 LEU B O 1
ATOM 3729 N N . ASP B 1 229 ? 15.691 12.962 -27.366 1.00 25.09 229 ASP B N 1
ATOM 3730 C CA . ASP B 1 229 ? 15.842 13.336 -28.791 1.00 27.19 229 ASP B CA 1
ATOM 3731 C C . ASP B 1 229 ? 15.932 14.871 -28.813 1.00 28.06 229 ASP B C 1
ATOM 3732 O O . ASP B 1 229 ? 14.977 15.614 -29.012 1.00 27.58 229 ASP B O 1
ATOM 3737 N N . PRO B 1 230 ? 17.133 15.384 -28.556 1.00 34.11 230 PRO B N 1
ATOM 3738 C CA . PRO B 1 230 ? 17.411 16.810 -28.470 1.00 39.52 230 PRO B CA 1
ATOM 3739 C C . PRO B 1 230 ? 17.063 17.541 -29.758 1.00 43.02 230 PRO B C 1
ATOM 3740 O O . PRO B 1 230 ? 16.375 18.561 -29.735 1.00 41.93 230 PRO B O 1
ATOM 3744 N N . GLU B 1 231 ? 17.424 16.928 -30.880 1.00 46.11 231 GLU B N 1
ATOM 3745 C CA . GLU B 1 231 ? 17.098 17.482 -32.188 1.00 51.49 231 GLU B CA 1
ATOM 3746 C C . GLU B 1 231 ? 15.616 17.791 -32.294 1.00 52.38 231 GLU B C 1
ATOM 3747 O O . GLU B 1 231 ? 15.242 18.954 -32.453 1.00 54.36 231 GLU B O 1
ATOM 3753 N N . ALA B 1 232 ? 14.735 16.818 -32.099 1.00 53.83 232 ALA B N 1
ATOM 3754 C CA . ALA B 1 232 ? 13.300 17.011 -32.195 1.00 57.74 232 ALA B CA 1
ATOM 3755 C C . ALA B 1 232 ? 12.654 17.920 -31.167 1.00 60.91 232 ALA B C 1
ATOM 3756 O O . ALA B 1 232 ? 11.433 18.116 -31.225 1.00 59.96 232 ALA B O 1
ATOM 3758 N N . ALA B 1 233 ? 13.383 18.515 -30.243 1.00 67.29 233 ALA B N 1
ATOM 3759 C CA . ALA B 1 233 ? 12.880 19.459 -29.272 1.00 75.33 233 ALA B CA 1
ATOM 3760 C C . ALA B 1 233 ? 12.059 20.584 -29.905 1.00 80.85 233 ALA B C 1
ATOM 3761 O O . ALA B 1 233 ? 11.969 20.763 -31.118 1.00 82.30 233 ALA B O 1
ATOM 3763 N N . ALA B 1 234 ? 11.520 21.419 -29.024 1.00 85.14 234 ALA B N 1
ATOM 3764 C CA . ALA B 1 234 ? 10.680 22.549 -29.368 1.00 90.00 234 ALA B CA 1
ATOM 3765 C C . ALA B 1 234 ? 9.224 22.104 -29.507 1.00 93.19 234 ALA B C 1
ATOM 3766 O O . ALA B 1 234 ? 8.896 21.189 -30.260 1.00 93.74 234 ALA B O 1
ATOM 3768 N N . ALA B 1 235 ? 8.356 22.781 -28.760 1.00 95.96 235 ALA B N 1
ATOM 3769 C CA . ALA B 1 235 ? 6.926 22.503 -28.776 1.00 98.28 235 ALA B CA 1
ATOM 3770 C C . ALA B 1 235 ? 6.166 23.541 -29.592 1.00 99.47 235 ALA B C 1
ATOM 3771 O O . ALA B 1 235 ? 4.935 23.600 -29.595 1.00 99.81 235 ALA B O 1
ATOM 3773 N N . GLY B 1 236 ? 6.885 24.327 -30.389 1.00 100.12 236 GLY B N 1
ATOM 3774 C CA . GLY B 1 236 ? 6.347 25.357 -31.248 1.00 100.05 236 GLY B CA 1
ATOM 3775 C C . GLY B 1 236 ? 5.509 24.854 -32.410 1.00 100.12 236 GLY B C 1
ATOM 3776 O O . GLY B 1 236 ? 4.932 25.642 -33.164 1.00 100.12 236 GLY B O 1
ATOM 3777 N N . ALA B 1 237 ? 5.473 23.552 -32.633 1.00 100.12 237 ALA B N 1
ATOM 3778 C CA . ALA B 1 237 ? 4.635 22.893 -33.614 1.00 100.12 237 ALA B CA 1
ATOM 3779 C C . ALA B 1 237 ? 3.396 22.301 -32.937 1.00 100.12 237 ALA B C 1
ATOM 3780 O O . ALA B 1 237 ? 3.423 21.837 -31.797 1.00 100.12 237 ALA B O 1
ATOM 3782 N N . ALA B 1 238 ? 2.269 22.363 -33.641 1.00 100.12 238 ALA B N 1
ATOM 3783 C CA . ALA B 1 238 ? 0.971 21.888 -33.182 1.00 100.12 238 ALA B CA 1
ATOM 3784 C C . ALA B 1 238 ? 0.317 22.907 -32.250 1.00 100.12 238 ALA B C 1
ATOM 3785 O O . ALA B 1 238 ? -0.559 22.636 -31.438 1.00 100.12 238 ALA B O 1
ATOM 3787 N N . ALA B 1 239 ? 0.754 24.139 -32.393 1.00 100.12 239 ALA B N 1
ATOM 3788 C CA . ALA B 1 239 ? 0.423 25.336 -31.658 1.00 100.12 239 ALA B CA 1
ATOM 3789 C C . ALA B 1 239 ? 1.775 25.765 -31.051 1.00 100.12 239 ALA B C 1
ATOM 3790 O O . ALA B 1 239 ? 2.528 24.874 -30.643 1.00 100.06 239 ALA B O 1
ATOM 3792 N N . VAL B 1 240 ? 2.130 27.034 -31.155 1.00 100.12 240 VAL B N 1
ATOM 3793 C CA . VAL B 1 240 ? 3.447 27.469 -30.696 1.00 100.12 240 VAL B CA 1
ATOM 3794 C C . VAL B 1 240 ? 3.599 27.315 -29.189 1.00 100.12 240 VAL B C 1
ATOM 3795 O O . VAL B 1 240 ? 3.952 26.240 -28.697 1.00 100.12 240 VAL B O 1
#